Protein AF-0000000084565397 (afdb_homodimer)

Sequence (634 aa):
MEFIVSIAILQLGLLLFIAAALLLYLICRIPSDEDHGRSGSSPGSGKTVLVTSCDCAIGLQLAFHLANSGFRVFAGLKTASEAGCPEDSVPAKAIRAWQKYRESEQELGNITVIHLDVTREDLLYESVDVIRAHLPAGQDGIWAVVCTNGITFRGSLAQQEISHWDTILKTNIVGVLRTARTFQNLLKNSGGRILTIGTSDNMGGGLVAYAASRYGVEGASDALRQELSPYGIKVVTINPVGIMPELLFAQPKFIKNPETDDVCITINGLLNYQPRVLTERALDILDIALIAKEPKSHYKLKCTYKWWHRLPLMSYIMEFIVSIAILQLGLLLFIAAALLLYLICRIPSDEDHGRSGSSPGSGKTVLVTSCDCAIGLQLAFHLANSGFRVFAGLKTASEAGCPEDSVPAKAIRAWQKYRESEQELGNITVIHLDVTREDLLYESVDVIRAHLPAGQDGIWAVVCTNGITFRGSLAQQEISHWDTILKTNIVGVLRTARTFQNLLKNSGGRILTIGTSDNMGGGLVAYAASRYGVEGASDALRQELSPYGIKVVTINPVGIMPELLFAQPKFIKNPETDDVCITINGLLNYQPRVLTERALDILDIALIAKEPKSHYKLKCTYKWWHRLPLMSYI

Organism: Dendroctonus ponderosae (NCBI:txid77166)

Solvent-accessible surface area (backbone atoms only — not comparable to full-atom values): 32925 Å² total; per-residue (Å²): 118,69,66,62,52,53,51,52,51,49,52,52,48,50,50,49,50,50,51,50,49,48,50,48,46,50,59,62,60,40,63,62,77,67,67,62,69,75,59,88,66,43,92,23,58,90,35,34,32,37,35,48,20,26,59,20,15,48,22,38,55,46,50,53,51,41,17,73,38,16,14,36,28,38,37,13,23,73,72,57,58,63,90,84,46,89,83,46,48,56,50,56,51,38,51,50,37,43,52,57,43,40,65,72,63,75,57,69,42,40,78,44,81,39,53,26,39,62,79,35,65,68,36,47,55,51,40,51,54,53,50,61,72,69,44,56,91,91,53,76,44,30,40,32,37,37,47,48,56,54,61,78,70,83,42,45,73,83,72,51,54,70,68,55,47,50,51,30,39,40,38,35,30,47,13,49,54,49,48,50,54,70,45,43,65,34,19,39,68,54,48,11,31,38,38,39,56,26,51,50,61,92,77,43,51,27,29,31,62,44,37,13,24,22,25,11,29,39,29,24,42,56,17,42,32,56,53,33,42,86,51,49,28,45,45,29,34,36,19,55,26,59,56,56,68,70,59,45,44,25,66,46,38,69,39,53,37,88,87,78,68,39,71,38,60,44,98,72,55,32,59,40,63,34,61,78,45,69,32,72,64,29,51,51,50,50,50,47,59,72,62,43,91,76,50,63,59,65,46,80,26,61,28,62,47,80,67,73,62,74,68,73,70,78,66,85,117,119,69,64,62,53,52,51,51,51,50,52,51,49,49,52,50,48,50,50,49,49,48,49,49,45,51,58,63,62,40,63,62,77,68,67,61,72,73,57,87,65,44,91,24,58,89,34,33,34,35,35,47,21,27,57,19,15,48,22,38,53,46,50,53,51,42,17,72,37,17,14,37,28,38,38,12,23,71,72,56,57,63,91,83,48,91,82,46,49,55,49,56,52,39,50,51,36,43,52,56,42,40,65,73,62,75,57,69,42,40,78,42,80,39,52,24,40,61,79,34,68,68,37,48,55,51,40,52,54,54,49,60,71,69,43,57,90,90,52,75,46,33,40,32,38,36,48,47,56,54,63,79,70,83,39,44,73,81,72,49,54,68,68,56,46,51,51,31,38,40,38,36,31,47,12,50,53,48,48,51,55,70,44,44,65,33,19,39,68,53,49,10,33,37,37,38,57,28,50,49,63,92,77,43,51,27,28,31,63,44,36,13,23,21,26,10,30,40,29,23,43,57,18,42,30,54,54,32,44,87,53,49,28,45,44,29,33,37,18,54,26,58,57,56,68,71,59,44,44,25,66,46,37,69,39,55,36,87,88,75,68,41,71,38,59,44,98,71,55,33,59,42,62,35,62,82,47,70,34,73,66,28,50,51,50,48,50,46,60,71,62,44,92,77,51,63,59,64,46,80,26,62,28,64,49,77,70,69,65,73,67,72,71,76,68,85,119

pLDDT: mean 83.78, std 18.81, range [18.39, 98.75]

Foldseek 3Di:
DVVVVVVVVVVVVVVVVVVVVVVVVVVPVPPPPPPPPPPPQQLAAPAEEEEQECQFQQSLLLQVLNQVSQHAYEHEYQCPDPPPDPPDAPSNVLLVLVQVLCVVVVDHGHYHYANHDLLDLVSLLVVLVVVCVPRDPPQQAHAEYEYLWADFDFAAPVPDDPVRLVVRQSTLQVSLVSNCVNRLVRCLRVLHEYEHEAEEPPLDGRGVSVRVSRPNNVVVLVVVQVVSVVSSYHYAYEYEYQDHPCQSGPRKDFDADPVPRDGDADPSRRTHIDDNWADPVLSVQVSCQRNPSDHDNYHYGYTDNPPPPPPPPPPPD/DVVVVVVVVVVVVVVVVVVVVVVVVVVPVPPPPPPPPPPPQQLAAPAEEEQQECQFQQSLLLQVLSQVSQHAYEHEYQCPDPPPDPPDAPSNVLLVLVQVLCVVVVDHGHYDYANHDLLDLVSLLVVLVVVCVPRDPPQQAHAEYEYLWADFDFAAPVPDDPVRLVVRQSTLQVSLVSNCVNRLVRCLVVLHEYEHEADEPPLDGRGVSVRVSRPNNVVVLVVVQVVSVVSSYHYAYEYEYQAHPCQSGPRKDFDADPVPRDGDADPSRRTHIDDNWADPVLSVQVSCQRNPSDHDNYHYGYTDNPPPPPPDPPPPD

InterPro domains:
  IPR002347 Short-chain dehydrogenase/reductase SDR [PF00106] (47-244)
  IPR002347 Short-chain dehydrogenase/reductase SDR [PR00081] (48-65)
  IPR002347 Short-chain dehydrogenase/reductase SDR [PR00081] (186-202)
  IPR002347 Short-chain dehydrogenase/reductase SDR [PR00081] (210-229)
  IPR002347 Short-chain dehydrogenase/reductase SDR [PR00081] (231-248)
  IPR036291 NAD(P)-binding domain superfamily [SSF51735] (45-263)

Nearest PDB structures (foldseek):
  2jap-assembly1_D  TM=7.799E-01  e=3.989E-15  Streptomyces clavuligerus
  3l77-assembly1_A  TM=8.042E-01  e=3.276E-13  Thermococcus sibiricus MM 739
  4kms-assembly1_A-2  TM=7.090E-01  e=2.556E-13  Rickettsia felis URRWXCal2
  4cql-assembly4_K  TM=7.665E-01  e=9.415E-13  Homo sapiens
  7do6-assembly1_B  TM=7.757E-01  e=6.831E-11  Azotobacter vinelandii DJ

Structure (mmCIF, N/CA/C/O backbone):
data_AF-0000000084565397-model_v1
#
loop_
_entity.id
_entity.type
_entity.pdbx_description
1 polymer 'D-beta-hydroxybutyrate dehydrogenase, mitochondrial'
#
loop_
_atom_site.group_PDB
_atom_site.id
_atom_site.type_symbol
_atom_site.label_atom_id
_atom_site.label_alt_id
_atom_site.label_comp_id
_atom_site.label_asym_id
_atom_site.label_entity_id
_atom_site.label_seq_id
_atom_site.pdbx_PDB_ins_code
_atom_site.Cartn_x
_atom_site.Cartn_y
_atom_site.Cartn_z
_atom_site.occupancy
_atom_site.B_iso_or_equiv
_atom_site.auth_seq_id
_atom_site.auth_comp_id
_atom_site.auth_asym_id
_atom_site.auth_atom_id
_atom_site.pdbx_PDB_model_num
ATOM 1 N N . MET A 1 1 ? -8.523 23.406 -67.312 1 50.03 1 MET A N 1
ATOM 2 C CA . MET A 1 1 ? -9.008 23.266 -65.938 1 50.03 1 MET A CA 1
ATOM 3 C C . MET A 1 1 ? -9.289 21.812 -65.625 1 50.03 1 MET A C 1
ATOM 5 O O . MET A 1 1 ? -9.031 21.344 -64.5 1 50.03 1 MET A O 1
ATOM 9 N N . GLU A 1 2 ? -9.539 21.016 -66.688 1 62.31 2 GLU A N 1
ATOM 10 C CA . GLU A 1 2 ? -9.922 19.609 -66.5 1 62.31 2 GLU A CA 1
ATOM 11 C C . GLU A 1 2 ? -8.688 18.719 -66.375 1 62.31 2 GLU A C 1
ATOM 13 O O . GLU A 1 2 ? -8.734 17.734 -65.625 1 62.31 2 GLU A O 1
ATOM 18 N N . PHE A 1 3 ? -7.551 19.172 -66.812 1 65.94 3 PHE A N 1
ATOM 19 C CA . PHE A 1 3 ? -6.344 18.359 -66.812 1 65.94 3 PHE A CA 1
ATOM 20 C C . PHE A 1 3 ? -5.691 18.391 -65.438 1 65.94 3 PHE A C 1
ATOM 22 O O . PHE A 1 3 ? -5.188 17.375 -64.938 1 65.94 3 PHE A O 1
ATOM 29 N N . ILE A 1 4 ? -5.785 19.484 -64.75 1 65.75 4 ILE A N 1
ATOM 30 C CA . ILE A 1 4 ? -5.156 19.656 -63.438 1 65.75 4 ILE A CA 1
ATOM 31 C C . ILE A 1 4 ? -5.938 18.891 -62.375 1 65.75 4 ILE A C 1
ATOM 33 O O . ILE A 1 4 ? -5.344 18.281 -61.5 1 65.75 4 ILE A O 1
ATOM 37 N N . VAL A 1 5 ? -7.207 18.75 -62.562 1 64.81 5 VAL A N 1
ATOM 38 C CA . VAL A 1 5 ? -8.062 18.047 -61.625 1 64.81 5 VAL A CA 1
ATOM 39 C C . VAL A 1 5 ? -7.832 16.531 -61.75 1 64.81 5 VAL A C 1
ATOM 41 O O . VAL A 1 5 ? -7.773 15.828 -60.75 1 64.81 5 VAL A O 1
ATOM 44 N N . SER A 1 6 ? -7.469 16.172 -63 1 63.78 6 SER A N 1
ATOM 45 C CA . SER A 1 6 ? -7.266 14.758 -63.219 1 63.78 6 SER A CA 1
ATOM 46 C C . SER A 1 6 ? -5.961 14.266 -62.625 1 63.78 6 SER A C 1
ATOM 48 O O . SER A 1 6 ? -5.906 13.18 -62.031 1 63.78 6 SER A O 1
ATOM 50 N N . ILE A 1 7 ? -5.02 15.148 -62.562 1 64.06 7 ILE A N 1
ATOM 51 C CA . ILE A 1 7 ? -3.719 14.797 -62 1 64.06 7 ILE A CA 1
ATOM 52 C C . ILE A 1 7 ? -3.801 14.789 -60.469 1 64.06 7 ILE A C 1
ATOM 54 O O . ILE A 1 7 ? -3.234 13.906 -59.812 1 64.06 7 ILE A O 1
ATOM 58 N N . ALA A 1 8 ? -4.637 15.656 -59.938 1 66.06 8 ALA A N 1
ATOM 59 C CA . ALA A 1 8 ? -4.797 15.734 -58.5 1 66.06 8 ALA A CA 1
ATOM 60 C C . ALA A 1 8 ? -5.551 14.523 -57.969 1 66.06 8 ALA A C 1
ATOM 62 O O . ALA A 1 8 ? -5.195 13.977 -56.906 1 66.06 8 ALA A O 1
ATOM 63 N N . ILE A 1 9 ? -6.461 14.047 -58.781 1 66.06 9 ILE A N 1
ATOM 64 C CA . ILE A 1 9 ? -7.234 12.867 -58.406 1 66.06 9 ILE A CA 1
ATOM 65 C C . ILE A 1 9 ? -6.363 11.617 -58.5 1 66.06 9 ILE A C 1
ATOM 67 O O . ILE A 1 9 ? -6.41 10.75 -57.625 1 66.06 9 ILE A O 1
ATOM 71 N N . LEU A 1 10 ? -5.434 11.602 -59.406 1 68.94 10 LEU A N 1
ATOM 72 C CA . LEU A 1 10 ? -4.531 10.477 -59.562 1 68.94 10 LEU A CA 1
ATOM 73 C C . LEU A 1 10 ? -3.486 10.445 -58.469 1 68.94 10 LEU A C 1
ATOM 75 O O . LEU A 1 10 ? -3.156 9.375 -57.938 1 68.94 10 LEU A O 1
ATOM 79 N N . GLN A 1 11 ? -3.059 11.688 -58.062 1 69.5 11 GLN A N 1
ATOM 80 C CA . GLN A 1 11 ? -2.094 11.781 -56.969 1 69.5 11 GLN A CA 1
ATOM 81 C C . GLN A 1 11 ? -2.73 11.383 -55.625 1 69.5 11 GLN A C 1
ATOM 83 O O . GLN A 1 11 ? -2.109 10.688 -54.812 1 69.5 11 GLN A O 1
ATOM 88 N N . LEU A 1 12 ? -4 11.75 -55.5 1 73.44 12 LEU A N 1
ATOM 89 C CA . LEU A 1 12 ? -4.73 11.367 -54.281 1 73.44 12 LEU A CA 1
ATOM 90 C C . LEU A 1 12 ? -5 9.859 -54.281 1 73.44 12 LEU A C 1
ATOM 92 O O . LEU A 1 12 ? -4.887 9.211 -53.25 1 73.44 12 LEU A O 1
ATOM 96 N N . GLY A 1 13 ? -5.223 9.32 -55.5 1 68.81 13 GLY A N 1
ATOM 97 C CA . GLY A 1 13 ? -5.395 7.879 -55.656 1 68.81 13 GLY A CA 1
ATOM 98 C C . GLY A 1 13 ? -4.125 7.102 -55.344 1 68.81 13 GLY A C 1
ATOM 99 O O . GLY A 1 13 ? -4.164 6.078 -54.656 1 68.81 13 GLY A O 1
ATOM 100 N N . LEU A 1 14 ? -2.992 7.641 -55.75 1 74.94 14 LEU A N 1
ATOM 101 C CA . LEU A 1 14 ? -1.705 7.012 -55.5 1 74.94 14 LEU A CA 1
ATOM 102 C C . LEU A 1 14 ? -1.352 7.098 -54 1 74.94 14 LEU A C 1
ATOM 104 O O . LEU A 1 14 ? -0.855 6.133 -53.438 1 74.94 14 LEU A O 1
ATOM 108 N N . LEU A 1 15 ? -1.67 8.211 -53.406 1 74.44 15 LEU A N 1
ATOM 109 C CA . LEU A 1 15 ? -1.409 8.367 -51.969 1 74.44 15 LEU A CA 1
ATOM 110 C C . LEU A 1 15 ? -2.301 7.438 -51.156 1 74.44 15 LEU A C 1
ATOM 112 O O . LEU A 1 15 ? -1.849 6.836 -50.188 1 74.44 15 LEU A O 1
ATOM 116 N N . LEU A 1 16 ? -3.533 7.254 -51.625 1 73.19 16 LEU A N 1
ATOM 117 C CA . LEU A 1 16 ? -4.445 6.336 -50.969 1 73.19 16 LEU A CA 1
ATOM 118 C C . LEU A 1 16 ? -4.012 4.891 -51.188 1 73.19 16 LEU A C 1
ATOM 120 O O . LEU A 1 16 ? -4.098 4.074 -50.25 1 73.19 16 LEU A O 1
ATOM 124 N N . PHE A 1 17 ? -3.457 4.574 -52.312 1 73.5 17 PHE A N 1
ATOM 125 C CA . PHE A 1 17 ? -2.949 3.232 -52.594 1 73.5 17 PHE A CA 1
ATOM 126 C C . PHE A 1 17 ? -1.69 2.957 -51.781 1 73.5 17 PHE A C 1
ATOM 128 O O . PHE A 1 17 ? -1.526 1.865 -51.219 1 73.5 17 PHE A O 1
ATOM 135 N N . ILE A 1 18 ? -0.84 3.887 -51.594 1 73.31 18 ILE A N 1
ATOM 136 C CA . ILE A 1 18 ? 0.364 3.734 -50.781 1 73.31 18 ILE A CA 1
ATOM 137 C C . ILE A 1 18 ? -0.017 3.6 -49.312 1 73.31 18 ILE A C 1
ATOM 139 O O . ILE A 1 18 ? 0.531 2.758 -48.594 1 73.31 18 ILE A O 1
ATOM 143 N N . ALA A 1 19 ? -0.984 4.336 -48.812 1 72.56 19 ALA A N 1
ATOM 144 C CA . ALA A 1 19 ? -1.456 4.234 -47.438 1 72.56 19 ALA A CA 1
ATOM 145 C C . ALA A 1 19 ? -2.123 2.887 -47.188 1 72.56 19 ALA A C 1
ATOM 147 O O . ALA A 1 19 ? -1.9 2.264 -46.125 1 72.56 19 ALA A O 1
ATOM 148 N N . ALA A 1 20 ? -2.859 2.445 -48.125 1 68.88 20 ALA A N 1
ATOM 149 C CA . ALA A 1 20 ? -3.48 1.129 -48.031 1 68.88 20 ALA A CA 1
ATOM 150 C C . ALA A 1 20 ? -2.43 0.022 -48.062 1 68.88 20 ALA A C 1
ATOM 152 O O . ALA A 1 20 ? -2.502 -0.938 -47.281 1 68.88 20 ALA A O 1
ATOM 153 N N . ALA A 1 21 ? -1.441 0.147 -48.875 1 68.5 21 ALA A N 1
ATOM 154 C CA . ALA A 1 21 ? -0.342 -0.814 -48.906 1 68.5 21 ALA A CA 1
ATOM 155 C C . ALA A 1 21 ? 0.48 -0.783 -47.625 1 68.5 21 ALA A C 1
ATOM 157 O O . ALA A 1 21 ? 0.856 -1.831 -47.094 1 68.5 21 ALA A O 1
ATOM 158 N N . LEU A 1 22 ? 0.744 0.359 -47.094 1 65.5 22 LEU A N 1
ATOM 159 C CA . LEU A 1 22 ? 1.445 0.473 -45.812 1 65.5 22 LEU A CA 1
ATOM 160 C C . LEU A 1 22 ? 0.594 -0.076 -44.656 1 65.5 22 LEU A C 1
ATOM 162 O O . LEU A 1 22 ? 1.107 -0.754 -43.781 1 65.5 22 LEU A O 1
ATOM 166 N N . LEU A 1 23 ? -0.692 0.206 -44.656 1 62.84 23 LEU A N 1
ATOM 167 C CA . LEU A 1 23 ? -1.6 -0.377 -43.656 1 62.84 23 LEU A CA 1
ATOM 168 C C . LEU A 1 23 ? -1.646 -1.896 -43.812 1 62.84 23 LEU A C 1
ATOM 170 O O . LEU A 1 23 ? -1.606 -2.615 -42.812 1 62.84 23 LEU A O 1
ATOM 174 N N . LEU A 1 24 ? -1.7 -2.383 -45 1 57.97 24 LEU A N 1
ATOM 175 C CA . LEU A 1 24 ? -1.635 -3.822 -45.25 1 57.97 24 LEU A CA 1
ATOM 176 C C . LEU A 1 24 ? -0.283 -4.383 -44.812 1 57.97 24 LEU A C 1
ATOM 178 O O . LEU A 1 24 ? -0.216 -5.457 -44.219 1 57.97 24 LEU A O 1
ATOM 182 N N . TYR A 1 25 ? 0.802 -3.688 -45.125 1 54.38 25 TYR A N 1
ATOM 183 C CA . TYR A 1 25 ? 2.127 -4.07 -44.656 1 54.38 25 TYR A CA 1
ATOM 184 C C . TYR A 1 25 ? 2.186 -4.055 -43.125 1 54.38 25 TYR A C 1
ATOM 186 O O . TYR A 1 25 ? 2.717 -4.98 -42.5 1 54.38 25 TYR A O 1
ATOM 194 N N . LEU A 1 26 ? 1.722 -3.008 -42.5 1 53.38 26 LEU A N 1
ATOM 195 C CA . LEU A 1 26 ? 1.685 -2.938 -41.062 1 53.38 26 LEU A CA 1
ATOM 196 C C . LEU A 1 26 ? 0.763 -4.012 -40.469 1 53.38 26 LEU A C 1
ATOM 198 O O . LEU A 1 26 ? 1.073 -4.617 -39.438 1 53.38 26 LEU A O 1
ATOM 202 N N . ILE A 1 27 ? -0.413 -4.191 -41.062 1 51.06 27 ILE A N 1
ATOM 203 C CA . ILE A 1 27 ? -1.285 -5.281 -40.656 1 51.06 27 ILE A CA 1
ATOM 204 C C . ILE A 1 27 ? -0.584 -6.617 -40.875 1 51.06 27 ILE A C 1
ATOM 206 O O . ILE A 1 27 ? -0.666 -7.52 -40.031 1 51.06 27 ILE A O 1
ATOM 210 N N . CYS A 1 28 ? 0.037 -6.816 -42.031 1 44.97 28 CYS A N 1
ATOM 211 C CA . CYS A 1 28 ? 0.775 -8.039 -42.312 1 44.97 28 CYS A CA 1
ATOM 212 C C . CYS A 1 28 ? 2.004 -8.156 -41.438 1 44.97 28 CYS A C 1
ATOM 214 O O . CYS A 1 28 ? 2.463 -9.266 -41.125 1 44.97 28 CYS A O 1
ATOM 216 N N . ARG A 1 29 ? 2.82 -7.066 -41.219 1 40.03 29 ARG A N 1
ATOM 217 C CA . ARG A 1 29 ? 3.965 -7.125 -40.312 1 40.03 29 ARG A CA 1
ATOM 218 C C . ARG A 1 29 ? 3.51 -7.207 -38.844 1 40.03 29 ARG A C 1
ATOM 220 O O . ARG A 1 29 ? 4.336 -7.246 -37.938 1 40.03 29 ARG A O 1
ATOM 227 N N . ILE A 1 30 ? 2.363 -6.738 -38.469 1 38.19 30 ILE A N 1
ATOM 228 C CA . ILE A 1 30 ? 1.893 -7.176 -37.156 1 38.19 30 ILE A CA 1
ATOM 229 C C . ILE A 1 30 ? 2.008 -8.695 -37.062 1 38.19 30 ILE A C 1
ATOM 231 O O . ILE A 1 30 ? 1.384 -9.43 -37.844 1 38.19 30 ILE A O 1
ATOM 235 N N . PRO A 1 31 ? 3.238 -9.062 -36.688 1 33.25 31 PRO A N 1
ATOM 236 C CA . PRO A 1 31 ? 3.293 -10.523 -36.562 1 33.25 31 PRO A CA 1
ATOM 237 C C . PRO A 1 31 ? 1.965 -11.125 -36.125 1 33.25 31 PRO A C 1
ATOM 239 O O . PRO A 1 31 ? 1.266 -10.539 -35.281 1 33.25 31 PRO A O 1
ATOM 242 N N . SER A 1 32 ? 1.162 -11.547 -37.094 1 32.69 32 SER A N 1
ATOM 243 C CA . SER A 1 32 ? 0.193 -12.484 -36.531 1 32.69 32 SER A CA 1
ATOM 244 C C . SER A 1 32 ? 0.771 -13.242 -35.344 1 32.69 32 SER A C 1
ATOM 246 O O . SER A 1 32 ? 1.765 -13.961 -35.469 1 32.69 32 SER A O 1
ATOM 248 N N . ASP A 1 33 ? 0.775 -12.523 -34.188 1 33.78 33 ASP A N 1
ATOM 249 C CA . ASP A 1 33 ? 1.12 -13.172 -32.938 1 33.78 33 ASP A CA 1
ATOM 250 C C . ASP A 1 33 ? 0.662 -14.633 -32.938 1 33.78 33 ASP A C 1
ATOM 252 O O . ASP A 1 33 ? 0.699 -15.297 -31.891 1 33.78 33 ASP A O 1
ATOM 256 N N . GLU A 1 34 ? -0.117 -14.953 -33.969 1 34.19 34 GLU A N 1
ATOM 257 C CA . GLU A 1 34 ? -0.616 -16.328 -34 1 34.19 34 GLU A CA 1
ATOM 258 C C . GLU A 1 34 ? 0.515 -17.312 -34.219 1 34.19 34 GLU A C 1
ATOM 260 O O . GLU A 1 34 ? 0.354 -18.516 -33.969 1 34.19 34 GLU A O 1
ATOM 265 N N . ASP A 1 35 ? 1.448 -16.953 -35.125 1 31.95 35 ASP A N 1
ATOM 266 C CA . ASP A 1 35 ? 2.33 -18.031 -35.562 1 31.95 35 ASP A CA 1
ATOM 267 C C . ASP A 1 35 ? 3.291 -18.438 -34.469 1 31.95 35 ASP A C 1
ATOM 269 O O . ASP A 1 35 ? 4.477 -18.109 -34.5 1 31.95 35 ASP A O 1
ATOM 273 N N . HIS A 1 36 ? 3.152 -17.828 -33.25 1 35 36 HIS A N 1
ATOM 274 C CA . HIS A 1 36 ? 3.898 -18.719 -32.344 1 35 36 HIS A CA 1
ATOM 275 C C . HIS A 1 36 ? 3.723 -20.172 -32.781 1 35 36 HIS A C 1
ATOM 277 O O . HIS A 1 36 ? 2.604 -20.688 -32.781 1 35 36 HIS A O 1
ATOM 283 N N . GLY A 1 37 ? 4.223 -20.531 -33.844 1 32.31 37 GLY A N 1
ATOM 284 C CA . GLY A 1 37 ? 4.324 -21.922 -34.25 1 32.31 37 GLY A CA 1
ATOM 285 C C . GLY A 1 37 ? 4.172 -22.906 -33.125 1 32.31 37 GLY A C 1
ATOM 286 O O . GLY A 1 37 ? 4.82 -22.766 -32.094 1 32.31 37 GLY A O 1
ATOM 287 N N . ARG A 1 38 ? 2.986 -23.375 -32.906 1 38.22 38 ARG A N 1
ATOM 288 C CA . ARG A 1 38 ? 2.598 -24.578 -32.188 1 38.22 38 ARG A CA 1
ATOM 289 C C . ARG A 1 38 ? 3.648 -25.672 -32.344 1 38.22 38 ARG A C 1
ATOM 291 O O . ARG A 1 38 ? 3.5 -26.562 -33.188 1 38.22 38 ARG A O 1
ATOM 298 N N . SER A 1 39 ? 4.781 -25.484 -32.625 1 38.31 39 SER A N 1
ATOM 299 C CA . SER A 1 39 ? 5.496 -26.75 -32.5 1 38.31 39 SER A CA 1
ATOM 300 C C . SER A 1 39 ? 5.086 -27.484 -31.219 1 38.31 39 SER A C 1
ATOM 302 O O . SER A 1 39 ? 4.652 -26.859 -30.25 1 38.31 39 SER A O 1
ATOM 304 N N . GLY A 1 40 ? 4.699 -28.688 -31.25 1 43.03 40 GLY A N 1
ATOM 305 C CA . GLY A 1 40 ? 3.914 -29.594 -30.422 1 43.03 40 GLY A CA 1
ATOM 306 C C . GLY A 1 40 ? 4.199 -29.438 -28.938 1 43.03 40 GLY A C 1
ATOM 307 O O . GLY A 1 40 ? 3.705 -30.219 -28.125 1 43.03 40 GLY A O 1
ATOM 308 N N . SER A 1 41 ? 5.422 -28.875 -28.547 1 54.47 41 SER A N 1
ATOM 309 C CA . SER A 1 41 ? 5.711 -28.953 -27.125 1 54.47 41 SER A CA 1
ATOM 310 C C . SER A 1 41 ? 4.941 -27.891 -26.344 1 54.47 41 SER A C 1
ATOM 312 O O . SER A 1 41 ? 4.723 -26.781 -26.844 1 54.47 41 SER A O 1
ATOM 314 N N . SER A 1 42 ? 4.109 -28.219 -25.484 1 71.06 42 SER A N 1
ATOM 315 C CA . SER A 1 42 ? 3.328 -27.375 -24.578 1 71.06 42 SER A CA 1
ATOM 316 C C . SER A 1 42 ? 4.145 -26.172 -24.109 1 71.06 42 SER A C 1
ATOM 318 O O . SER A 1 42 ? 5.352 -26.297 -23.875 1 71.06 42 SER A O 1
ATOM 320 N N . PRO A 1 43 ? 3.684 -24.875 -24.344 1 74.5 43 PRO A N 1
ATOM 321 C CA . PRO A 1 43 ? 4.391 -23.641 -23.984 1 74.5 43 PRO A CA 1
ATOM 322 C C . PRO A 1 43 ? 5.105 -23.734 -22.625 1 74.5 43 PRO A C 1
ATOM 324 O O . PRO A 1 43 ? 6.133 -23.094 -22.422 1 74.5 43 PRO A O 1
ATOM 327 N N . GLY A 1 44 ? 4.672 -24.625 -21.812 1 82.69 44 GLY A N 1
ATOM 328 C CA . GLY A 1 44 ? 5.203 -24.688 -20.469 1 82.69 44 GLY A CA 1
ATOM 329 C C . GLY A 1 44 ? 6.207 -25.812 -20.266 1 82.69 44 GLY A C 1
ATOM 330 O O . GLY A 1 44 ? 6.754 -25.969 -19.172 1 82.69 44 GLY A O 1
ATOM 331 N N . SER A 1 45 ? 6.492 -26.484 -21.375 1 81.38 45 SER A N 1
ATOM 332 C CA . SER A 1 45 ? 7.328 -27.672 -21.219 1 81.38 45 SER A CA 1
ATOM 333 C C . SER A 1 45 ? 8.711 -27.297 -20.672 1 81.38 45 SER A C 1
ATOM 335 O O . SER A 1 45 ? 9.359 -26.391 -21.188 1 81.38 45 SER A O 1
ATOM 337 N N . GLY A 1 46 ? 8.977 -27.953 -19.516 1 84.44 46 GLY A N 1
ATOM 338 C CA . GLY A 1 46 ? 10.289 -27.781 -18.922 1 84.44 46 GLY A CA 1
ATOM 339 C C . GLY A 1 46 ? 10.367 -26.594 -17.969 1 84.44 46 GLY A C 1
ATOM 340 O O . GLY A 1 46 ? 11.414 -26.312 -17.391 1 84.44 46 GLY A O 1
ATOM 341 N N . LYS A 1 47 ? 9.336 -25.906 -17.844 1 92.81 47 LYS A N 1
ATOM 342 C CA . LYS A 1 47 ? 9.336 -24.719 -16.984 1 92.81 47 LYS A CA 1
ATOM 343 C C . LYS A 1 47 ? 8.609 -25 -15.672 1 92.81 47 LYS A C 1
ATOM 345 O O . LYS A 1 47 ? 7.527 -25.609 -15.672 1 92.81 47 LYS A O 1
ATOM 350 N N . THR A 1 48 ? 9.227 -24.641 -14.586 1 96.19 48 THR A N 1
ATOM 351 C CA . THR A 1 48 ? 8.672 -24.828 -13.25 1 96.19 48 THR A CA 1
ATOM 352 C C . THR A 1 48 ? 8.102 -23.531 -12.703 1 96.19 48 THR A C 1
ATOM 354 O O . THR A 1 48 ? 8.758 -22.484 -12.766 1 96.19 48 THR A O 1
ATOM 357 N N . VAL A 1 49 ? 6.863 -23.609 -12.148 1 98 49 VAL A N 1
ATOM 358 C CA . VAL A 1 49 ? 6.184 -22.422 -11.641 1 98 49 VAL A CA 1
ATOM 359 C C . VAL A 1 49 ? 5.656 -22.688 -10.234 1 98 49 VAL A C 1
ATOM 361 O O . VAL A 1 49 ? 5.141 -23.781 -9.961 1 98 49 VAL A O 1
ATOM 364 N N . LEU A 1 50 ? 5.855 -21.719 -9.367 1 98.56 50 LEU A N 1
ATOM 365 C CA . LEU A 1 50 ? 5.234 -21.75 -8.047 1 98.56 50 LEU A CA 1
ATOM 366 C C . LEU A 1 50 ? 4.008 -20.844 -8.008 1 98.56 50 LEU A C 1
ATOM 368 O O . LEU A 1 50 ? 4.086 -19.656 -8.367 1 98.56 50 LEU A O 1
ATOM 372 N N . VAL A 1 51 ? 2.877 -21.375 -7.664 1 98.69 51 VAL A N 1
ATOM 373 C CA . VAL A 1 51 ? 1.688 -20.609 -7.312 1 98.69 51 VAL A CA 1
ATOM 374 C C . VAL A 1 51 ? 1.559 -20.516 -5.793 1 98.69 51 VAL A C 1
ATOM 376 O O . VAL A 1 51 ? 1.301 -21.531 -5.129 1 98.69 51 VAL A O 1
ATOM 379 N N . THR A 1 52 ? 1.697 -19.359 -5.25 1 98.5 52 THR A N 1
ATOM 380 C CA . THR A 1 52 ? 1.955 -19.203 -3.824 1 98.5 52 THR A CA 1
ATOM 381 C C . THR A 1 52 ? 0.734 -19.609 -3.004 1 98.5 52 THR A C 1
ATOM 383 O O . THR A 1 52 ? 0.863 -20.016 -1.847 1 98.5 52 THR A O 1
ATOM 386 N N . SER A 1 53 ? -0.459 -19.344 -3.525 1 97.81 53 SER A N 1
ATOM 387 C CA . SER A 1 53 ? -1.665 -19.75 -2.807 1 97.81 53 SER A CA 1
ATOM 388 C C . SER A 1 53 ? -2.693 -20.359 -3.754 1 97.81 53 SER A C 1
ATOM 390 O O . SER A 1 53 ? -3.197 -19.688 -4.652 1 97.81 53 SER A O 1
ATOM 392 N N . CYS A 1 54 ? -3.016 -21.594 -3.502 1 97.31 54 CYS A N 1
ATOM 393 C CA . CYS A 1 54 ? -4.062 -22.266 -4.258 1 97.31 54 CYS A CA 1
ATOM 394 C C . CYS A 1 54 ? -5.293 -22.516 -3.391 1 97.31 54 CYS A C 1
ATOM 396 O O . CYS A 1 54 ? -6.188 -23.266 -3.77 1 97.31 54 CYS A O 1
ATOM 398 N N . ASP A 1 55 ? -5.285 -21.859 -2.236 1 95.62 55 ASP A N 1
ATOM 399 C CA . ASP A 1 55 ? -6.438 -21.922 -1.343 1 95.62 55 ASP A CA 1
ATOM 400 C C . ASP A 1 55 ? -7.578 -21.047 -1.858 1 95.62 55 ASP A C 1
ATOM 402 O O . ASP A 1 55 ? -8.711 -21.141 -1.369 1 95.62 55 ASP A O 1
ATOM 406 N N . CYS A 1 56 ? -7.305 -20.234 -2.818 1 96 56 CYS A N 1
ATOM 407 C CA . CYS A 1 56 ? -8.289 -19.297 -3.332 1 96 56 CYS A CA 1
ATOM 408 C C . CYS A 1 56 ? -8.625 -19.594 -4.789 1 96 56 CYS A C 1
ATOM 410 O O . CYS A 1 56 ? -7.91 -20.344 -5.449 1 96 56 CYS A O 1
ATOM 412 N N . ALA A 1 57 ? -9.648 -18.984 -5.289 1 94.69 57 ALA A N 1
ATOM 413 C CA . ALA A 1 57 ? -10.219 -19.297 -6.602 1 94.69 57 ALA A CA 1
ATOM 414 C C . ALA A 1 57 ? -9.203 -19.016 -7.711 1 94.69 57 ALA A C 1
ATOM 416 O O . ALA A 1 57 ? -8.992 -19.859 -8.594 1 94.69 57 ALA A O 1
ATOM 417 N N . ILE A 1 58 ? -8.586 -17.891 -7.676 1 95.88 58 ILE A N 1
ATOM 418 C CA . ILE A 1 58 ? -7.684 -17.516 -8.758 1 95.88 58 ILE A CA 1
ATOM 419 C C . ILE A 1 58 ? -6.473 -18.453 -8.758 1 95.88 58 ILE A C 1
ATOM 421 O O . ILE A 1 58 ? -6.02 -18.891 -9.812 1 95.88 58 ILE A O 1
ATOM 425 N N . GLY A 1 59 ? -5.961 -18.766 -7.586 1 97.75 59 GLY A N 1
ATOM 426 C CA . GLY A 1 59 ? -4.789 -19.625 -7.484 1 97.75 59 GLY A CA 1
ATOM 427 C C . GLY A 1 59 ? -5.039 -21.047 -7.973 1 97.75 59 GLY A C 1
ATOM 428 O O . GLY A 1 59 ? -4.238 -21.594 -8.727 1 97.75 59 GLY A O 1
ATOM 429 N N . LEU A 1 60 ? -6.145 -21.594 -7.559 1 96.69 60 LEU A N 1
ATOM 430 C CA . LEU A 1 60 ? -6.477 -22.969 -7.953 1 96.69 60 LEU A CA 1
ATOM 431 C C . LEU A 1 60 ? -6.703 -23.062 -9.461 1 96.69 60 LEU A C 1
ATOM 433 O O . LEU A 1 60 ? -6.168 -23.953 -10.117 1 96.69 60 LEU A O 1
ATOM 437 N N . GLN A 1 61 ? -7.43 -22.141 -9.984 1 95.69 61 GLN A N 1
ATOM 438 C CA . GLN A 1 61 ? -7.699 -22.125 -11.414 1 95.69 61 GLN A CA 1
ATOM 439 C C . GLN A 1 61 ? -6.41 -21.984 -12.219 1 95.69 61 GLN A C 1
ATOM 441 O O . GLN A 1 61 ? -6.227 -22.656 -13.234 1 95.69 61 GLN A O 1
ATOM 446 N N . LEU A 1 62 ? -5.566 -21.156 -11.695 1 96.94 62 LEU A N 1
ATOM 447 C CA . LEU A 1 62 ? -4.297 -20.953 -12.375 1 96.94 62 LEU A CA 1
ATOM 448 C C . LEU A 1 62 ? -3.43 -22.203 -12.32 1 96.94 62 LEU A C 1
ATOM 450 O O . LEU A 1 62 ? -2.814 -22.578 -13.32 1 96.94 62 LEU A O 1
ATOM 454 N N . ALA A 1 63 ? -3.367 -22.828 -11.203 1 97.06 63 ALA A N 1
ATOM 455 C CA . ALA A 1 63 ? -2.562 -24.031 -11.055 1 97.06 63 ALA A CA 1
ATOM 456 C C . ALA A 1 63 ? -2.986 -25.094 -12.062 1 97.06 63 ALA A C 1
ATOM 458 O O . ALA A 1 63 ? -2.143 -25.688 -12.734 1 97.06 63 ALA A O 1
ATOM 459 N N . PHE A 1 64 ? -4.266 -25.328 -12.195 1 94.88 64 PHE A N 1
ATOM 460 C CA . PHE A 1 64 ? -4.773 -26.312 -13.141 1 94.88 64 PHE A CA 1
ATOM 461 C C . PHE A 1 64 ? -4.457 -25.906 -14.578 1 94.88 64 PHE A C 1
ATOM 463 O O . PHE A 1 64 ? -4.012 -26.734 -15.375 1 94.88 64 PHE A O 1
ATOM 470 N N . HIS A 1 65 ? -4.668 -24.672 -14.859 1 94.31 65 HIS A N 1
ATOM 471 C CA . HIS A 1 65 ? -4.422 -24.188 -16.219 1 94.31 65 HIS A CA 1
ATOM 472 C C . HIS A 1 65 ? -2.961 -24.375 -16.609 1 94.31 65 HIS A C 1
ATOM 474 O O . HIS A 1 65 ? -2.666 -24.891 -17.688 1 94.31 65 HIS A O 1
ATOM 480 N N . LEU A 1 66 ? -2.094 -24 -15.734 1 96 66 LEU A N 1
ATOM 481 C CA . LEU A 1 66 ? -0.667 -24.078 -16.016 1 96 66 LEU A CA 1
ATOM 482 C C . LEU A 1 66 ? -0.22 -25.531 -16.156 1 96 66 LEU A C 1
ATOM 484 O O . LEU A 1 66 ? 0.552 -25.859 -17.062 1 96 66 LEU A O 1
ATOM 488 N N . ALA A 1 67 ? -0.701 -26.344 -15.32 1 94.31 67 ALA A N 1
ATOM 489 C CA . ALA A 1 67 ? -0.364 -27.766 -15.414 1 94.31 67 ALA A CA 1
ATOM 490 C C . ALA A 1 67 ? -0.86 -28.359 -16.719 1 94.31 67 ALA A C 1
ATOM 492 O O . ALA A 1 67 ? -0.142 -29.109 -17.375 1 94.31 67 ALA A O 1
ATOM 493 N N . ASN A 1 68 ? -2.064 -27.984 -17.094 1 90.94 68 ASN A N 1
ATOM 494 C CA . ASN A 1 68 ? -2.635 -28.469 -18.344 1 90.94 68 ASN A CA 1
ATOM 495 C C . ASN A 1 68 ? -1.853 -27.938 -19.547 1 90.94 68 ASN A C 1
ATOM 497 O O . ASN A 1 68 ? -1.872 -28.547 -20.625 1 90.94 68 ASN A O 1
ATOM 501 N N . SER A 1 69 ? -1.182 -26.828 -19.344 1 90.88 69 SER A N 1
ATOM 502 C CA . SER A 1 69 ? -0.384 -26.234 -20.406 1 90.88 69 SER A CA 1
ATOM 503 C C . SER A 1 69 ? 1.038 -26.781 -20.406 1 90.88 69 SER A C 1
ATOM 505 O O . SER A 1 69 ? 1.902 -26.281 -21.125 1 90.88 69 SER A O 1
ATOM 507 N N . GLY A 1 70 ? 1.334 -27.719 -19.531 1 91.12 70 GLY A N 1
ATOM 508 C CA . GLY A 1 70 ? 2.592 -28.438 -19.578 1 91.12 70 GLY A CA 1
ATOM 509 C C . GLY A 1 70 ? 3.594 -27.969 -18.547 1 91.12 70 GLY A C 1
ATOM 510 O O . GLY A 1 70 ? 4.703 -28.5 -18.453 1 91.12 70 GLY A O 1
ATOM 511 N N . PHE A 1 71 ? 3.309 -27.016 -17.719 1 94.38 71 PHE A N 1
ATOM 512 C CA . PHE A 1 71 ? 4.211 -26.531 -16.672 1 94.38 71 PHE A CA 1
ATOM 513 C C . PHE A 1 71 ? 4.312 -27.547 -15.539 1 94.38 71 PHE A C 1
ATOM 515 O O . PHE A 1 71 ? 3.379 -28.312 -15.297 1 94.38 71 PHE A O 1
ATOM 522 N N . ARG A 1 72 ? 5.43 -27.562 -14.93 1 94.62 72 ARG A N 1
ATOM 523 C CA . ARG A 1 72 ? 5.539 -28.172 -13.609 1 94.62 72 ARG A CA 1
ATOM 524 C C . ARG A 1 72 ? 5.121 -27.172 -12.523 1 94.62 72 ARG A C 1
ATOM 526 O O . ARG A 1 72 ? 5.797 -26.172 -12.297 1 94.62 72 ARG A O 1
ATOM 533 N N . VAL A 1 73 ? 4.039 -27.516 -11.812 1 97.25 73 VAL A N 1
ATOM 534 C CA . VAL A 1 73 ? 3.439 -26.516 -10.93 1 97.25 73 VAL A CA 1
ATOM 535 C C . VAL A 1 73 ? 3.613 -26.938 -9.477 1 97.25 73 VAL A C 1
ATOM 537 O O . VAL A 1 73 ? 3.275 -28.078 -9.109 1 97.25 73 VAL A O 1
ATOM 540 N N . PHE A 1 74 ? 4.273 -26.109 -8.68 1 97.38 74 PHE A N 1
ATOM 541 C CA . PHE A 1 74 ? 4.184 -26.219 -7.23 1 97.38 74 PHE A CA 1
ATOM 542 C C . PHE A 1 74 ? 3.018 -25.391 -6.699 1 97.38 74 PHE A C 1
ATOM 544 O O . PHE A 1 74 ? 2.98 -24.172 -6.875 1 97.38 74 PHE A O 1
ATOM 551 N N . ALA A 1 75 ? 2.039 -26.094 -6.051 1 97.56 75 ALA A N 1
ATOM 552 C CA . ALA A 1 75 ? 0.826 -25.438 -5.555 1 97.56 75 ALA A CA 1
ATOM 553 C C . ALA A 1 75 ? 0.892 -25.25 -4.043 1 97.56 75 ALA A C 1
ATOM 555 O O . ALA A 1 75 ? 0.868 -26.219 -3.279 1 97.56 75 ALA A O 1
ATOM 556 N N . GLY A 1 76 ? 0.938 -24 -3.668 1 97.44 76 GLY A N 1
ATOM 557 C CA . GLY A 1 76 ? 0.953 -23.703 -2.244 1 97.44 76 GLY A CA 1
ATOM 558 C C . GLY A 1 76 ? -0.412 -23.812 -1.595 1 97.44 76 GLY A C 1
ATOM 559 O O . GLY A 1 76 ? -1.389 -23.25 -2.08 1 97.44 76 GLY A O 1
ATOM 560 N N . LEU A 1 77 ? -0.442 -24.578 -0.486 1 96.19 77 LEU A N 1
ATOM 561 C CA . LEU A 1 77 ? -1.623 -24.688 0.362 1 96.19 77 LEU A CA 1
ATOM 562 C C . LEU A 1 77 ? -1.263 -24.484 1.828 1 96.19 77 LEU A C 1
ATOM 564 O O . LEU A 1 77 ? -0.22 -24.953 2.291 1 96.19 77 LEU A O 1
ATOM 568 N N . LYS A 1 78 ? -2.102 -23.734 2.531 1 92.12 78 LYS A N 1
ATOM 569 C CA . LYS A 1 78 ? -1.845 -23.469 3.945 1 92.12 78 LYS A CA 1
ATOM 570 C C . LYS A 1 78 ? -1.981 -24.75 4.77 1 92.12 78 LYS A C 1
ATOM 572 O O . LYS A 1 78 ? -1.28 -24.938 5.766 1 92.12 78 LYS A O 1
ATOM 577 N N . THR A 1 79 ? -3.008 -25.516 4.547 1 80.56 79 THR A N 1
ATOM 578 C CA . THR A 1 79 ? -3.184 -26.781 5.25 1 80.56 79 THR A CA 1
ATOM 579 C C . THR A 1 79 ? -2.773 -27.953 4.363 1 80.56 79 THR A C 1
ATOM 581 O O . THR A 1 79 ? -3.371 -28.188 3.307 1 80.56 79 THR A O 1
ATOM 584 N N . ALA A 1 80 ? -1.476 -28.094 4.137 1 62.44 80 ALA A N 1
ATOM 585 C CA . ALA A 1 80 ? -1.041 -29.203 3.275 1 62.44 80 ALA A CA 1
ATOM 586 C C . ALA A 1 80 ? -1.307 -30.547 3.936 1 62.44 80 ALA A C 1
ATOM 588 O O . ALA A 1 80 ? -0.798 -30.828 5.023 1 62.44 80 ALA A O 1
ATOM 589 N N . SER A 1 81 ? -2.592 -30.875 4.02 1 52.72 81 SER A N 1
ATOM 590 C CA . SER A 1 81 ? -2.838 -32.188 4.637 1 52.72 81 SER A CA 1
ATOM 591 C C . SER A 1 81 ? -2.189 -33.312 3.838 1 52.72 81 SER A C 1
ATOM 593 O O . SER A 1 81 ? -2.016 -33.188 2.623 1 52.72 81 SER A O 1
ATOM 595 N N . GLU A 1 82 ? -1.37 -34.156 4.5 1 47.69 82 GLU A N 1
ATOM 596 C CA . GLU A 1 82 ? -0.913 -35.406 3.91 1 47.69 82 GLU A CA 1
ATOM 597 C C . GLU A 1 82 ? -2.045 -36.094 3.17 1 47.69 82 GLU A C 1
ATOM 599 O O . GLU A 1 82 ? -3.217 -35.938 3.518 1 47.69 82 GLU A O 1
ATOM 604 N N . ALA A 1 83 ? -1.754 -36.562 2.002 1 47.62 83 ALA A N 1
ATOM 605 C CA . ALA A 1 83 ? -2.613 -37.438 1.221 1 47.62 83 ALA A CA 1
ATOM 606 C C . ALA A 1 83 ? -3.521 -38.281 2.131 1 47.62 83 ALA A C 1
ATOM 608 O O . ALA A 1 83 ? -3.055 -38.875 3.09 1 47.62 83 ALA A O 1
ATOM 609 N N . GLY A 1 84 ? -4.836 -38.125 1.957 1 49.19 84 GLY A N 1
ATOM 610 C CA . GLY A 1 84 ? -5.777 -39.062 2.543 1 49.19 84 GLY A CA 1
ATOM 611 C C . GLY A 1 84 ? -6.504 -38.5 3.752 1 49.19 84 GLY A C 1
ATOM 612 O O . GLY A 1 84 ? -7.301 -39.219 4.383 1 49.19 84 GLY A O 1
ATOM 613 N N . CYS A 1 85 ? -6.078 -37.312 4.184 1 52.59 85 CYS A N 1
ATOM 614 C CA . CYS A 1 85 ? -6.766 -36.875 5.387 1 52.59 85 CYS A CA 1
ATOM 615 C C . CYS A 1 85 ? -8.156 -36.344 5.059 1 52.59 85 CYS A C 1
ATOM 617 O O . CYS A 1 85 ? -8.32 -35.531 4.145 1 52.59 85 CYS A O 1
ATOM 619 N N . PRO A 1 86 ? -9.242 -37.062 5.523 1 49.25 86 PRO A N 1
ATOM 620 C CA . PRO A 1 86 ? -10.633 -36.625 5.336 1 49.25 86 PRO A CA 1
ATOM 621 C C . PRO A 1 86 ? -10.805 -35.125 5.539 1 49.25 86 PRO A C 1
ATOM 623 O O . PRO A 1 86 ? -11.742 -34.531 5.004 1 49.25 86 PRO A O 1
ATOM 626 N N . GLU A 1 87 ? -9.859 -34.531 6.215 1 60.31 87 GLU A N 1
ATOM 627 C CA . GLU A 1 87 ? -9.977 -33.125 6.598 1 60.31 87 GLU A CA 1
ATOM 628 C C . GLU A 1 87 ? -9.234 -32.219 5.621 1 60.31 87 GLU A C 1
ATOM 630 O O . GLU A 1 87 ? -9.047 -31.031 5.883 1 60.31 87 GLU A O 1
ATOM 635 N N . ASP A 1 88 ? -9.203 -32.688 4.391 1 78.5 88 ASP A N 1
ATOM 636 C CA . ASP A 1 88 ? -8.469 -31.953 3.367 1 78.5 88 ASP A CA 1
ATOM 637 C C . ASP A 1 88 ? -9.312 -30.812 2.807 1 78.5 88 ASP A C 1
ATOM 639 O O . ASP A 1 88 ? -10.531 -30.938 2.697 1 78.5 88 ASP A O 1
ATOM 643 N N . SER A 1 89 ? -8.711 -29.781 2.531 1 87.44 89 SER A N 1
ATOM 644 C CA . SER A 1 89 ? -9.375 -28.641 1.918 1 87.44 89 SER A CA 1
ATOM 645 C C . SER A 1 89 ? -9.852 -28.969 0.508 1 87.44 89 SER A C 1
ATOM 647 O O . SER A 1 89 ? -9.391 -29.938 -0.104 1 87.44 89 SER A O 1
ATOM 649 N N . VAL A 1 90 ? -10.82 -28.328 0.052 1 91 90 VAL A N 1
ATOM 650 C CA . VAL A 1 90 ? -11.398 -28.531 -1.273 1 91 90 VAL A CA 1
ATOM 651 C C . VAL A 1 90 ? -10.305 -28.422 -2.334 1 91 90 VAL A C 1
ATOM 653 O O . VAL A 1 90 ? -10.203 -29.297 -3.205 1 91 90 VAL A O 1
ATOM 656 N N . PRO A 1 91 ? -9.406 -27.469 -2.215 1 94.06 91 PRO A N 1
ATOM 657 C CA . PRO A 1 91 ? -8.336 -27.406 -3.217 1 94.06 91 PRO A CA 1
ATOM 658 C C . PRO A 1 91 ? -7.434 -28.641 -3.186 1 94.06 91 PRO A C 1
ATOM 660 O O . PRO A 1 91 ? -7.062 -29.156 -4.238 1 94.06 91 PRO A O 1
ATOM 663 N N . ALA A 1 92 ? -7.121 -29.094 -2.074 1 92.88 92 ALA A N 1
ATOM 664 C CA . ALA A 1 92 ? -6.273 -30.266 -1.958 1 92.88 92 ALA A CA 1
ATOM 665 C C . ALA A 1 92 ? -6.934 -31.484 -2.609 1 92.88 92 ALA A C 1
ATOM 667 O O . ALA A 1 92 ? -6.285 -32.219 -3.348 1 92.88 92 ALA A O 1
ATOM 668 N N . LYS A 1 93 ? -8.211 -31.656 -2.35 1 90.75 93 LYS A N 1
ATOM 669 C CA . LYS A 1 93 ? -8.961 -32.781 -2.932 1 90.75 93 LYS A CA 1
ATOM 670 C C . LYS A 1 93 ? -9.055 -32.625 -4.449 1 90.75 93 LYS A C 1
ATOM 672 O O . LYS A 1 93 ? -8.922 -33.625 -5.176 1 90.75 93 LYS A O 1
ATOM 677 N N . ALA A 1 94 ? -9.305 -31.453 -4.863 1 92.44 94 ALA A N 1
ATOM 678 C CA . ALA A 1 94 ? -9.406 -31.203 -6.301 1 92.44 94 ALA A CA 1
ATOM 679 C C . ALA A 1 94 ? -8.094 -31.5 -7.008 1 92.44 94 ALA A C 1
ATOM 681 O O . ALA A 1 94 ? -8.078 -32.094 -8.086 1 92.44 94 ALA A O 1
ATOM 682 N N . ILE A 1 95 ? -6.973 -31.109 -6.441 1 93.38 95 ILE A N 1
ATOM 683 C CA . ILE A 1 95 ? -5.66 -31.344 -7.031 1 93.38 95 ILE A CA 1
ATOM 684 C C . ILE A 1 95 ? -5.352 -32.844 -7.059 1 93.38 95 ILE A C 1
ATOM 686 O O . ILE A 1 95 ? -4.84 -33.344 -8.055 1 93.38 95 ILE A O 1
ATOM 690 N N . ARG A 1 96 ? -5.691 -33.5 -6.055 1 89.88 96 ARG A N 1
ATOM 691 C CA . ARG A 1 96 ? -5.473 -34.938 -6 1 89.88 96 ARG A CA 1
ATOM 692 C C . ARG A 1 96 ? -6.25 -35.656 -7.102 1 89.88 96 ARG A C 1
ATOM 694 O O . ARG A 1 96 ? -5.723 -36.562 -7.746 1 89.88 96 ARG A O 1
ATOM 701 N N . ALA A 1 97 ? -7.492 -35.25 -7.211 1 89 97 ALA A N 1
ATOM 702 C CA . ALA A 1 97 ? -8.312 -35.844 -8.266 1 89 97 ALA A CA 1
ATOM 703 C C . ALA A 1 97 ? -7.703 -35.594 -9.641 1 89 97 ALA A C 1
ATOM 705 O O . ALA A 1 97 ? -7.684 -36.5 -10.492 1 89 97 ALA A O 1
ATOM 706 N N . TRP A 1 98 ? -7.27 -34.406 -9.797 1 90.69 98 TRP A N 1
ATOM 707 C CA . TRP A 1 98 ? -6.625 -34.062 -11.055 1 90.69 98 TRP A CA 1
ATOM 708 C C . TRP A 1 98 ? -5.371 -34.906 -11.289 1 90.69 98 TRP A C 1
ATOM 710 O O . TRP A 1 98 ? -5.145 -35.375 -12.398 1 90.69 98 TRP A O 1
ATOM 720 N N . GLN A 1 99 ? -4.516 -35.094 -10.297 1 90.06 99 GLN A N 1
ATOM 721 C CA . GLN A 1 99 ? -3.289 -35.875 -10.383 1 90.06 99 GLN A CA 1
ATOM 722 C C . GLN A 1 99 ? -3.586 -37.312 -10.781 1 90.06 99 GLN A C 1
ATOM 724 O O . GLN A 1 99 ? -2.889 -37.875 -11.625 1 90.06 99 GLN A O 1
ATOM 729 N N . LYS A 1 100 ? -4.605 -37.844 -10.219 1 85 100 LYS A N 1
ATOM 730 C CA . LYS A 1 100 ? -4.992 -39.219 -10.539 1 85 100 LYS A CA 1
ATOM 731 C C . LYS A 1 100 ? -5.395 -39.344 -12 1 85 100 LYS A C 1
ATOM 733 O O . LYS A 1 100 ? -5.023 -40.312 -12.672 1 85 100 LYS A O 1
ATOM 738 N N . TYR A 1 101 ? -6.141 -38.375 -12.383 1 83.75 101 TYR A N 1
ATOM 739 C CA . TYR A 1 101 ? -6.574 -38.375 -13.773 1 83.75 101 TYR A CA 1
ATOM 740 C C . TYR A 1 101 ? -5.383 -38.281 -14.719 1 83.75 101 TYR A C 1
ATOM 742 O O . TYR A 1 101 ? -5.312 -38.969 -15.727 1 83.75 101 TYR A O 1
ATOM 750 N N . ARG A 1 102 ? -4.449 -37.469 -14.398 1 83.81 102 ARG A N 1
ATOM 751 C CA . ARG A 1 102 ? -3.297 -37.219 -15.258 1 83.81 102 ARG A CA 1
ATOM 752 C C . ARG A 1 102 ? -2.377 -38.406 -15.312 1 83.81 102 ARG A C 1
ATOM 754 O O . ARG A 1 102 ? -1.762 -38.688 -16.344 1 83.81 102 ARG A O 1
ATOM 761 N N . GLU A 1 103 ? -2.213 -39.031 -14.289 1 80.5 103 GLU A N 1
ATOM 762 C CA . GLU A 1 103 ? -1.417 -40.25 -14.258 1 80.5 103 GLU A CA 1
ATOM 763 C C . GLU A 1 103 ? -1.951 -41.281 -15.25 1 80.5 103 GLU A C 1
ATOM 765 O O . GLU A 1 103 ? -1.177 -42 -15.891 1 80.5 103 GLU A O 1
ATOM 770 N N . SER A 1 104 ? -3.146 -41.25 -15.438 1 76.94 104 SER A N 1
ATOM 771 C CA . SER A 1 104 ? -3.77 -42.219 -16.344 1 76.94 104 SER A CA 1
ATOM 772 C C . SER A 1 104 ? -3.562 -41.812 -17.797 1 76.94 104 SER A C 1
ATOM 774 O O . SER A 1 104 ? -3.51 -42.688 -18.672 1 76.94 104 SER A O 1
ATOM 776 N N . GLU A 1 105 ? -3.375 -40.562 -18.078 1 73.06 105 GLU A N 1
ATOM 777 C CA . GLU A 1 105 ? -3.307 -40.062 -19.453 1 73.06 105 GLU A CA 1
ATOM 778 C C . GLU A 1 105 ? -1.86 -39.875 -19.891 1 73.06 105 GLU A C 1
ATOM 780 O O . GLU A 1 105 ? -1.6 -39.562 -21.062 1 73.06 105 GLU A O 1
ATOM 785 N N . GLN A 1 106 ? -0.868 -40.188 -19.188 1 64.81 106 GLN A N 1
ATOM 786 C CA . GLN A 1 106 ? 0.553 -40.031 -19.484 1 64.81 106 GLN A CA 1
ATOM 787 C C . GLN A 1 106 ? 0.846 -38.656 -20.031 1 64.81 106 GLN A C 1
ATOM 789 O O . GLN A 1 106 ? 1.579 -38.5 -21.016 1 64.81 106 GLN A O 1
ATOM 794 N N . GLU A 1 107 ? 0.088 -37.594 -19.688 1 65.06 107 GLU A N 1
ATOM 795 C CA . GLU A 1 107 ? 0.276 -36.25 -20.203 1 65.06 107 GLU A CA 1
ATOM 796 C C . GLU A 1 107 ? 1.357 -35.5 -19.422 1 65.06 107 GLU A C 1
ATOM 798 O O . GLU A 1 107 ? 1.751 -35.938 -18.344 1 65.06 107 GLU A O 1
ATOM 803 N N . LEU A 1 108 ? 1.785 -34.406 -20.188 1 66.5 108 LEU A N 1
ATOM 804 C CA . LEU A 1 108 ? 2.84 -33.531 -19.688 1 66.5 108 LEU A CA 1
ATOM 805 C C . LEU A 1 108 ? 2.285 -32.531 -18.672 1 66.5 108 LEU A C 1
ATOM 807 O O . LEU A 1 108 ? 1.094 -32.219 -18.688 1 66.5 108 LEU A O 1
ATOM 811 N N . GLY A 1 109 ? 2.908 -32.25 -17.516 1 71.19 109 GLY A N 1
ATOM 812 C CA . GLY A 1 109 ? 2.6 -31.328 -16.438 1 71.19 109 GLY A CA 1
ATOM 813 C C . GLY A 1 109 ? 2.303 -32 -15.125 1 71.19 109 GLY A C 1
ATOM 814 O O . GLY A 1 109 ? 1.902 -33.188 -15.102 1 71.19 109 GLY A O 1
ATOM 815 N N . ASN A 1 110 ? 2.576 -31.453 -14.203 1 88.69 110 ASN A N 1
ATOM 816 C CA . ASN A 1 110 ? 2.389 -32 -12.867 1 88.69 110 ASN A CA 1
ATOM 817 C C . ASN A 1 110 ? 2.133 -30.922 -11.836 1 88.69 110 ASN A C 1
ATOM 819 O O . ASN A 1 110 ? 2.516 -29.766 -12.047 1 88.69 110 ASN A O 1
ATOM 823 N N . ILE A 1 111 ? 1.308 -31.266 -10.891 1 94.81 111 ILE A N 1
ATOM 824 C CA . ILE A 1 111 ? 1.084 -30.391 -9.75 1 94.81 111 ILE A CA 1
ATOM 825 C C . ILE A 1 111 ? 1.622 -31.062 -8.484 1 94.81 111 ILE A C 1
ATOM 827 O O . ILE A 1 111 ? 1.263 -32.188 -8.164 1 94.81 111 ILE A O 1
ATOM 831 N N . THR A 1 112 ? 2.541 -30.453 -7.855 1 94.31 112 THR A N 1
ATOM 832 C CA . THR A 1 112 ? 3.027 -30.859 -6.543 1 94.31 112 THR A CA 1
ATOM 833 C C . THR A 1 112 ? 2.557 -29.891 -5.461 1 94.31 112 THR A C 1
ATOM 835 O O . THR A 1 112 ? 2.803 -28.688 -5.551 1 94.31 112 THR A O 1
ATOM 838 N N . VAL A 1 113 ? 1.863 -30.422 -4.438 1 95 113 VAL A N 1
ATOM 839 C CA . VAL A 1 113 ? 1.364 -29.578 -3.35 1 95 113 VAL A CA 1
ATOM 840 C C . VAL A 1 113 ? 2.486 -29.312 -2.352 1 95 113 VAL A C 1
ATOM 842 O O . VAL A 1 113 ? 3.238 -30.219 -1.988 1 95 113 VAL A O 1
ATOM 845 N N . ILE A 1 114 ? 2.617 -28.109 -1.949 1 95.75 114 ILE A N 1
ATOM 846 C CA . ILE A 1 114 ? 3.594 -27.75 -0.925 1 95.75 114 ILE A CA 1
ATOM 847 C C . ILE A 1 114 ? 2.914 -26.938 0.17 1 95.75 114 ILE A C 1
ATOM 849 O O . ILE A 1 114 ? 2.002 -26.156 -0.106 1 95.75 114 ILE A O 1
ATOM 853 N N . HIS A 1 115 ? 3.33 -27.156 1.406 1 95.5 115 HIS A N 1
ATOM 854 C CA . HIS A 1 115 ? 2.844 -26.375 2.537 1 95.5 115 HIS A CA 1
ATOM 855 C C . HIS A 1 115 ? 3.428 -24.969 2.521 1 95.5 115 HIS A C 1
ATOM 857 O O . HIS A 1 115 ? 4.621 -24.781 2.773 1 95.5 115 HIS A O 1
ATOM 863 N N . LEU A 1 116 ? 2.557 -24.016 2.225 1 96.69 116 LEU A N 1
ATOM 864 C CA . LEU A 1 116 ? 3.053 -22.656 2.035 1 96.69 116 LEU A CA 1
ATOM 865 C C . LEU A 1 116 ? 2.049 -21.641 2.559 1 96.69 116 LEU A C 1
ATOM 867 O O . LEU A 1 116 ? 0.847 -21.75 2.307 1 96.69 116 LEU A O 1
ATOM 871 N N . ASP A 1 117 ? 2.488 -20.797 3.359 1 96.56 117 ASP A N 1
ATOM 872 C CA . ASP A 1 117 ? 1.787 -19.625 3.883 1 96.56 117 ASP A CA 1
ATOM 873 C C . ASP A 1 117 ? 2.662 -18.375 3.799 1 96.56 117 ASP A C 1
ATOM 875 O O . ASP A 1 117 ? 3.668 -18.281 4.504 1 96.56 117 ASP A O 1
ATOM 879 N N . VAL A 1 118 ? 2.27 -17.422 2.979 1 97.5 118 VAL A N 1
ATOM 880 C CA . VAL A 1 118 ? 3.121 -16.281 2.678 1 97.5 118 VAL A CA 1
ATOM 881 C C . VAL A 1 118 ? 3.281 -15.414 3.926 1 97.5 118 VAL A C 1
ATOM 883 O O . VAL A 1 118 ? 4.152 -14.539 3.975 1 97.5 118 VAL A O 1
ATOM 886 N N . THR A 1 119 ? 2.414 -15.578 4.945 1 96.12 119 THR A N 1
ATOM 887 C CA . THR A 1 119 ? 2.516 -14.797 6.176 1 96.12 119 THR A CA 1
ATOM 888 C C . THR A 1 119 ? 3.51 -15.438 7.141 1 96.12 119 THR A C 1
ATOM 890 O O . THR A 1 119 ? 3.793 -14.891 8.203 1 96.12 119 THR A O 1
ATOM 893 N N . ARG A 1 120 ? 4.051 -16.578 6.734 1 95.81 120 ARG A N 1
ATOM 894 C CA . ARG A 1 120 ? 4.992 -17.328 7.566 1 95.81 120 ARG A CA 1
ATOM 895 C C . ARG A 1 120 ? 6.328 -17.516 6.852 1 95.81 120 ARG A C 1
ATOM 897 O O . ARG A 1 120 ? 6.438 -18.328 5.938 1 95.81 120 ARG A O 1
ATOM 904 N N . GLU A 1 121 ? 7.32 -16.906 7.371 1 94.06 121 GLU A N 1
ATOM 905 C CA . GLU A 1 121 ? 8.625 -16.938 6.715 1 94.06 121 GLU A CA 1
ATOM 906 C C . GLU A 1 121 ? 9.25 -18.328 6.812 1 94.06 121 GLU A C 1
ATOM 908 O O . GLU A 1 121 ? 9.938 -18.781 5.887 1 94.06 121 GLU A O 1
ATOM 913 N N . ASP A 1 122 ? 9.086 -18.969 7.918 1 95.5 122 ASP A N 1
ATOM 914 C CA . ASP A 1 122 ? 9.648 -20.297 8.102 1 95.5 122 ASP A CA 1
ATOM 915 C C . ASP A 1 122 ? 9.125 -21.281 7.051 1 95.5 122 ASP A C 1
ATOM 917 O O . ASP A 1 122 ? 9.891 -22.031 6.453 1 95.5 122 ASP A O 1
ATOM 921 N N . LEU A 1 123 ? 7.836 -21.203 6.75 1 95.62 123 LEU A N 1
ATOM 922 C CA . LEU A 1 123 ? 7.234 -22.078 5.75 1 95.62 123 LEU A CA 1
ATOM 923 C C . LEU A 1 123 ? 7.734 -21.734 4.352 1 95.62 123 LEU A C 1
ATOM 925 O O . LEU A 1 123 ? 7.883 -22.609 3.504 1 95.62 123 LEU A O 1
ATOM 929 N N . LEU A 1 124 ? 8.008 -20.453 4.113 1 97 124 LEU A N 1
ATOM 930 C CA . LEU A 1 124 ? 8.539 -20.031 2.818 1 97 124 LEU A CA 1
ATOM 931 C C . LEU A 1 124 ? 9.93 -20.594 2.594 1 97 124 LEU A C 1
ATOM 933 O O . LEU A 1 124 ? 10.219 -21.141 1.526 1 97 124 LEU A O 1
ATOM 937 N N . TYR A 1 125 ? 10.742 -20.578 3.592 1 96.19 125 TYR A N 1
ATOM 938 C CA . TYR A 1 125 ? 12.102 -21.094 3.453 1 96.19 125 TYR A CA 1
ATOM 939 C C . TYR A 1 125 ? 12.094 -22.609 3.305 1 96.19 125 TYR A C 1
ATOM 941 O O . TYR A 1 125 ? 12.852 -23.156 2.512 1 96.19 125 TYR A O 1
ATOM 949 N N . GLU A 1 126 ? 11.242 -23.219 4.055 1 96.56 126 GLU A N 1
ATOM 950 C CA . GLU A 1 126 ? 11.094 -24.656 3.914 1 96.56 126 GLU A CA 1
ATOM 951 C C . GLU A 1 126 ? 10.656 -25.031 2.502 1 96.56 126 GLU A C 1
ATOM 953 O O . GLU A 1 126 ? 11.086 -26.047 1.959 1 96.56 126 GLU A O 1
ATOM 958 N N . SER A 1 127 ? 9.789 -24.219 1.939 1 96.81 127 SER A N 1
ATOM 959 C CA . SER A 1 127 ? 9.289 -24.484 0.595 1 96.81 127 SER A CA 1
ATOM 960 C C . SER A 1 127 ? 10.406 -24.406 -0.439 1 96.81 127 SER A C 1
ATOM 962 O O . SER A 1 127 ? 10.383 -25.125 -1.442 1 96.81 127 SER A O 1
ATOM 964 N N . VAL A 1 128 ? 11.391 -23.531 -0.215 1 96.94 128 VAL A N 1
ATOM 965 C CA . VAL A 1 128 ? 12.539 -23.453 -1.106 1 96.94 128 VAL A CA 1
ATOM 966 C C . VAL A 1 128 ? 13.25 -24.812 -1.157 1 96.94 128 VAL A C 1
ATOM 968 O O . VAL A 1 128 ? 13.586 -25.297 -2.238 1 96.94 128 VAL A O 1
ATOM 971 N N . ASP A 1 129 ? 13.422 -25.391 -0.003 1 95.81 129 ASP A N 1
ATOM 972 C CA . ASP A 1 129 ? 14.102 -26.688 0.084 1 95.81 129 ASP A CA 1
ATOM 973 C C . ASP A 1 129 ? 13.289 -27.781 -0.612 1 95.81 129 ASP A C 1
ATOM 975 O O . ASP A 1 129 ? 13.844 -28.594 -1.344 1 95.81 129 ASP A O 1
ATOM 979 N N . VAL A 1 130 ? 12.047 -27.766 -0.399 1 95.19 130 VAL A N 1
ATOM 980 C CA . VAL A 1 130 ? 11.172 -28.766 -1.006 1 95.19 130 VAL A CA 1
ATOM 981 C C . VAL A 1 130 ? 11.211 -28.625 -2.525 1 95.19 130 VAL A C 1
ATOM 983 O O . VAL A 1 130 ? 11.32 -29.641 -3.238 1 95.19 130 VAL A O 1
ATOM 986 N N . ILE A 1 131 ? 11.156 -27.406 -3.039 1 96.44 131 ILE A N 1
ATOM 987 C CA . ILE A 1 131 ? 11.18 -27.172 -4.477 1 96.44 131 ILE A CA 1
ATOM 988 C C . ILE A 1 131 ? 12.508 -27.641 -5.062 1 96.44 131 ILE A C 1
ATOM 990 O O . ILE A 1 131 ? 12.523 -28.359 -6.062 1 96.44 131 ILE A O 1
ATOM 994 N N . ARG A 1 132 ? 13.578 -27.328 -4.406 1 94.44 132 ARG A N 1
ATOM 995 C CA . ARG A 1 132 ? 14.898 -27.734 -4.879 1 94.44 132 ARG A CA 1
ATOM 996 C C . ARG A 1 132 ? 15 -29.25 -4.973 1 94.44 132 ARG A C 1
ATOM 998 O O . ARG A 1 132 ? 15.57 -29.781 -5.926 1 94.44 132 ARG A O 1
ATOM 1005 N N . ALA A 1 133 ? 14.445 -29.891 -4.043 1 94.06 133 ALA A N 1
ATOM 1006 C CA . ALA A 1 133 ? 14.539 -31.344 -3.971 1 94.06 133 ALA A CA 1
ATOM 1007 C C . ALA A 1 133 ? 13.727 -32 -5.086 1 94.06 133 ALA A C 1
ATOM 1009 O O . ALA A 1 133 ? 13.992 -33.156 -5.465 1 94.06 133 ALA A O 1
ATOM 1010 N N . HIS A 1 134 ? 12.711 -31.297 -5.594 1 92.38 134 HIS A N 1
ATOM 1011 C CA . HIS A 1 134 ? 11.812 -31.875 -6.578 1 92.38 134 HIS A CA 1
ATOM 1012 C C . HIS A 1 134 ? 12.18 -31.453 -7.992 1 92.38 134 HIS A C 1
ATOM 1014 O O . HIS A 1 134 ? 11.578 -31.906 -8.969 1 92.38 134 HIS A O 1
ATOM 1020 N N . LEU A 1 135 ? 13.148 -30.531 -8.094 1 92.44 135 LEU A N 1
ATOM 1021 C CA . LEU A 1 135 ? 13.555 -30.078 -9.414 1 92.44 135 LEU A CA 1
ATOM 1022 C C . LEU A 1 135 ? 14.32 -31.172 -10.156 1 92.44 135 LEU A C 1
ATOM 1024 O O . LEU A 1 135 ? 15.07 -31.922 -9.539 1 92.44 135 LEU A O 1
ATOM 1028 N N . PRO A 1 136 ? 14.055 -31.297 -11.461 1 88.06 136 PRO A N 1
ATOM 1029 C CA . PRO A 1 136 ? 14.812 -32.281 -12.234 1 88.06 136 PRO A CA 1
ATOM 1030 C C . PRO A 1 136 ? 16.328 -32.031 -12.188 1 88.06 136 PRO A C 1
ATOM 1032 O O . PRO A 1 136 ? 16.766 -30.906 -11.93 1 88.06 136 PRO A O 1
ATOM 1035 N N . ALA A 1 137 ? 17.031 -33.094 -12.523 1 86.12 137 ALA A N 1
ATOM 1036 C CA . ALA A 1 137 ? 18.484 -32.969 -12.578 1 86.12 137 ALA A CA 1
ATOM 1037 C C . ALA A 1 137 ? 18.922 -31.906 -13.578 1 86.12 137 ALA A C 1
ATOM 1039 O O . ALA A 1 137 ? 18.391 -31.828 -14.688 1 86.12 137 ALA A O 1
ATOM 1040 N N . GLY A 1 138 ? 19.75 -31.016 -13.172 1 85.06 138 GLY A N 1
ATOM 1041 C CA . GLY A 1 138 ? 20.266 -29.984 -14.055 1 85.06 138 GLY A CA 1
ATOM 1042 C C . GLY A 1 138 ? 19.531 -28.656 -13.914 1 85.06 138 GLY A C 1
ATOM 1043 O O . GLY A 1 138 ? 20 -27.641 -14.414 1 85.06 138 GLY A O 1
ATOM 1044 N N . GLN A 1 139 ? 18.359 -28.812 -13.375 1 87 139 GLN A N 1
ATOM 1045 C CA . GLN A 1 139 ? 17.625 -27.578 -13.148 1 87 139 GLN A CA 1
ATOM 1046 C C . GLN A 1 139 ? 17.906 -27.016 -11.758 1 87 139 GLN A C 1
ATOM 1048 O O . GLN A 1 139 ? 17.797 -27.719 -10.758 1 87 139 GLN A O 1
ATOM 1053 N N . ASP A 1 140 ? 18.391 -25.703 -11.695 1 87.69 140 ASP A N 1
ATOM 1054 C CA . ASP A 1 140 ? 18.75 -25.109 -10.414 1 87.69 140 ASP A CA 1
ATOM 1055 C C . ASP A 1 140 ? 17.875 -23.891 -10.109 1 87.69 140 ASP A C 1
ATOM 1057 O O . ASP A 1 140 ? 18.25 -23.047 -9.289 1 87.69 140 ASP A O 1
ATOM 1061 N N . GLY A 1 141 ? 16.734 -23.859 -10.781 1 94.75 141 GLY A N 1
ATOM 1062 C CA . GLY A 1 141 ? 15.867 -22.719 -10.555 1 94.75 141 GLY A CA 1
ATOM 1063 C C . GLY A 1 141 ? 14.445 -22.953 -11.047 1 94.75 141 GLY A C 1
ATOM 1064 O O . GLY A 1 141 ? 14.109 -24.047 -11.492 1 94.75 141 GLY A O 1
ATOM 1065 N N . ILE A 1 142 ? 13.641 -21.969 -10.789 1 97.31 142 ILE A N 1
ATOM 1066 C CA . ILE A 1 142 ? 12.266 -22.016 -11.273 1 97.31 142 ILE A CA 1
ATOM 1067 C C . ILE A 1 142 ? 12.016 -20.859 -12.234 1 97.31 142 ILE A C 1
ATOM 1069 O O . ILE A 1 142 ? 12.703 -19.844 -12.188 1 97.31 142 ILE A O 1
ATOM 1073 N N . TRP A 1 143 ? 11.031 -21.078 -13.047 1 97.19 143 TRP A N 1
ATOM 1074 C CA . TRP A 1 143 ? 10.742 -20.156 -14.141 1 97.19 143 TRP A CA 1
ATOM 1075 C C . TRP A 1 143 ? 9.922 -18.953 -13.641 1 97.19 143 TRP A C 1
ATOM 1077 O O . TRP A 1 143 ? 10.117 -17.828 -14.102 1 97.19 143 TRP A O 1
ATOM 1087 N N . ALA A 1 144 ? 9.023 -19.234 -12.695 1 98.5 144 ALA A N 1
ATOM 1088 C CA . ALA A 1 144 ? 8.156 -18.125 -12.266 1 98.5 144 ALA A CA 1
ATOM 1089 C C . ALA A 1 144 ? 7.559 -18.406 -10.891 1 98.5 144 ALA A C 1
ATOM 1091 O O . ALA A 1 144 ? 7.398 -19.562 -10.5 1 98.5 144 ALA A O 1
ATOM 1092 N N . VAL A 1 145 ? 7.363 -17.344 -10.211 1 98.75 145 VAL A N 1
ATOM 1093 C CA . VAL A 1 145 ? 6.539 -17.328 -9.008 1 98.75 145 VAL A CA 1
ATOM 1094 C C . VAL A 1 145 ? 5.312 -16.453 -9.242 1 98.75 145 VAL A C 1
ATOM 1096 O O . VAL A 1 145 ? 5.438 -15.266 -9.57 1 98.75 145 VAL A O 1
ATOM 1099 N N . VAL A 1 146 ? 4.156 -17.047 -9.117 1 98.75 146 VAL A N 1
ATOM 1100 C CA . VAL A 1 146 ? 2.916 -16.281 -9.242 1 98.75 146 VAL A CA 1
ATOM 1101 C C . VAL A 1 146 ? 2.303 -16.047 -7.867 1 98.75 146 VAL A C 1
ATOM 1103 O O . VAL A 1 146 ? 1.825 -17 -7.227 1 98.75 146 VAL A O 1
ATOM 1106 N N . CYS A 1 147 ? 2.346 -14.805 -7.469 1 98.75 147 CYS A N 1
ATOM 1107 C CA . CYS A 1 147 ? 1.805 -14.438 -6.164 1 98.75 147 CYS A CA 1
ATOM 1108 C C . CYS A 1 147 ? 0.287 -14.305 -6.223 1 98.75 147 CYS A C 1
ATOM 1110 O O . CYS A 1 147 ? -0.238 -13.25 -6.57 1 98.75 147 CYS A O 1
ATOM 1112 N N . THR A 1 148 ? -0.417 -15.375 -5.727 1 98.19 148 THR A N 1
ATOM 1113 C CA . THR A 1 148 ? -1.873 -15.375 -5.812 1 98.19 148 THR A CA 1
ATOM 1114 C C . THR A 1 148 ? -2.498 -15.195 -4.434 1 98.19 148 THR A C 1
ATOM 1116 O O . THR A 1 148 ? -3.717 -15.305 -4.277 1 98.19 148 THR A O 1
ATOM 1119 N N . ASN A 1 149 ? -1.659 -14.938 -3.502 1 95.5 149 ASN A N 1
ATOM 1120 C CA . ASN A 1 149 ? -2.186 -14.688 -2.162 1 95.5 149 ASN A CA 1
ATOM 1121 C C . ASN A 1 149 ? -2.973 -13.383 -2.102 1 95.5 149 ASN A C 1
ATOM 1123 O O . ASN A 1 149 ? -2.627 -12.414 -2.775 1 95.5 149 ASN A O 1
ATOM 1127 N N . GLY A 1 150 ? -4.027 -13.383 -1.301 1 95.38 150 GLY A N 1
ATOM 1128 C CA . GLY A 1 150 ? -4.828 -12.188 -1.09 1 95.38 150 GLY A CA 1
ATOM 1129 C C . GLY A 1 150 ? -6.012 -12.414 -0.17 1 95.38 150 GLY A C 1
ATOM 1130 O O . GLY A 1 150 ? -6.555 -13.516 -0.113 1 95.38 150 GLY A O 1
ATOM 1131 N N . ILE A 1 151 ? -6.344 -11.383 0.526 1 95.5 151 ILE A N 1
ATOM 1132 C CA . ILE A 1 151 ? -7.543 -11.398 1.357 1 95.5 151 ILE A CA 1
ATOM 1133 C C . ILE A 1 151 ? -8.195 -10.016 1.35 1 95.5 151 ILE A C 1
ATOM 1135 O O . ILE A 1 151 ? -7.539 -9.016 1.038 1 95.5 151 ILE A O 1
ATOM 1139 N N . THR A 1 152 ? -9.43 -9.992 1.608 1 92.94 152 THR A N 1
ATOM 1140 C CA . THR A 1 152 ? -10.188 -8.742 1.682 1 92.94 152 THR A CA 1
ATOM 1141 C C . THR A 1 152 ? -11.234 -8.805 2.789 1 92.94 152 THR A C 1
ATOM 1143 O O . THR A 1 152 ? -11.648 -9.891 3.193 1 92.94 152 THR A O 1
ATOM 1146 N N . PHE A 1 153 ? -11.508 -7.664 3.377 1 91.75 153 PHE A N 1
ATOM 1147 C CA . PHE A 1 153 ? -12.617 -7.438 4.293 1 91.75 153 PHE A CA 1
ATOM 1148 C C . PHE A 1 153 ? -13.461 -6.25 3.838 1 91.75 153 PHE A C 1
ATOM 1150 O O . PHE A 1 153 ? -12.953 -5.137 3.709 1 91.75 153 PHE A O 1
ATOM 1157 N N . ARG A 1 154 ? -14.672 -6.527 3.584 1 90.31 154 ARG A N 1
ATOM 1158 C CA . ARG A 1 154 ? -15.547 -5.438 3.166 1 90.31 154 ARG A CA 1
ATOM 1159 C C . ARG A 1 154 ? -16.172 -4.746 4.375 1 90.31 154 ARG A C 1
ATOM 1161 O O . ARG A 1 154 ? -16.547 -5.402 5.344 1 90.31 154 ARG A O 1
ATOM 1168 N N . GLY A 1 155 ? -16.312 -3.404 4.277 1 92.19 155 GLY A N 1
ATOM 1169 C CA . GLY A 1 155 ? -16.906 -2.576 5.312 1 92.19 155 GLY A CA 1
ATOM 1170 C C . GLY A 1 155 ? -16.359 -1.163 5.336 1 92.19 155 GLY A C 1
ATOM 1171 O O . GLY A 1 155 ? -15.211 -0.93 4.938 1 92.19 155 GLY A O 1
ATOM 1172 N N . SER A 1 156 ? -17.219 -0.256 5.812 1 91.94 156 SER A N 1
ATOM 1173 C CA . SER A 1 156 ? -16.719 1.104 5.992 1 91.94 156 SER A CA 1
ATOM 1174 C C . SER A 1 156 ? -15.547 1.143 6.973 1 91.94 156 SER A C 1
ATOM 1176 O O . SER A 1 156 ? -15.336 0.192 7.727 1 91.94 156 SER A O 1
ATOM 1178 N N . LEU A 1 157 ? -14.805 2.234 6.918 1 91.81 157 LEU A N 1
ATOM 1179 C CA . LEU A 1 157 ? -13.688 2.398 7.84 1 91.81 157 LEU A CA 1
ATOM 1180 C C . LEU A 1 157 ? -14.156 2.277 9.289 1 91.81 157 LEU A C 1
ATOM 1182 O O . LEU A 1 157 ? -13.469 1.676 10.117 1 91.81 157 LEU A O 1
ATOM 1186 N N . ALA A 1 158 ? -15.289 2.795 9.547 1 89.31 158 ALA A N 1
ATOM 1187 C CA . ALA A 1 158 ? -15.844 2.803 10.898 1 89.31 158 ALA A CA 1
ATOM 1188 C C . ALA A 1 158 ? -16.234 1.394 11.336 1 89.31 158 ALA A C 1
ATOM 1190 O O . ALA A 1 158 ? -16.219 1.088 12.531 1 89.31 158 ALA A O 1
ATOM 1191 N N . GLN A 1 159 ? -16.484 0.527 10.43 1 90.44 159 GLN A N 1
ATOM 1192 C CA . GLN A 1 159 ? -17 -0.802 10.734 1 90.44 159 GLN A CA 1
ATOM 1193 C C . GLN A 1 159 ? -15.883 -1.836 10.766 1 90.44 159 GLN A C 1
ATOM 1195 O O . GLN A 1 159 ? -16.094 -2.975 11.188 1 90.44 159 GLN A O 1
ATOM 1200 N N . GLN A 1 160 ? -14.758 -1.47 10.328 1 91.19 160 GLN A N 1
ATOM 1201 C CA . GLN A 1 160 ? -13.656 -2.424 10.289 1 91.19 160 GLN A CA 1
ATOM 1202 C C . GLN A 1 160 ? -12.797 -2.33 11.547 1 91.19 160 GLN A C 1
ATOM 1204 O O . GLN A 1 160 ? -12.758 -1.286 12.203 1 91.19 160 GLN A O 1
ATOM 1209 N N . GLU A 1 161 ? -12.195 -3.465 11.836 1 92.62 161 GLU A N 1
ATOM 1210 C CA . GLU A 1 161 ? -11.227 -3.514 12.922 1 92.62 161 GLU A CA 1
ATOM 1211 C C . GLU A 1 161 ? -9.805 -3.334 12.406 1 92.62 161 GLU A C 1
ATOM 1213 O O . GLU A 1 161 ? -9.5 -3.688 11.266 1 92.62 161 GLU A O 1
ATOM 1218 N N . ILE A 1 162 ? -8.984 -2.873 13.312 1 92.56 162 ILE A N 1
ATOM 1219 C CA . ILE A 1 162 ? -7.586 -2.666 12.953 1 92.56 162 ILE A CA 1
ATOM 1220 C C . ILE A 1 162 ? -6.945 -4.004 12.586 1 92.56 162 ILE A C 1
ATOM 1222 O O . ILE A 1 162 ? -6.098 -4.066 11.695 1 92.56 162 ILE A O 1
ATOM 1226 N N . SER A 1 163 ? -7.375 -5.012 13.258 1 94.81 163 SER A N 1
ATOM 1227 C CA . SER A 1 163 ? -6.836 -6.34 12.977 1 94.81 163 SER A CA 1
ATOM 1228 C C . SER A 1 163 ? -7.113 -6.758 11.539 1 94.81 163 SER A C 1
ATOM 1230 O O . SER A 1 163 ? -6.309 -7.465 10.922 1 94.81 163 SER A O 1
ATOM 1232 N N . HIS A 1 164 ? -8.219 -6.281 10.953 1 95.5 164 HIS A N 1
ATOM 1233 C CA . HIS A 1 164 ? -8.523 -6.539 9.547 1 95.5 164 HIS A CA 1
ATOM 1234 C C . HIS A 1 164 ? -7.492 -5.887 8.633 1 95.5 164 HIS A C 1
ATOM 1236 O O . HIS A 1 164 ? -6.984 -6.523 7.707 1 95.5 164 HIS A O 1
ATOM 1242 N N . TRP A 1 165 ? -7.152 -4.66 8.992 1 97.25 165 TRP A N 1
ATOM 1243 C CA . TRP A 1 165 ? -6.203 -3.916 8.172 1 97.25 165 TRP A CA 1
ATOM 1244 C C . TRP A 1 165 ? -4.82 -4.559 8.219 1 97.25 165 TRP A C 1
ATOM 1246 O O . TRP A 1 165 ? -4.188 -4.758 7.18 1 97.25 165 TRP A O 1
ATOM 1256 N N . ASP A 1 166 ? -4.477 -4.934 9.406 1 96.06 166 ASP A N 1
ATOM 1257 C CA . ASP A 1 166 ? -3.168 -5.555 9.586 1 96.06 166 ASP A CA 1
ATOM 1258 C C . ASP A 1 166 ? -3.07 -6.863 8.805 1 96.06 166 ASP A C 1
ATOM 1260 O O . ASP A 1 166 ? -2.059 -7.129 8.156 1 96.06 166 ASP A O 1
ATOM 1264 N N . THR A 1 167 ? -4.094 -7.625 8.883 1 96.62 167 THR A N 1
ATOM 1265 C CA . THR A 1 167 ? -4.109 -8.906 8.195 1 96.62 167 THR A CA 1
ATOM 1266 C C . THR A 1 167 ? -4.047 -8.719 6.684 1 96.62 167 THR A C 1
ATOM 1268 O O . THR A 1 167 ? -3.32 -9.43 5.992 1 96.62 167 THR A O 1
ATOM 1271 N N . ILE A 1 168 ? -4.777 -7.754 6.176 1 97.38 168 ILE A N 1
ATOM 1272 C CA . ILE A 1 168 ? -4.797 -7.465 4.746 1 97.38 168 ILE A CA 1
ATOM 1273 C C . ILE A 1 168 ? -3.4 -7.055 4.285 1 97.38 168 ILE A C 1
ATOM 1275 O O . ILE A 1 168 ? -2.877 -7.598 3.309 1 97.38 168 ILE A O 1
ATOM 1279 N N . LEU A 1 169 ? -2.773 -6.141 4.984 1 98.06 169 LEU A N 1
ATOM 1280 C CA . LEU A 1 169 ? -1.468 -5.629 4.578 1 98.06 169 LEU A CA 1
ATOM 1281 C C . LEU A 1 169 ? -0.396 -6.707 4.711 1 98.06 169 LEU A C 1
ATOM 1283 O O . LEU A 1 169 ? 0.476 -6.832 3.85 1 98.06 169 LEU A O 1
ATOM 1287 N N . LYS A 1 170 ? -0.495 -7.477 5.75 1 97.69 170 LYS A N 1
ATOM 1288 C CA . LYS A 1 170 ? 0.459 -8.555 5.988 1 97.69 170 LYS A CA 1
ATOM 1289 C C . LYS A 1 170 ? 0.381 -9.617 4.891 1 97.69 170 LYS A C 1
ATOM 1291 O O . LYS A 1 170 ? 1.41 -10.094 4.414 1 97.69 170 LYS A O 1
ATOM 1296 N N . THR A 1 171 ? -0.755 -9.953 4.496 1 97.56 171 THR A N 1
ATOM 1297 C CA . THR A 1 171 ? -0.96 -11.008 3.512 1 97.56 171 THR A CA 1
ATOM 1298 C C . THR A 1 171 ? -0.722 -10.492 2.098 1 97.56 171 THR A C 1
ATOM 1300 O O . THR A 1 171 ? 0.02 -11.102 1.324 1 97.56 171 THR A O 1
ATOM 1303 N N . ASN A 1 172 ? -1.313 -9.344 1.789 1 98 172 ASN A N 1
ATOM 1304 C CA . ASN A 1 172 ? -1.347 -8.883 0.405 1 98 172 ASN A CA 1
ATOM 1305 C C . ASN A 1 172 ? -0.043 -8.195 0.013 1 98 172 ASN A C 1
ATOM 1307 O O . ASN A 1 172 ? 0.434 -8.352 -1.112 1 98 172 ASN A O 1
ATOM 1311 N N . ILE A 1 173 ? 0.499 -7.406 0.926 1 98.06 173 ILE A N 1
ATOM 1312 C CA . ILE A 1 173 ? 1.7 -6.652 0.584 1 98.06 173 ILE A CA 1
ATOM 1313 C C . ILE A 1 173 ? 2.936 -7.395 1.094 1 98.06 173 ILE A C 1
ATOM 1315 O O . ILE A 1 173 ? 3.762 -7.852 0.302 1 98.06 173 ILE A O 1
ATOM 1319 N N . VAL A 1 174 ? 2.996 -7.617 2.418 1 98.31 174 VAL A N 1
ATOM 1320 C CA . VAL A 1 174 ? 4.191 -8.211 3.006 1 98.31 174 VAL A CA 1
ATOM 1321 C C . VAL A 1 174 ? 4.398 -9.617 2.441 1 98.31 174 VAL A C 1
ATOM 1323 O O . VAL A 1 174 ? 5.531 -10.047 2.232 1 98.31 174 VAL A O 1
ATOM 1326 N N . GLY A 1 175 ? 3.273 -10.297 2.168 1 98.12 175 GLY A N 1
ATOM 1327 C CA . GLY A 1 175 ? 3.367 -11.602 1.538 1 98.12 175 GLY A CA 1
ATOM 1328 C C . GLY A 1 175 ? 4.145 -11.578 0.234 1 98.12 175 GLY A C 1
ATOM 1329 O O . GLY A 1 175 ? 4.953 -12.477 -0.026 1 98.12 175 GLY A O 1
ATOM 1330 N N . VAL A 1 176 ? 3.9 -10.586 -0.564 1 98.12 176 VAL A N 1
ATOM 1331 C CA . VAL A 1 176 ? 4.594 -10.445 -1.841 1 98.12 176 VAL A CA 1
ATOM 1332 C C . VAL A 1 176 ? 6.07 -10.141 -1.597 1 98.12 176 VAL A C 1
ATOM 1334 O O . VAL A 1 176 ? 6.941 -10.711 -2.26 1 98.12 176 VAL A O 1
ATOM 1337 N N . LEU A 1 177 ? 6.352 -9.273 -0.661 1 98 177 LEU A N 1
ATOM 1338 C CA . LEU A 1 177 ? 7.734 -8.93 -0.345 1 98 177 LEU A CA 1
ATOM 1339 C C . LEU A 1 177 ? 8.5 -10.148 0.153 1 98 177 LEU A C 1
ATOM 1341 O O . LEU A 1 177 ? 9.625 -10.406 -0.293 1 98 177 LEU A O 1
ATOM 1345 N N . ARG A 1 178 ? 7.891 -10.914 1.062 1 97.88 178 ARG A N 1
ATOM 1346 C CA . ARG A 1 178 ? 8.5 -12.125 1.594 1 97.88 178 ARG A CA 1
ATOM 1347 C C . ARG A 1 178 ? 8.773 -13.133 0.482 1 97.88 178 ARG A C 1
ATOM 1349 O O . ARG A 1 178 ? 9.844 -13.75 0.445 1 97.88 178 ARG A O 1
ATOM 1356 N N . THR A 1 179 ? 7.82 -13.242 -0.364 1 98.12 179 THR A N 1
ATOM 1357 C CA . THR A 1 179 ? 7.93 -14.188 -1.467 1 98.12 179 THR A CA 1
ATOM 1358 C C . THR A 1 179 ? 9.078 -13.805 -2.398 1 98.12 179 THR A C 1
ATOM 1360 O O . THR A 1 179 ? 9.898 -14.648 -2.756 1 98.12 179 THR A O 1
ATOM 1363 N N . ALA A 1 180 ? 9.102 -12.547 -2.768 1 97.69 180 ALA A N 1
ATOM 1364 C CA . ALA A 1 180 ? 10.172 -12.062 -3.635 1 97.69 180 ALA A CA 1
ATOM 1365 C C . ALA A 1 180 ? 11.539 -12.297 -2.998 1 97.69 180 ALA A C 1
ATOM 1367 O O . ALA A 1 180 ? 12.461 -12.781 -3.654 1 97.69 180 ALA A O 1
ATOM 1368 N N . ARG A 1 181 ? 11.664 -11.992 -1.765 1 96.88 181 ARG A N 1
ATOM 1369 C CA . ARG A 1 181 ? 12.922 -12.164 -1.048 1 96.88 181 ARG A CA 1
ATOM 1370 C C . ARG A 1 181 ? 13.336 -13.633 -1.01 1 96.88 181 ARG A C 1
ATOM 1372 O O . ARG A 1 181 ? 14.492 -13.969 -1.262 1 96.88 181 ARG A O 1
ATOM 1379 N N . THR A 1 182 ? 12.43 -14.469 -0.705 1 97.31 182 THR A N 1
ATOM 1380 C CA . THR A 1 182 ? 12.703 -15.875 -0.453 1 97.31 182 THR A CA 1
ATOM 1381 C C . THR A 1 182 ? 13.078 -16.594 -1.745 1 97.31 182 THR A C 1
ATOM 1383 O O . THR A 1 182 ? 13.984 -17.422 -1.754 1 97.31 182 THR A O 1
ATOM 1386 N N . PHE A 1 183 ? 12.445 -16.25 -2.883 1 97.69 183 PHE A N 1
ATOM 1387 C CA . PHE A 1 183 ? 12.57 -17.094 -4.066 1 97.69 183 PHE A CA 1
ATOM 1388 C C . PHE A 1 183 ? 13.43 -16.422 -5.125 1 97.69 183 PHE A C 1
ATOM 1390 O O . PHE A 1 183 ? 13.648 -16.969 -6.203 1 97.69 183 PHE A O 1
ATOM 1397 N N . GLN A 1 184 ? 13.953 -15.219 -4.859 1 96.69 184 GLN A N 1
ATOM 1398 C CA . GLN A 1 184 ? 14.711 -14.469 -5.859 1 96.69 184 GLN A CA 1
ATOM 1399 C C . GLN A 1 184 ? 15.914 -15.266 -6.348 1 96.69 184 GLN A C 1
ATOM 1401 O O . GLN A 1 184 ? 16.266 -15.203 -7.527 1 96.69 184 GLN A O 1
ATOM 1406 N N . ASN A 1 185 ? 16.578 -16.078 -5.465 1 95.19 185 ASN A N 1
ATOM 1407 C CA . ASN A 1 185 ? 17.75 -16.828 -5.887 1 95.19 185 ASN A CA 1
ATOM 1408 C C . ASN A 1 185 ? 17.375 -17.953 -6.848 1 95.19 185 ASN A C 1
ATOM 1410 O O . ASN A 1 185 ? 18.109 -18.234 -7.793 1 95.19 185 ASN A O 1
ATOM 1414 N N . LEU A 1 186 ? 16.266 -18.594 -6.594 1 96.69 186 LEU A N 1
ATOM 1415 C CA . LEU A 1 186 ? 15.789 -19.625 -7.504 1 96.69 186 LEU A CA 1
ATOM 1416 C C . LEU A 1 186 ? 15.406 -19.031 -8.852 1 96.69 186 LEU A C 1
ATOM 1418 O O . LEU A 1 186 ? 15.547 -19.688 -9.891 1 96.69 186 LEU A O 1
ATOM 1422 N N . LEU A 1 187 ? 15 -17.797 -8.859 1 97.56 187 LEU A N 1
ATOM 1423 C CA . LEU A 1 187 ? 14.57 -17.141 -10.086 1 97.56 187 LEU A CA 1
ATOM 1424 C C . LEU A 1 187 ? 15.773 -16.609 -10.859 1 97.56 187 LEU A C 1
ATOM 1426 O O . LEU A 1 187 ? 15.766 -16.594 -12.094 1 97.56 187 LEU A O 1
ATOM 1430 N N . LYS A 1 188 ? 16.75 -16.172 -10.125 1 95.06 188 LYS A N 1
ATOM 1431 C CA . LYS A 1 188 ? 17.953 -15.625 -10.734 1 95.06 188 LYS A CA 1
ATOM 1432 C C . LYS A 1 188 ? 18.625 -16.656 -11.633 1 95.06 188 LYS A C 1
ATOM 1434 O O . LYS A 1 188 ? 19.078 -16.328 -12.734 1 95.06 188 LYS A O 1
ATOM 1439 N N . ASN A 1 189 ? 18.656 -17.844 -11.219 1 90.38 189 ASN A N 1
ATOM 1440 C CA . ASN A 1 189 ? 19.344 -18.906 -11.922 1 90.38 189 ASN A CA 1
ATOM 1441 C C . ASN A 1 189 ? 18.656 -19.25 -13.242 1 90.38 189 ASN A C 1
ATOM 1443 O O . ASN A 1 189 ? 19.297 -19.75 -14.172 1 90.38 189 ASN A O 1
ATOM 1447 N N . SER A 1 190 ? 17.391 -18.969 -13.398 1 90.81 190 SER A N 1
ATOM 1448 C CA . SER A 1 190 ? 16.625 -19.328 -14.578 1 90.81 190 SER A CA 1
ATOM 1449 C C . SER A 1 190 ? 16.266 -18.109 -15.414 1 90.81 190 SER A C 1
ATOM 1451 O O . SER A 1 190 ? 15.68 -18.234 -16.5 1 90.81 190 SER A O 1
ATOM 1453 N N . GLY A 1 191 ? 16.672 -16.938 -14.883 1 92.25 191 GLY A N 1
ATOM 1454 C CA . GLY A 1 191 ? 16.141 -15.742 -15.531 1 92.25 191 GLY A CA 1
ATOM 1455 C C . GLY A 1 191 ? 14.633 -15.656 -15.5 1 92.25 191 GLY A C 1
ATOM 1456 O O . GLY A 1 191 ? 14 -15.344 -16.516 1 92.25 191 GLY A O 1
ATOM 1457 N N . GLY A 1 192 ? 14.102 -16.031 -14.375 1 97 192 GLY A N 1
ATOM 1458 C CA . GLY A 1 192 ? 12.664 -16.203 -14.227 1 97 192 GLY A CA 1
ATOM 1459 C C . GLY A 1 192 ? 11.93 -14.906 -13.961 1 97 192 GLY A C 1
ATOM 1460 O O . GLY A 1 192 ? 12.414 -13.836 -14.328 1 97 192 GLY A O 1
ATOM 1461 N N . ARG A 1 193 ? 10.648 -15.016 -13.5 1 98.25 193 ARG A N 1
ATOM 1462 C CA . ARG A 1 193 ? 9.828 -13.828 -13.297 1 98.25 193 ARG A CA 1
ATOM 1463 C C . ARG A 1 193 ? 8.891 -14.008 -12.102 1 98.25 193 ARG A C 1
ATOM 1465 O O . ARG A 1 193 ? 8.586 -15.133 -11.711 1 98.25 193 ARG A O 1
ATOM 1472 N N . ILE A 1 194 ? 8.57 -12.922 -11.562 1 98.69 194 ILE A N 1
ATOM 1473 C CA . ILE A 1 194 ? 7.578 -12.836 -10.5 1 98.69 194 ILE A CA 1
ATOM 1474 C C . ILE A 1 194 ? 6.316 -12.164 -11.023 1 98.69 194 ILE A C 1
ATOM 1476 O O . ILE A 1 194 ? 6.379 -11.062 -11.586 1 98.69 194 ILE A O 1
ATOM 1480 N N . LEU A 1 195 ? 5.184 -12.852 -10.945 1 98.69 195 LEU A N 1
ATOM 1481 C CA . LEU A 1 195 ? 3.891 -12.25 -11.258 1 98.69 195 LEU A CA 1
ATOM 1482 C C . LEU A 1 195 ? 3.143 -11.867 -9.984 1 98.69 195 LEU A C 1
ATOM 1484 O O . LEU A 1 195 ? 3.035 -12.68 -9.055 1 98.69 195 LEU A O 1
ATOM 1488 N N . THR A 1 196 ? 2.721 -10.625 -9.898 1 98.38 196 THR A N 1
ATOM 1489 C CA . THR A 1 196 ? 1.943 -10.133 -8.773 1 98.38 196 THR A CA 1
ATOM 1490 C C . THR A 1 196 ? 0.562 -9.672 -9.227 1 98.38 196 THR A C 1
ATOM 1492 O O . THR A 1 196 ? 0.349 -9.406 -10.406 1 98.38 196 THR A O 1
ATOM 1495 N N . ILE A 1 197 ? -0.353 -9.648 -8.273 1 95.62 197 ILE A N 1
ATOM 1496 C CA . ILE A 1 197 ? -1.698 -9.164 -8.562 1 95.62 197 ILE A CA 1
ATOM 1497 C C . ILE A 1 197 ? -1.852 -7.73 -8.055 1 95.62 197 ILE A C 1
ATOM 1499 O O . ILE A 1 197 ? -1.878 -7.492 -6.844 1 95.62 197 ILE A O 1
ATOM 1503 N N . GLY A 1 198 ? -1.879 -6.789 -8.922 1 90.88 198 GLY A N 1
ATOM 1504 C CA . GLY A 1 198 ? -1.992 -5.379 -8.578 1 90.88 198 GLY A CA 1
ATOM 1505 C C . GLY A 1 198 ? -3.43 -4.906 -8.477 1 90.88 198 GLY A C 1
ATOM 1506 O O . GLY A 1 198 ? -4.254 -5.539 -7.82 1 90.88 198 GLY A O 1
ATOM 1507 N N . THR A 1 199 ? -3.641 -3.648 -9.156 1 78.06 199 THR A N 1
ATOM 1508 C CA . THR A 1 199 ? -4.871 -2.904 -8.906 1 78.06 199 THR A CA 1
ATOM 1509 C C . THR A 1 199 ? -5.977 -3.363 -9.852 1 78.06 199 THR A C 1
ATOM 1511 O O . THR A 1 199 ? -5.719 -3.672 -11.016 1 78.06 199 THR A O 1
ATOM 1514 N N . SER A 1 200 ? -7.074 -3.678 -9.102 1 64.94 200 SER A N 1
ATOM 1515 C CA . SER A 1 200 ? -8.305 -3.793 -9.875 1 64.94 200 SER A CA 1
ATOM 1516 C C . SER A 1 200 ? -8.906 -2.422 -10.164 1 64.94 200 SER A C 1
ATOM 1518 O O . SER A 1 200 ? -8.367 -1.398 -9.734 1 64.94 200 SER A O 1
ATOM 1520 N N . ASP A 1 201 ? -9.859 -2.234 -10.992 1 66.25 201 ASP A N 1
ATOM 1521 C CA . ASP A 1 201 ? -10.617 -1.01 -11.25 1 66.25 201 ASP A CA 1
ATOM 1522 C C . ASP A 1 201 ? -11.055 -0.354 -9.945 1 66.25 201 ASP A C 1
ATOM 1524 O O . ASP A 1 201 ? -10.836 -0.902 -8.859 1 66.25 201 ASP A O 1
ATOM 1528 N N . ASN A 1 202 ? -11.469 0.851 -9.945 1 63.31 202 ASN A N 1
ATOM 1529 C CA . ASN A 1 202 ? -11.992 1.587 -8.797 1 63.31 202 ASN A CA 1
ATOM 1530 C C . ASN A 1 202 ? -12.938 0.729 -7.965 1 63.31 202 ASN A C 1
ATOM 1532 O O . ASN A 1 202 ? -14 0.319 -8.445 1 63.31 202 ASN A O 1
ATOM 1536 N N . MET A 1 203 ? -12.414 0.22 -6.719 1 69.44 203 MET A N 1
ATOM 1537 C CA . MET A 1 203 ? -13.094 -0.777 -5.898 1 69.44 203 MET A CA 1
ATOM 1538 C C . MET A 1 203 ? -14.211 -0.138 -5.078 1 69.44 203 MET A C 1
ATOM 1540 O O . MET A 1 203 ? -15.07 -0.838 -4.535 1 69.44 203 MET A O 1
ATOM 1544 N N . GLY A 1 204 ? -14.422 1.153 -5.207 1 72.56 204 GLY A N 1
ATOM 1545 C CA . GLY A 1 204 ? -15.5 1.875 -4.547 1 72.56 204 GLY A CA 1
ATOM 1546 C C . GLY A 1 204 ? -15.336 1.952 -3.043 1 72.56 204 GLY A C 1
ATOM 1547 O O . GLY A 1 204 ? -14.297 1.557 -2.506 1 72.56 204 GLY A O 1
ATOM 1548 N N . GLY A 1 205 ? -16.328 2.469 -2.244 1 79.25 205 GLY A N 1
ATOM 1549 C CA . GLY A 1 205 ? -16.359 2.559 -0.793 1 79.25 205 GLY A CA 1
ATOM 1550 C C . GLY A 1 205 ? -16.453 1.205 -0.114 1 79.25 205 GLY A C 1
ATOM 1551 O O . GLY A 1 205 ? -16.906 0.231 -0.717 1 79.25 205 GLY A O 1
ATOM 1552 N N . GLY A 1 206 ? -15.852 1.076 1.045 1 90.75 206 GLY A N 1
ATOM 1553 C CA . GLY A 1 206 ? -15.914 -0.14 1.838 1 90.75 206 GLY A CA 1
ATOM 1554 C C . GLY A 1 206 ? -14.727 -1.055 1.628 1 90.75 206 GLY A C 1
ATOM 1555 O O . GLY A 1 206 ? -14.633 -2.117 2.246 1 90.75 206 GLY A O 1
ATOM 1556 N N . LEU A 1 207 ? -13.875 -0.64 0.746 1 93.19 207 LEU A N 1
ATOM 1557 C CA . LEU A 1 207 ? -12.703 -1.452 0.43 1 93.19 207 LEU A CA 1
ATOM 1558 C C . LEU A 1 207 ? -11.422 -0.63 0.548 1 93.19 207 LEU A C 1
ATOM 1560 O O . LEU A 1 207 ? -10.484 -0.824 -0.226 1 93.19 207 LEU A O 1
ATOM 1564 N N . VAL A 1 208 ? -11.414 0.251 1.5 1 95.19 208 VAL A N 1
ATOM 1565 C CA . VAL A 1 208 ? -10.32 1.214 1.612 1 95.19 208 VAL A CA 1
ATOM 1566 C C . VAL A 1 208 ? -9.016 0.48 1.884 1 95.19 208 VAL A C 1
ATOM 1568 O O . VAL A 1 208 ? -8.023 0.683 1.176 1 95.19 208 VAL A O 1
ATOM 1571 N N . ALA A 1 209 ? -9.008 -0.434 2.855 1 95.88 209 ALA A N 1
ATOM 1572 C CA . ALA A 1 209 ? -7.785 -1.156 3.199 1 95.88 209 ALA A CA 1
ATOM 1573 C C . ALA A 1 209 ? -7.367 -2.094 2.068 1 95.88 209 ALA A C 1
ATOM 1575 O O . ALA A 1 209 ? -6.176 -2.248 1.792 1 95.88 209 ALA A O 1
ATOM 1576 N N . TYR A 1 210 ? -8.336 -2.699 1.439 1 95.38 210 TYR A N 1
ATOM 1577 C CA . TYR A 1 210 ? -8.023 -3.562 0.306 1 95.38 210 TYR A CA 1
ATOM 1578 C C . TYR A 1 210 ? -7.422 -2.762 -0.842 1 95.38 210 TYR A C 1
ATOM 1580 O O . TYR A 1 210 ? -6.414 -3.164 -1.427 1 95.38 210 TYR A O 1
ATOM 1588 N N . ALA A 1 211 ? -8.07 -1.673 -1.165 1 94.56 211 ALA A N 1
ATOM 1589 C CA . ALA A 1 211 ? -7.535 -0.795 -2.201 1 94.56 211 ALA A CA 1
ATOM 1590 C C . ALA A 1 211 ? -6.102 -0.383 -1.882 1 94.56 211 ALA A C 1
ATOM 1592 O O . ALA A 1 211 ? -5.227 -0.424 -2.752 1 94.56 211 ALA A O 1
ATOM 1593 N N . ALA A 1 212 ? -5.867 -0.024 -0.646 1 95.5 212 ALA A N 1
ATOM 1594 C CA . ALA A 1 212 ? -4.516 0.333 -0.218 1 95.5 212 ALA A CA 1
ATOM 1595 C C . ALA A 1 212 ? -3.535 -0.805 -0.487 1 95.5 212 ALA A C 1
ATOM 1597 O O . ALA A 1 212 ? -2.434 -0.577 -0.993 1 95.5 212 ALA A O 1
ATOM 1598 N N . SER A 1 213 ? -3.922 -1.984 -0.196 1 96.44 213 SER A N 1
ATOM 1599 C CA . SER A 1 213 ? -3.041 -3.141 -0.324 1 96.44 213 SER A CA 1
ATOM 1600 C C . SER A 1 213 ? -2.695 -3.412 -1.785 1 96.44 213 SER A C 1
ATOM 1602 O O . SER A 1 213 ? -1.537 -3.67 -2.117 1 96.44 213 SER A O 1
ATOM 1604 N N . ARG A 1 214 ? -3.648 -3.352 -2.635 1 95.25 214 ARG A N 1
ATOM 1605 C CA . ARG A 1 214 ? -3.404 -3.701 -4.031 1 95.25 214 ARG A CA 1
ATOM 1606 C C . ARG A 1 214 ? -2.613 -2.609 -4.742 1 95.25 214 ARG A C 1
ATOM 1608 O O . ARG A 1 214 ? -1.766 -2.898 -5.586 1 95.25 214 ARG A O 1
ATOM 1615 N N . TYR A 1 215 ? -2.924 -1.385 -4.395 1 93.75 215 TYR A N 1
ATOM 1616 C CA . TYR A 1 215 ? -2.057 -0.314 -4.875 1 93.75 215 TYR A CA 1
ATOM 1617 C C . TYR A 1 215 ? -0.644 -0.471 -4.324 1 93.75 215 TYR A C 1
ATOM 1619 O O . TYR A 1 215 ? 0.334 -0.188 -5.023 1 93.75 215 TYR A O 1
ATOM 1627 N N . GLY A 1 216 ? -0.597 -0.831 -3.082 1 95.38 216 GLY A N 1
ATOM 1628 C CA . GLY A 1 216 ? 0.704 -1.105 -2.494 1 95.38 216 GLY A CA 1
ATOM 1629 C C . GLY A 1 216 ? 1.492 -2.156 -3.254 1 95.38 216 GLY A C 1
ATOM 1630 O O . GLY A 1 216 ? 2.701 -2.012 -3.449 1 95.38 216 GLY A O 1
ATOM 1631 N N . VAL A 1 217 ? 0.828 -3.18 -3.674 1 96.62 217 VAL A N 1
ATOM 1632 C CA . VAL A 1 217 ? 1.476 -4.227 -4.457 1 96.62 217 VAL A CA 1
ATOM 1633 C C . VAL A 1 217 ? 1.982 -3.646 -5.777 1 96.62 217 VAL A C 1
ATOM 1635 O O . VAL A 1 217 ? 3.074 -3.988 -6.234 1 96.62 217 VAL A O 1
ATOM 1638 N N . GLU A 1 218 ? 1.182 -2.812 -6.348 1 93.38 218 GLU A N 1
ATOM 1639 C CA . GLU A 1 218 ? 1.611 -2.152 -7.574 1 93.38 218 GLU A CA 1
ATOM 1640 C C . GLU A 1 218 ? 2.904 -1.372 -7.359 1 93.38 218 GLU A C 1
ATOM 1642 O O . GLU A 1 218 ? 3.85 -1.5 -8.141 1 93.38 218 GLU A O 1
ATOM 1647 N N . GLY A 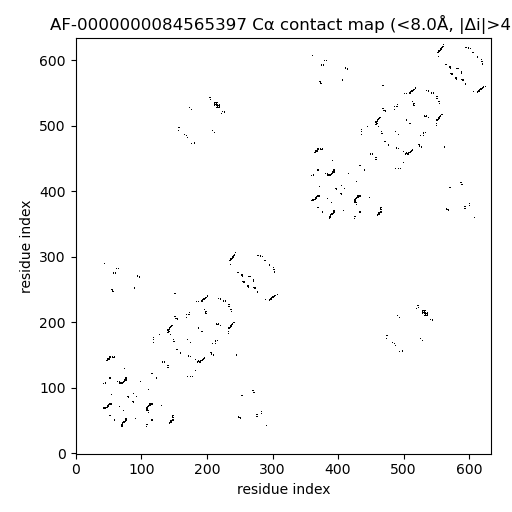1 219 ? 2.9 -0.561 -6.355 1 92.94 219 GLY A N 1
ATOM 1648 C CA . GLY A 1 219 ? 4.094 0.205 -6.039 1 92.94 219 GLY A CA 1
ATOM 1649 C C . GLY A 1 219 ? 5.297 -0.666 -5.723 1 92.94 219 GLY A C 1
ATOM 1650 O O . GLY A 1 219 ? 6.402 -0.4 -6.195 1 92.94 219 GLY A O 1
ATOM 1651 N N . ALA A 1 220 ? 5.102 -1.688 -4.977 1 95 220 ALA A N 1
ATOM 1652 C CA . ALA A 1 220 ? 6.168 -2.633 -4.645 1 95 220 ALA A CA 1
ATOM 1653 C C . ALA A 1 220 ? 6.719 -3.295 -5.906 1 95 220 ALA A C 1
ATOM 1655 O O . ALA A 1 220 ? 7.938 -3.443 -6.051 1 95 220 ALA A O 1
ATOM 1656 N N . SER A 1 221 ? 5.812 -3.68 -6.742 1 95.56 221 SER A N 1
ATOM 1657 C CA . SER A 1 221 ? 6.211 -4.363 -7.969 1 95.56 221 SER A CA 1
ATOM 1658 C C . SER A 1 221 ? 7.07 -3.465 -8.852 1 95.56 221 SER A C 1
ATOM 1660 O O . SER A 1 221 ? 8.055 -3.918 -9.43 1 95.56 221 SER A O 1
ATOM 1662 N N . ASP A 1 222 ? 6.711 -2.246 -8.945 1 92.94 222 ASP A N 1
ATOM 1663 C CA . ASP A 1 222 ? 7.496 -1.298 -9.734 1 92.94 222 ASP A CA 1
ATOM 1664 C C . ASP A 1 222 ? 8.906 -1.152 -9.164 1 92.94 222 ASP A C 1
ATOM 1666 O O . ASP A 1 222 ? 9.883 -1.147 -9.914 1 92.94 222 ASP A O 1
ATOM 1670 N N . ALA A 1 223 ? 8.961 -1.012 -7.895 1 93.38 223 ALA A N 1
ATOM 1671 C CA . ALA A 1 223 ? 10.266 -0.896 -7.246 1 93.38 223 ALA A CA 1
ATOM 1672 C C . ALA A 1 223 ? 11.055 -2.193 -7.371 1 93.38 223 ALA A C 1
ATOM 1674 O O . ALA A 1 223 ? 12.273 -2.168 -7.578 1 93.38 223 ALA A O 1
ATOM 1675 N N . LEU A 1 224 ? 10.406 -3.301 -7.258 1 95.69 224 LEU A N 1
ATOM 1676 C CA . LEU A 1 224 ? 11.039 -4.605 -7.398 1 95.69 224 LEU A CA 1
ATOM 1677 C C . LEU A 1 224 ? 11.625 -4.777 -8.797 1 95.69 224 LEU A C 1
ATOM 1679 O O . LEU A 1 224 ? 12.695 -5.359 -8.961 1 95.69 224 LEU A O 1
ATOM 1683 N N . ARG A 1 225 ? 10.852 -4.359 -9.773 1 95.25 225 ARG A N 1
ATOM 1684 C CA . ARG A 1 225 ? 11.32 -4.445 -11.148 1 95.25 225 ARG A CA 1
ATOM 1685 C C . ARG A 1 225 ? 12.695 -3.797 -11.305 1 95.25 225 ARG A C 1
ATOM 1687 O O . ARG A 1 225 ? 13.578 -4.352 -11.953 1 95.25 225 ARG A O 1
ATOM 1694 N N . GLN A 1 226 ? 12.852 -2.68 -10.68 1 93.44 226 GLN A N 1
ATOM 1695 C CA . GLN A 1 226 ? 14.125 -1.973 -10.734 1 93.44 226 GLN A CA 1
ATOM 1696 C C . GLN A 1 226 ? 15.203 -2.703 -9.938 1 93.44 226 GLN A C 1
ATOM 1698 O O . GLN A 1 226 ? 16.328 -2.863 -10.398 1 93.44 226 GLN A O 1
ATOM 1703 N N . GLU A 1 227 ? 14.852 -3.15 -8.828 1 94.69 227 GLU A N 1
ATOM 1704 C CA . GLU A 1 227 ? 15.812 -3.773 -7.926 1 94.69 227 GLU A CA 1
ATOM 1705 C C . GLU A 1 227 ? 16.312 -5.105 -8.477 1 94.69 227 GLU A C 1
ATOM 1707 O O . GLU A 1 227 ? 17.484 -5.461 -8.305 1 94.69 227 GLU A O 1
ATOM 1712 N N . LEU A 1 228 ? 15.469 -5.863 -9.18 1 96.25 228 LEU A N 1
ATOM 1713 C CA . LEU A 1 228 ? 15.797 -7.23 -9.57 1 96.25 228 LEU A CA 1
ATOM 1714 C C . LEU A 1 228 ? 16.281 -7.277 -11.016 1 96.25 228 LEU A C 1
ATOM 1716 O O . LEU A 1 228 ? 16.828 -8.297 -11.461 1 96.25 228 LEU A O 1
ATOM 1720 N N . SER A 1 229 ? 16.109 -6.199 -11.711 1 94.56 229 SER A N 1
ATOM 1721 C CA . SER A 1 229 ? 16.469 -6.145 -13.125 1 94.56 229 SER A CA 1
ATOM 1722 C C . SER A 1 229 ? 17.938 -6.527 -13.336 1 94.56 229 SER A C 1
ATOM 1724 O O . SER A 1 229 ? 18.266 -7.266 -14.266 1 94.56 229 SER A O 1
ATOM 1726 N N . PRO A 1 230 ? 18.844 -6.105 -12.445 1 94.25 230 PRO A N 1
ATOM 1727 C CA . PRO A 1 230 ? 20.25 -6.477 -12.648 1 94.25 230 PRO A CA 1
ATOM 1728 C C . PRO A 1 230 ? 20.484 -7.98 -12.555 1 94.25 230 PRO A C 1
ATOM 1730 O O . PRO A 1 230 ? 21.5 -8.484 -13.039 1 94.25 230 PRO A O 1
ATOM 1733 N N . TYR A 1 231 ? 19.578 -8.68 -11.977 1 94.88 231 TYR A N 1
ATOM 1734 C CA . TYR A 1 231 ? 19.719 -10.117 -11.797 1 94.88 231 TYR A CA 1
ATOM 1735 C C . TYR A 1 231 ? 18.984 -10.891 -12.883 1 94.88 231 TYR A C 1
ATOM 1737 O O . TYR A 1 231 ? 18.891 -12.117 -12.836 1 94.88 231 TYR A O 1
ATOM 1745 N N . GLY A 1 232 ? 18.344 -10.133 -13.805 1 96.25 232 GLY A N 1
ATOM 1746 C CA . GLY A 1 232 ? 17.656 -10.766 -14.906 1 96.25 232 GLY A CA 1
ATOM 1747 C C . GLY A 1 232 ? 16.266 -11.258 -14.539 1 96.25 232 GLY A C 1
ATOM 1748 O O . GLY A 1 232 ? 15.648 -12.016 -15.281 1 96.25 232 GLY A O 1
ATOM 1749 N N . ILE A 1 233 ? 15.836 -10.953 -13.359 1 97.75 233 ILE A N 1
ATOM 1750 C CA . ILE A 1 233 ? 14.508 -11.359 -12.906 1 97.75 233 ILE A CA 1
ATOM 1751 C C . ILE A 1 233 ? 13.477 -10.328 -13.359 1 97.75 233 ILE A C 1
ATOM 1753 O O . ILE A 1 233 ? 13.641 -9.125 -13.133 1 97.75 233 ILE A O 1
ATOM 1757 N N . LYS A 1 234 ? 12.438 -10.773 -14.047 1 98.19 234 LYS A N 1
ATOM 1758 C CA . LYS A 1 234 ? 11.352 -9.898 -14.484 1 98.19 234 LYS A CA 1
ATOM 1759 C C . LYS A 1 234 ? 10.242 -9.836 -13.438 1 98.19 234 LYS A C 1
ATOM 1761 O O . LYS A 1 234 ? 9.992 -10.82 -12.734 1 98.19 234 LYS A O 1
ATOM 1766 N N . VAL A 1 235 ? 9.648 -8.648 -13.312 1 97.88 235 VAL A N 1
ATOM 1767 C CA . VAL A 1 235 ? 8.5 -8.477 -12.43 1 97.88 235 VAL A CA 1
ATOM 1768 C C . VAL A 1 235 ? 7.293 -8 -13.234 1 97.88 235 VAL A C 1
ATOM 1770 O O . VAL A 1 235 ? 7.332 -6.934 -13.859 1 97.88 235 VAL A O 1
ATOM 1773 N N . VAL A 1 236 ? 6.246 -8.82 -13.211 1 98.12 236 VAL A N 1
ATOM 1774 C CA . VAL A 1 236 ? 5.051 -8.562 -14.008 1 98.12 236 VAL A CA 1
ATOM 1775 C C . VAL A 1 236 ? 3.842 -8.414 -13.086 1 98.12 236 VAL A C 1
ATOM 1777 O O . VAL A 1 236 ? 3.643 -9.234 -12.18 1 98.12 236 VAL A O 1
ATOM 1780 N N . THR A 1 237 ? 3.104 -7.355 -13.312 1 97.25 237 THR A N 1
ATOM 1781 C CA . THR A 1 237 ? 1.889 -7.16 -12.531 1 97.25 237 THR A CA 1
ATOM 1782 C C . THR A 1 237 ? 0.65 -7.441 -13.375 1 97.25 237 THR A C 1
ATOM 1784 O O . THR A 1 237 ? 0.499 -6.887 -14.469 1 97.25 237 THR A O 1
ATOM 1787 N N . ILE A 1 238 ? -0.203 -8.336 -12.852 1 96.12 238 ILE A N 1
ATOM 1788 C CA . ILE A 1 238 ? -1.467 -8.625 -13.516 1 96.12 238 ILE A CA 1
ATOM 1789 C C . ILE A 1 238 ? -2.611 -7.93 -12.789 1 96.12 238 ILE A C 1
ATOM 1791 O O . ILE A 1 238 ? -2.648 -7.914 -11.555 1 96.12 238 ILE A O 1
ATOM 1795 N N . ASN A 1 239 ? -3.506 -7.344 -13.508 1 93.44 239 ASN A N 1
ATOM 1796 C CA . ASN A 1 239 ? -4.617 -6.586 -12.945 1 93.44 239 ASN A CA 1
ATOM 1797 C C . ASN A 1 239 ? -5.965 -7.18 -13.359 1 93.44 239 ASN A C 1
ATOM 1799 O O . ASN A 1 239 ? -6.449 -6.926 -14.461 1 93.44 239 ASN A O 1
ATOM 1803 N N . PRO A 1 240 ? -6.516 -7.949 -12.445 1 91.44 240 PRO A N 1
ATOM 1804 C CA . PRO A 1 240 ? -7.871 -8.43 -12.727 1 91.44 240 PRO A CA 1
ATOM 1805 C C . PRO A 1 240 ? -8.914 -7.309 -12.68 1 91.44 240 PRO A C 1
ATOM 1807 O O . PRO A 1 240 ? -8.977 -6.566 -11.703 1 91.44 240 PRO A O 1
ATOM 1810 N N . VAL A 1 241 ? -9.641 -7.211 -13.664 1 86.56 241 VAL A N 1
ATOM 1811 C CA . VAL A 1 241 ? -10.664 -6.172 -13.734 1 86.56 241 VAL A CA 1
ATOM 1812 C C . VAL A 1 241 ? -12.047 -6.812 -13.898 1 86.56 241 VAL A C 1
ATOM 1814 O O . VAL A 1 241 ? -12.164 -7.898 -14.461 1 86.56 241 VAL A O 1
ATOM 1817 N N . GLY A 1 242 ? -13.047 -6.141 -13.328 1 82.88 242 GLY A N 1
ATOM 1818 C CA . GLY A 1 242 ? -14.422 -6.586 -13.5 1 82.88 242 GLY A CA 1
ATOM 1819 C C . GLY A 1 242 ? -14.805 -7.715 -12.555 1 82.88 242 GLY A C 1
ATOM 1820 O O . GLY A 1 242 ? -15.695 -8.508 -12.859 1 82.88 242 GLY A O 1
ATOM 1821 N N . ILE A 1 243 ? -14.125 -7.855 -11.484 1 86.88 243 ILE A N 1
ATOM 1822 C CA . ILE A 1 243 ? -14.422 -8.922 -10.531 1 86.88 243 ILE A CA 1
ATOM 1823 C C . ILE A 1 243 ? -14.289 -8.383 -9.109 1 86.88 243 ILE A C 1
ATOM 1825 O O . ILE A 1 243 ? -13.391 -7.594 -8.82 1 86.88 243 ILE A O 1
ATOM 1829 N N . MET A 1 244 ? -15.156 -8.812 -8.273 1 86.5 244 MET A N 1
ATOM 1830 C CA . MET A 1 244 ? -15.078 -8.453 -6.863 1 86.5 244 MET A CA 1
ATOM 1831 C C . MET A 1 244 ? -13.953 -9.227 -6.172 1 86.5 244 MET A C 1
ATOM 1833 O O . MET A 1 244 ? -13.773 -10.422 -6.418 1 86.5 244 MET A O 1
ATOM 1837 N N . PRO A 1 245 ? -13.25 -8.484 -5.344 1 90.19 245 PRO A N 1
ATOM 1838 C CA . PRO A 1 245 ? -12.148 -9.164 -4.656 1 90.19 245 PRO A CA 1
ATOM 1839 C C . PRO A 1 245 ? -12.625 -10.352 -3.818 1 90.19 245 PRO A C 1
ATOM 1841 O O . PRO A 1 245 ? -11.891 -11.328 -3.66 1 90.19 245 PRO A O 1
ATOM 1844 N N . GLU A 1 246 ? -13.867 -10.336 -3.318 1 90.19 246 GLU A N 1
ATOM 1845 C CA . GLU A 1 246 ? -14.414 -11.43 -2.527 1 90.19 246 GLU A CA 1
ATOM 1846 C C . GLU A 1 246 ? -14.508 -12.711 -3.348 1 90.19 246 GLU A C 1
ATOM 1848 O O . GLU A 1 246 ? -14.32 -13.812 -2.818 1 90.19 246 GLU A O 1
ATOM 1853 N N . LEU A 1 247 ? -14.766 -12.562 -4.602 1 90.44 247 LEU A N 1
ATOM 1854 C CA . LEU A 1 247 ? -14.852 -13.711 -5.492 1 90.44 247 LEU A CA 1
ATOM 1855 C C . LEU A 1 247 ? -13.469 -14.172 -5.941 1 90.44 247 LEU A C 1
ATOM 1857 O O . LEU A 1 247 ? -13.195 -15.367 -5.996 1 90.44 247 LEU A O 1
ATOM 1861 N N . LEU A 1 248 ? -12.625 -13.219 -6.254 1 92.31 248 LEU A N 1
ATOM 1862 C CA . LEU A 1 248 ? -11.281 -13.492 -6.746 1 92.31 248 LEU A CA 1
ATOM 1863 C C . LEU A 1 248 ? -10.508 -14.359 -5.762 1 92.31 248 LEU A C 1
ATOM 1865 O O . LEU A 1 248 ? -9.805 -15.297 -6.168 1 92.31 248 LEU A O 1
ATOM 1869 N N . PHE A 1 249 ? -10.727 -14.086 -4.453 1 94.44 249 PHE A N 1
ATOM 1870 C CA . PHE A 1 249 ? -9.945 -14.758 -3.43 1 94.44 249 PHE A CA 1
ATOM 1871 C C . PHE A 1 249 ? -10.828 -15.664 -2.58 1 94.44 249 PHE A C 1
ATOM 1873 O O . PHE A 1 249 ? -10.469 -16.016 -1.457 1 94.44 249 PHE A O 1
ATOM 1880 N N . ALA A 1 250 ? -11.969 -16.047 -3.119 1 94.06 250 ALA A N 1
ATOM 1881 C CA . ALA A 1 250 ? -12.883 -16.938 -2.412 1 94.06 250 ALA A CA 1
ATOM 1882 C C . ALA A 1 250 ? -12.281 -18.328 -2.246 1 94.06 250 ALA A C 1
ATOM 1884 O O . ALA A 1 250 ? -11.555 -18.812 -3.121 1 94.06 250 ALA A O 1
ATOM 1885 N N . GLN A 1 251 ? -12.562 -18.891 -1.147 1 94.19 251 GLN A N 1
ATOM 1886 C CA . GLN A 1 251 ? -12.227 -20.312 -0.989 1 94.19 251 GLN A CA 1
ATOM 1887 C C . GLN A 1 251 ? -13.062 -21.172 -1.926 1 94.19 251 GLN A C 1
ATOM 1889 O O . GLN A 1 251 ? -14.289 -21.109 -1.915 1 94.19 251 GLN A O 1
ATOM 1894 N N . PRO A 1 252 ? -12.391 -21.984 -2.742 1 94.56 252 PRO A N 1
ATOM 1895 C CA . PRO A 1 252 ? -13.141 -22.859 -3.65 1 94.56 252 PRO A CA 1
ATOM 1896 C C . PRO A 1 252 ? -14.055 -23.828 -2.912 1 94.56 252 PRO A C 1
ATOM 1898 O O . PRO A 1 252 ? -13.695 -24.328 -1.841 1 94.56 252 PRO A O 1
ATOM 1901 N N . LYS A 1 253 ? -15.188 -24.016 -3.52 1 93.62 253 LYS A N 1
ATOM 1902 C CA . LYS A 1 253 ? -16.156 -25 -3.047 1 93.62 253 LYS A CA 1
ATOM 1903 C C . LYS A 1 253 ? -16.547 -25.953 -4.164 1 93.62 253 LYS A C 1
ATOM 1905 O O . LYS A 1 253 ? -16.578 -25.578 -5.336 1 93.62 253 LYS A O 1
ATOM 1910 N N . PHE A 1 254 ? -16.859 -27.172 -3.738 1 92.81 254 PHE A N 1
ATOM 1911 C CA . PHE A 1 254 ? -17.312 -28.125 -4.738 1 92.81 254 PHE A CA 1
ATOM 1912 C C . PHE A 1 254 ? -18.719 -27.781 -5.207 1 92.81 254 PHE A C 1
ATOM 1914 O O . PHE A 1 254 ? -19.562 -27.344 -4.418 1 92.81 254 PHE A O 1
ATOM 1921 N N . ILE A 1 255 ? -18.906 -27.953 -6.457 1 91.06 255 ILE A N 1
ATOM 1922 C CA . ILE A 1 255 ? -20.266 -27.891 -6.996 1 91.06 255 ILE A CA 1
ATOM 1923 C C . ILE A 1 255 ? -20.969 -29.219 -6.738 1 91.06 255 ILE A C 1
ATOM 1925 O O . ILE A 1 255 ? -20.5 -30.281 -7.156 1 91.06 255 ILE A O 1
ATOM 1929 N N . LYS A 1 256 ? -22.094 -29.125 -6.102 1 90.56 256 LYS A N 1
ATOM 1930 C CA . LYS A 1 256 ? -22.812 -30.344 -5.727 1 90.56 256 LYS A CA 1
ATOM 1931 C C . LYS A 1 256 ? -24.125 -30.453 -6.496 1 90.56 256 LYS A C 1
ATOM 1933 O O . LYS A 1 256 ? -24.734 -29.438 -6.859 1 90.56 256 LYS A O 1
ATOM 1938 N N . ASN A 1 257 ? -24.422 -31.719 -6.801 1 89 257 ASN A N 1
ATOM 1939 C CA . ASN A 1 257 ? -25.75 -32 -7.352 1 89 257 ASN A CA 1
ATOM 1940 C C . ASN A 1 257 ? -26.859 -31.703 -6.34 1 89 257 ASN A C 1
ATOM 1942 O O . ASN A 1 257 ? -26.844 -32.25 -5.23 1 89 257 ASN A O 1
ATOM 1946 N N . PRO A 1 258 ? -27.688 -30.797 -6.723 1 88.06 258 PRO A N 1
ATOM 1947 C CA . PRO A 1 258 ? -28.734 -30.406 -5.77 1 88.06 258 PRO A CA 1
ATOM 1948 C C . PRO A 1 258 ? -29.578 -31.594 -5.301 1 88.06 258 PRO A C 1
ATOM 1950 O O . PRO A 1 258 ? -30.125 -31.562 -4.191 1 88.06 258 PRO A O 1
ATOM 1953 N N . GLU A 1 259 ? -29.75 -32.625 -6.125 1 89.25 259 GLU A N 1
ATOM 1954 C CA . GLU A 1 259 ? -30.609 -33.781 -5.805 1 89.25 259 GLU A CA 1
ATOM 1955 C C . GLU A 1 259 ? -29.875 -34.812 -4.945 1 89.25 259 GLU A C 1
ATOM 1957 O O . GLU A 1 259 ? -30.438 -35.312 -3.977 1 89.25 259 GLU A O 1
ATOM 1962 N N . THR A 1 260 ? -28.625 -35.125 -5.23 1 89.81 260 THR A N 1
ATOM 1963 C CA . THR A 1 260 ? -27.906 -36.219 -4.59 1 89.81 260 THR A CA 1
ATOM 1964 C C . THR A 1 260 ? -26.875 -35.688 -3.596 1 89.81 260 THR A C 1
ATOM 1966 O O . THR A 1 260 ? -26.344 -36.438 -2.777 1 89.81 260 THR A O 1
ATOM 1969 N N . ASP A 1 261 ? -26.531 -34.438 -3.602 1 89.38 261 ASP A N 1
ATOM 1970 C CA . ASP A 1 261 ? -25.547 -33.75 -2.748 1 89.38 261 ASP A CA 1
ATOM 1971 C C . ASP A 1 261 ? -24.141 -34.281 -3.035 1 89.38 261 ASP A C 1
ATOM 1973 O O . ASP A 1 261 ? -23.234 -34.062 -2.234 1 89.38 261 ASP A O 1
ATOM 1977 N N . ASP A 1 262 ? -24.078 -35 -4.16 1 86.31 262 ASP A N 1
ATOM 1978 C CA . ASP A 1 262 ? -22.766 -35.5 -4.586 1 86.31 262 ASP A CA 1
ATOM 1979 C C . ASP A 1 262 ? -22 -34.438 -5.367 1 86.31 262 ASP A C 1
ATOM 1981 O O . ASP A 1 262 ? -22.609 -33.625 -6.051 1 86.31 262 ASP A O 1
ATOM 1985 N N . VAL A 1 263 ? -20.703 -34.531 -5.152 1 87.75 263 VAL A N 1
ATOM 1986 C CA . VAL A 1 263 ? -19.859 -33.625 -5.91 1 87.75 263 VAL A CA 1
ATOM 1987 C C . VAL A 1 263 ? -19.969 -33.938 -7.402 1 87.75 263 VAL A C 1
ATOM 1989 O O . VAL A 1 263 ? -19.906 -35.125 -7.797 1 87.75 263 VAL A O 1
ATOM 1992 N N . CYS A 1 264 ? -20.156 -32.938 -8.203 1 83.12 264 CYS A N 1
ATOM 1993 C CA . CYS A 1 264 ? -20.203 -33.125 -9.648 1 83.12 264 CYS A CA 1
ATOM 1994 C C . CYS A 1 264 ? -18.828 -33.438 -10.211 1 83.12 264 CYS A C 1
ATOM 1996 O O . CYS A 1 264 ? -17.844 -32.781 -9.891 1 83.12 264 CYS A O 1
ATOM 1998 N N . ILE A 1 265 ? -18.75 -34.469 -10.961 1 83.12 265 ILE A N 1
ATOM 1999 C CA . ILE A 1 265 ? -17.5 -34.906 -11.555 1 83.12 265 ILE A CA 1
ATOM 2000 C C . ILE A 1 265 ? -17.578 -34.844 -13.078 1 83.12 265 ILE A C 1
ATOM 2002 O O . ILE A 1 265 ? -18.625 -35.156 -13.664 1 83.12 265 ILE A O 1
ATOM 2006 N N . THR A 1 266 ? -16.547 -34.312 -13.617 1 79.56 266 THR A N 1
ATOM 2007 C CA . THR A 1 266 ? -16.5 -34.25 -15.078 1 79.56 266 THR A CA 1
ATOM 2008 C C . THR A 1 266 ? -16.312 -35.656 -15.656 1 79.56 266 THR A C 1
ATOM 2010 O O . THR A 1 266 ? -16.047 -36.594 -14.922 1 79.56 266 THR A O 1
ATOM 2013 N N . ILE A 1 267 ? -16.469 -35.688 -16.969 1 68.31 267 ILE A N 1
ATOM 2014 C CA . ILE A 1 267 ? -16.359 -36.938 -17.688 1 68.31 267 ILE A CA 1
ATOM 2015 C C . ILE A 1 267 ? -14.953 -37.531 -17.484 1 68.31 267 ILE A C 1
ATOM 2017 O O . ILE A 1 267 ? -14.781 -38.75 -17.453 1 68.31 267 ILE A O 1
ATOM 2021 N N . ASN A 1 268 ? -14.031 -36.656 -17.156 1 70.62 268 ASN A N 1
ATOM 2022 C CA . ASN A 1 268 ? -12.641 -37.062 -17 1 70.62 268 ASN A CA 1
ATOM 2023 C C . ASN A 1 268 ? -12.281 -37.281 -15.539 1 70.62 268 ASN A C 1
ATOM 2025 O O . ASN A 1 268 ? -11.109 -37.438 -15.195 1 70.62 268 ASN A O 1
ATOM 2029 N N . GLY A 1 269 ? -13.305 -37.25 -14.711 1 76.19 269 GLY A N 1
ATOM 2030 C CA . GLY A 1 269 ? -13.078 -37.562 -13.312 1 76.19 269 GLY A CA 1
ATOM 2031 C C . GLY A 1 269 ? -12.602 -36.375 -12.508 1 76.19 269 GLY A C 1
ATOM 2032 O O . GLY A 1 269 ? -12.188 -36.5 -11.352 1 76.19 269 GLY A O 1
ATOM 2033 N N . LEU A 1 270 ? -12.656 -35.344 -13.141 1 83.75 270 LEU A N 1
ATOM 2034 C CA . LEU A 1 270 ? -12.211 -34.156 -12.438 1 83.75 270 LEU A CA 1
ATOM 2035 C C . LEU A 1 270 ? -13.344 -33.562 -11.594 1 83.75 270 LEU A C 1
ATOM 2037 O O . LEU A 1 270 ? -14.508 -33.562 -12.008 1 83.75 270 LEU A O 1
ATOM 2041 N N . LEU A 1 271 ? -13.008 -33.156 -10.391 1 87.38 271 LEU A N 1
ATOM 2042 C CA . LEU A 1 271 ? -14 -32.594 -9.492 1 87.38 271 LEU A CA 1
ATOM 2043 C C . LEU A 1 271 ? -14.312 -31.141 -9.891 1 87.38 271 LEU A C 1
ATOM 2045 O O . LEU A 1 271 ? -13.398 -30.328 -10.047 1 87.38 271 LEU A O 1
ATOM 2049 N N . ASN A 1 272 ? -15.594 -30.875 -9.953 1 90.12 272 ASN A N 1
ATOM 2050 C CA . ASN A 1 272 ? -16.016 -29.531 -10.312 1 90.12 272 ASN A CA 1
ATOM 2051 C C . ASN A 1 272 ? -16.031 -28.609 -9.086 1 90.12 272 ASN A C 1
ATOM 2053 O O . ASN A 1 272 ? -16.484 -29.016 -8.016 1 90.12 272 ASN A O 1
ATOM 2057 N N . TYR A 1 273 ? -15.469 -27.453 -9.219 1 90.38 273 TYR A N 1
ATOM 2058 C CA . TYR A 1 273 ? -15.438 -26.484 -8.125 1 90.38 273 TYR A CA 1
ATOM 2059 C C . TYR A 1 273 ? -15.828 -25.094 -8.609 1 90.38 273 TYR A C 1
ATOM 2061 O O . TYR A 1 273 ? -15.953 -24.859 -9.812 1 90.38 273 TYR A O 1
ATOM 2069 N N . GLN A 1 274 ? -16.219 -24.266 -7.699 1 90.94 274 GLN A N 1
ATOM 2070 C CA . GLN A 1 274 ? -16.562 -22.859 -7.926 1 90.94 274 GLN A CA 1
ATOM 2071 C C . GLN A 1 274 ? -15.984 -21.969 -6.832 1 90.94 274 GLN A C 1
ATOM 2073 O O . GLN A 1 274 ? -15.68 -22.453 -5.734 1 90.94 274 GLN A O 1
ATOM 2078 N N . PRO A 1 275 ? -15.664 -20.719 -7.234 1 91.75 275 PRO A N 1
ATOM 2079 C CA . PRO A 1 275 ? -15.906 -20.062 -8.523 1 91.75 275 PRO A CA 1
ATOM 2080 C C . PRO A 1 275 ? -14.727 -20.188 -9.484 1 91.75 275 PRO A C 1
ATOM 2082 O O . PRO A 1 275 ? -13.59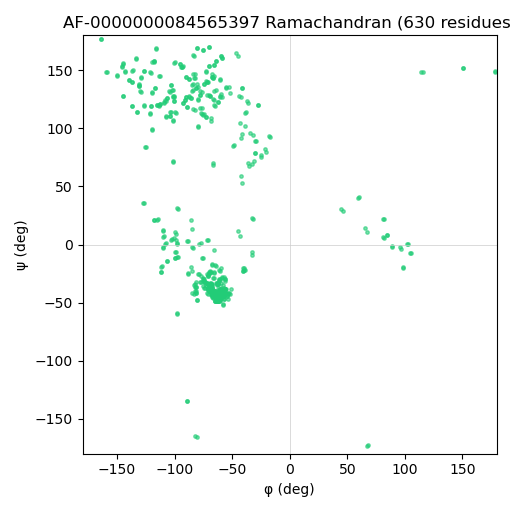4 -20.438 -9.047 1 91.75 275 PRO A O 1
ATOM 2085 N N . ARG A 1 276 ? -15.055 -20.141 -10.773 1 91.5 276 ARG A N 1
ATOM 2086 C CA . ARG A 1 276 ? -14.055 -19.859 -11.797 1 91.5 276 ARG A CA 1
ATOM 2087 C C . ARG A 1 276 ? -14 -18.359 -12.109 1 91.5 276 ARG A C 1
ATOM 2089 O O . ARG A 1 276 ? -14.984 -17.781 -12.555 1 91.5 276 ARG A O 1
ATOM 2096 N N . VAL A 1 277 ? -12.852 -17.812 -11.922 1 92.75 277 VAL A N 1
ATOM 2097 C CA . VAL A 1 277 ? -12.82 -16.359 -11.938 1 92.75 277 VAL A CA 1
ATOM 2098 C C . VAL A 1 277 ? -12.07 -15.859 -13.172 1 92.75 277 VAL A C 1
ATOM 2100 O O . VAL A 1 277 ? -12.219 -14.703 -13.57 1 92.75 277 VAL A O 1
ATOM 2103 N N . LEU A 1 278 ? -11.297 -16.688 -13.781 1 93.75 278 LEU A N 1
ATOM 2104 C CA . LEU A 1 278 ? -10.531 -16.297 -14.961 1 93.75 278 LEU A CA 1
ATOM 2105 C C . LEU A 1 278 ? -11.195 -16.781 -16.234 1 93.75 278 LEU A C 1
ATOM 2107 O O . LEU A 1 278 ? -11.492 -17.969 -16.359 1 93.75 278 LEU A O 1
ATOM 2111 N N . THR A 1 279 ? -11.406 -15.859 -17.156 1 92.5 279 THR A N 1
ATOM 2112 C CA . THR A 1 279 ? -11.93 -16.219 -18.469 1 92.5 279 THR A CA 1
ATOM 2113 C C . THR A 1 279 ? -10.852 -16.875 -19.312 1 92.5 279 THR A C 1
ATOM 2115 O O . THR A 1 279 ? -9.672 -16.844 -18.953 1 92.5 279 THR A O 1
ATOM 2118 N N . GLU A 1 280 ? -11.258 -17.484 -20.422 1 92.06 280 GLU A N 1
ATOM 2119 C CA . GLU A 1 280 ? -10.297 -18.062 -21.344 1 92.06 280 GLU A CA 1
ATOM 2120 C C . GLU A 1 280 ? -9.336 -17.016 -21.891 1 92.06 280 GLU A C 1
ATOM 2122 O O . GLU A 1 280 ? -8.133 -17.266 -22.031 1 92.06 280 GLU A O 1
ATOM 2127 N N . ARG A 1 281 ? -9.867 -15.891 -22.125 1 92.19 281 ARG A N 1
ATOM 2128 C CA . ARG A 1 281 ? -9.039 -14.805 -22.625 1 92.19 281 ARG A CA 1
ATOM 2129 C C . ARG A 1 281 ? -8.023 -14.367 -21.578 1 92.19 281 ARG A C 1
ATOM 2131 O O . ARG A 1 281 ? -6.863 -14.094 -21.891 1 92.19 281 ARG A O 1
ATOM 2138 N N . ALA A 1 282 ? -8.477 -14.266 -20.344 1 93.69 282 ALA A N 1
ATOM 2139 C CA . ALA A 1 282 ? -7.574 -13.914 -19.25 1 93.69 282 ALA A CA 1
ATOM 2140 C C . ALA A 1 282 ? -6.453 -14.945 -19.109 1 93.69 282 ALA A C 1
ATOM 2142 O O . ALA A 1 282 ? -5.293 -14.578 -18.891 1 93.69 282 ALA A O 1
ATOM 2143 N N . LEU A 1 283 ? -6.809 -16.203 -19.297 1 94.69 283 LEU A N 1
ATOM 2144 C CA . LEU A 1 283 ? -5.82 -17.266 -19.203 1 94.69 283 LEU A CA 1
ATOM 2145 C C . LEU A 1 283 ? -4.816 -17.188 -20.344 1 94.69 283 LEU A C 1
ATOM 2147 O O . LEU A 1 283 ? -3.621 -17.422 -20.141 1 94.69 283 LEU A O 1
ATOM 2151 N N . ASP A 1 284 ? -5.254 -16.781 -21.469 1 93.75 284 ASP A N 1
ATOM 2152 C CA . ASP A 1 284 ? -4.367 -16.594 -22.625 1 93.75 284 ASP A CA 1
ATOM 2153 C C . ASP A 1 284 ? -3.361 -15.477 -22.359 1 93.75 284 ASP A C 1
ATOM 2155 O O . ASP A 1 284 ? -2.18 -15.609 -22.688 1 93.75 284 ASP A O 1
ATOM 2159 N N . ILE A 1 285 ? -3.881 -14.438 -21.812 1 95.38 285 ILE A N 1
ATOM 2160 C CA . ILE A 1 285 ? -3.021 -13.297 -21.5 1 95.38 285 ILE A CA 1
ATOM 2161 C C . ILE A 1 285 ? -1.983 -13.711 -20.453 1 95.38 285 ILE A C 1
ATOM 2163 O O . ILE A 1 285 ? -0.817 -13.32 -20.547 1 95.38 285 ILE A O 1
ATOM 2167 N N . LEU A 1 286 ? -2.385 -14.453 -19.5 1 95.5 286 LEU A N 1
ATOM 2168 C CA . LEU A 1 286 ? -1.471 -14.938 -18.484 1 95.5 286 LEU A CA 1
ATOM 2169 C C . LEU A 1 286 ? -0.38 -15.812 -19.094 1 95.5 286 LEU A C 1
ATOM 2171 O O . LEU A 1 286 ? 0.782 -15.734 -18.688 1 95.5 286 LEU A O 1
ATOM 2175 N N . ASP A 1 287 ? -0.743 -16.609 -20.047 1 95.31 287 ASP A N 1
ATOM 2176 C CA . ASP A 1 287 ? 0.246 -17.422 -20.75 1 95.31 287 ASP A CA 1
ATOM 2177 C C . ASP A 1 287 ? 1.298 -16.547 -21.422 1 95.31 287 ASP A C 1
ATOM 2179 O O . ASP A 1 287 ? 2.496 -16.828 -21.328 1 95.31 287 ASP A O 1
ATOM 2183 N N . ILE A 1 288 ? 0.802 -15.539 -22.016 1 95.62 288 ILE A N 1
ATOM 2184 C CA . ILE A 1 288 ? 1.712 -14.617 -22.688 1 95.62 288 ILE A CA 1
ATOM 2185 C C . ILE A 1 288 ? 2.652 -13.984 -21.672 1 95.62 288 ILE A C 1
ATOM 2187 O O . ILE 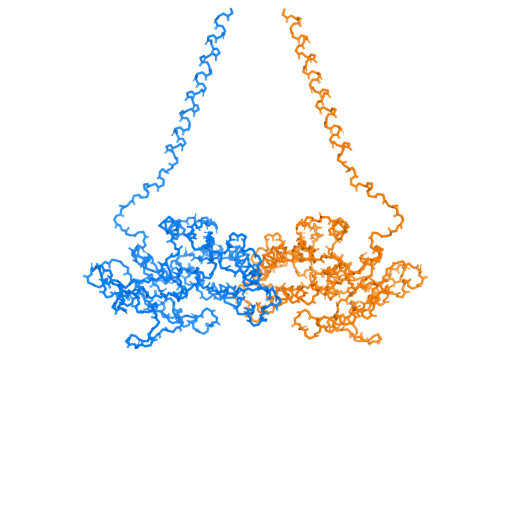A 1 288 ? 3.867 -13.938 -21.875 1 95.62 288 ILE A O 1
ATOM 2191 N N . ALA A 1 289 ? 2.113 -13.547 -20.547 1 96.69 289 ALA A N 1
ATOM 2192 C CA . ALA A 1 289 ? 2.902 -12.906 -19.484 1 96.69 289 ALA A CA 1
ATOM 2193 C C . ALA A 1 289 ? 3.953 -13.867 -18.938 1 96.69 289 ALA A C 1
ATOM 2195 O O . ALA A 1 289 ? 5.047 -13.445 -18.547 1 96.69 289 ALA A O 1
ATOM 2196 N N . LEU A 1 290 ? 3.691 -15.125 -18.953 1 96.56 290 LEU A N 1
ATOM 2197 C CA . LEU A 1 290 ? 4.547 -16.125 -18.328 1 96.56 290 LEU A CA 1
ATOM 2198 C C . LEU A 1 290 ? 5.625 -16.609 -19.297 1 96.56 290 LEU A C 1
ATOM 2200 O O . LEU A 1 290 ? 6.715 -17 -18.875 1 96.56 290 LEU A O 1
ATOM 2204 N N . ILE A 1 291 ? 5.406 -16.516 -20.609 1 94.88 291 ILE A N 1
ATOM 2205 C CA . ILE A 1 291 ? 6.312 -17.172 -21.547 1 94.88 291 ILE A CA 1
ATOM 2206 C C . ILE A 1 291 ? 7.09 -16.109 -22.344 1 94.88 291 ILE A C 1
ATOM 2208 O O . ILE A 1 291 ? 8.18 -16.391 -22.844 1 94.88 291 ILE A O 1
ATOM 2212 N N . ALA A 1 292 ? 6.531 -14.914 -22.438 1 94.69 292 ALA A N 1
ATOM 2213 C CA . ALA A 1 292 ? 7.172 -13.883 -23.25 1 94.69 292 ALA A CA 1
ATOM 2214 C C . ALA A 1 292 ? 8.617 -13.648 -22.797 1 94.69 292 ALA A C 1
ATOM 2216 O O . ALA A 1 292 ? 8.906 -13.633 -21.594 1 94.69 292 ALA A O 1
ATOM 2217 N N . LYS A 1 293 ? 9.547 -13.555 -23.734 1 92.75 293 LYS A N 1
ATOM 2218 C CA . LYS A 1 293 ? 10.945 -13.266 -23.422 1 92.75 293 LYS A CA 1
ATOM 2219 C C . LYS A 1 293 ? 11.094 -11.922 -22.719 1 92.75 293 LYS A C 1
ATOM 2221 O O . LYS A 1 293 ? 11.836 -11.805 -21.75 1 92.75 293 LYS A O 1
ATOM 2226 N N . GLU A 1 294 ? 10.367 -10.977 -23.234 1 94.62 294 GLU A N 1
ATOM 2227 C CA . GLU A 1 294 ? 10.305 -9.648 -22.641 1 94.62 294 GLU A CA 1
ATOM 2228 C C . GLU A 1 294 ? 8.867 -9.234 -22.359 1 94.62 294 GLU A C 1
ATOM 2230 O O . GLU A 1 294 ? 8.266 -8.492 -23.141 1 94.62 294 GLU A O 1
ATOM 2235 N N . PRO A 1 295 ? 8.375 -9.68 -21.219 1 96.69 295 PRO A N 1
ATOM 2236 C CA . PRO A 1 295 ? 6.984 -9.344 -20.906 1 96.69 295 PRO A CA 1
ATOM 2237 C C . PRO A 1 295 ? 6.793 -7.863 -20.594 1 96.69 295 PRO A C 1
ATOM 2239 O O . PRO A 1 295 ? 7.746 -7.18 -20.203 1 96.69 295 PRO A O 1
ATOM 2242 N N . LYS A 1 296 ? 5.547 -7.387 -20.844 1 96.25 296 LYS A N 1
ATOM 2243 C CA . LYS A 1 296 ? 5.184 -6.066 -20.344 1 96.25 296 LYS A CA 1
ATOM 2244 C C . LYS A 1 296 ? 5.195 -6.031 -18.812 1 96.25 296 LYS A C 1
ATOM 2246 O O . LYS A 1 296 ? 5.109 -7.074 -18.172 1 96.25 296 LYS A O 1
ATOM 2251 N N . SER A 1 297 ? 5.332 -4.812 -18.328 1 95.25 297 SER A N 1
ATOM 2252 C CA . SER A 1 297 ? 5.34 -4.68 -16.875 1 95.25 297 SER A CA 1
ATOM 2253 C C . SER A 1 297 ? 3.955 -4.93 -16.297 1 95.25 297 SER A C 1
ATOM 2255 O O . SER A 1 297 ? 3.828 -5.363 -15.141 1 95.25 297 SER A O 1
ATOM 2257 N N . HIS A 1 298 ? 2.896 -4.645 -17.172 1 95 298 HIS A N 1
ATOM 2258 C CA . HIS A 1 298 ? 1.52 -4.766 -16.703 1 95 298 HIS A CA 1
ATOM 2259 C C . HIS A 1 298 ? 0.642 -5.445 -17.75 1 95 298 HIS A C 1
ATOM 2261 O O . HIS A 1 298 ? 0.786 -5.191 -18.953 1 95 298 HIS A O 1
ATOM 2267 N N . TYR A 1 299 ? -0.239 -6.316 -17.281 1 95.56 299 TYR A N 1
ATOM 2268 C CA . TYR A 1 299 ? -1.271 -6.938 -18.094 1 95.56 299 TYR A CA 1
ATOM 2269 C C . TYR A 1 299 ? -2.641 -6.809 -17.438 1 95.56 299 TYR A C 1
ATOM 2271 O O . TYR A 1 299 ? -2.787 -7.059 -16.25 1 95.56 299 TYR A O 1
ATOM 2279 N N . LYS A 1 300 ? -3.678 -6.387 -18.125 1 91.88 300 LYS A N 1
ATOM 2280 C CA . LYS A 1 300 ? -5.055 -6.344 -17.641 1 91.88 300 LYS A CA 1
ATOM 2281 C C . LYS A 1 300 ? -5.789 -7.645 -17.953 1 91.88 300 LYS A C 1
ATOM 2283 O O . LYS A 1 300 ? -5.746 -8.133 -19.094 1 91.88 300 LYS A O 1
ATOM 2288 N N . LEU A 1 301 ? -6.367 -8.219 -16.953 1 90.12 301 LEU A N 1
ATOM 2289 C CA . LEU A 1 301 ? -7.141 -9.438 -17.109 1 90.12 301 LEU A CA 1
ATOM 2290 C C . LEU 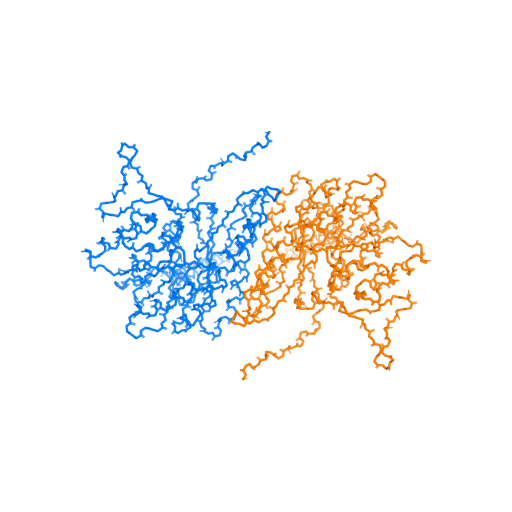A 1 301 ? -8.633 -9.164 -16.969 1 90.12 301 LEU A C 1
ATOM 2292 O O . LEU A 1 301 ? -9.102 -8.812 -15.875 1 90.12 301 LEU A O 1
ATOM 2296 N N . LYS A 1 302 ? -9.344 -9.266 -17.969 1 82.56 302 LYS A N 1
ATOM 2297 C CA . LYS A 1 302 ? -10.797 -9.133 -17.875 1 82.56 302 LYS A CA 1
ATOM 2298 C C . LYS A 1 302 ? -11.422 -10.383 -17.281 1 82.56 302 LYS A C 1
ATOM 2300 O O . LYS A 1 302 ? -11.312 -11.477 -17.844 1 82.56 302 LYS A O 1
ATOM 2305 N N . CYS A 1 303 ? -11.938 -10.25 -16.109 1 76.62 303 CYS A N 1
ATOM 2306 C CA . CYS A 1 303 ? -12.516 -11.383 -15.398 1 76.62 303 CYS A CA 1
ATOM 2307 C C . CYS A 1 303 ? -14.039 -11.391 -15.523 1 76.62 303 CYS A C 1
ATOM 2309 O O . CYS A 1 303 ? -14.625 -10.438 -16.047 1 76.62 303 CYS A O 1
ATOM 2311 N N . THR A 1 304 ? -14.758 -12.586 -15.359 1 65.31 304 THR A N 1
ATOM 2312 C CA . THR A 1 304 ? -16.188 -12.805 -15.539 1 65.31 304 THR A CA 1
ATOM 2313 C C . THR A 1 304 ? -16.984 -12.078 -14.461 1 65.31 304 THR A C 1
ATOM 2315 O O . THR A 1 304 ? -16.594 -12.07 -13.297 1 65.31 304 THR A O 1
ATOM 2318 N N . TYR A 1 305 ? -17.719 -10.875 -14.812 1 59.94 305 TYR A N 1
ATOM 2319 C CA . TYR A 1 305 ? -18.516 -10.023 -13.945 1 59.94 305 TYR A CA 1
ATOM 2320 C C . TYR A 1 305 ? -19.656 -10.805 -13.297 1 59.94 305 TYR A C 1
ATOM 2322 O O . TYR A 1 305 ? -20.484 -10.234 -12.578 1 59.94 305 TYR A O 1
ATOM 2330 N N . LYS A 1 306 ? -20.188 -11.922 -13.672 1 46.75 306 LYS A N 1
ATOM 2331 C CA . LYS A 1 306 ? -21.641 -11.914 -13.531 1 46.75 306 LYS A CA 1
ATOM 2332 C C . LYS A 1 306 ? -22.047 -11.461 -12.133 1 46.75 306 LYS A C 1
ATOM 2334 O O . LYS A 1 306 ? -23.219 -11.109 -11.906 1 46.75 306 LYS A O 1
ATOM 2339 N N . TRP A 1 307 ? -21.375 -11.812 -11.055 1 41.69 307 TRP A N 1
ATOM 2340 C CA . TRP A 1 307 ? -22.312 -11.672 -9.953 1 41.69 307 TRP A CA 1
ATOM 2341 C C . TRP A 1 307 ? -22.344 -10.234 -9.438 1 41.69 307 TRP A C 1
ATOM 2343 O O . TRP A 1 307 ? -22.844 -9.977 -8.336 1 41.69 307 TRP A O 1
ATOM 2353 N N . TRP A 1 308 ? -21.875 -9.305 -10.008 1 38.91 308 TRP A N 1
ATOM 2354 C CA . TRP A 1 308 ? -22.125 -8 -9.406 1 38.91 308 TRP A CA 1
ATOM 2355 C C . TRP A 1 308 ? -23.578 -7.883 -8.961 1 38.91 308 TRP A C 1
ATOM 2357 O O . TRP A 1 308 ? -24.078 -6.773 -8.758 1 38.91 308 TRP A O 1
ATOM 2367 N N . HIS A 1 309 ? -24.406 -8.875 -8.984 1 34.97 309 HIS A N 1
ATOM 2368 C CA . HIS A 1 309 ? -25.641 -8.422 -8.359 1 34.97 309 HIS A CA 1
ATOM 2369 C C . HIS A 1 309 ? -25.359 -7.828 -6.977 1 34.97 309 HIS A C 1
ATOM 2371 O O . HIS A 1 309 ? -24.469 -8.289 -6.262 1 34.97 309 HIS A O 1
ATOM 2377 N N . ARG A 1 310 ? -26.031 -6.641 -6.715 1 33.47 310 ARG A N 1
ATOM 2378 C CA . ARG A 1 310 ? -26.125 -5.734 -5.574 1 33.47 310 ARG A CA 1
ATOM 2379 C C . ARG A 1 310 ? -26.016 -6.5 -4.258 1 33.47 310 ARG A C 1
ATOM 2381 O O . ARG A 1 310 ? -26.891 -7.289 -3.914 1 33.47 310 ARG A O 1
ATOM 2388 N N . LEU A 1 311 ? -24.984 -7.062 -3.838 1 32.34 311 LEU A N 1
ATOM 2389 C CA . LEU A 1 311 ? -25.188 -7.316 -2.418 1 32.34 311 LEU A CA 1
ATOM 2390 C C . LEU A 1 311 ? -25.922 -6.152 -1.763 1 32.34 311 LEU A C 1
ATOM 2392 O O . LEU A 1 311 ? -25.609 -4.988 -2.016 1 32.34 311 LEU A O 1
ATOM 2396 N N . PRO A 1 312 ? -27.078 -6.254 -1.3 1 31.12 312 PRO A N 1
ATOM 2397 C CA . PRO A 1 312 ? -27.75 -5.164 -0.584 1 31.12 312 PRO A CA 1
ATOM 2398 C C . PRO A 1 312 ? -26.828 -4.445 0.395 1 31.12 312 PRO A C 1
ATOM 2400 O O . PRO A 1 312 ? -26.031 -5.094 1.088 1 31.12 312 PRO A O 1
ATOM 2403 N N . LEU A 1 313 ? -26.109 -3.342 0.028 1 29.81 313 LEU A N 1
ATOM 2404 C CA . LEU A 1 313 ? -25.672 -2.467 1.111 1 29.81 313 LEU A CA 1
ATOM 2405 C C . LEU A 1 313 ? -26.531 -2.662 2.35 1 29.81 313 LEU A C 1
ATOM 2407 O O . LEU A 1 313 ? -27.766 -2.576 2.273 1 29.81 313 LEU A O 1
ATOM 2411 N N . MET A 1 314 ? -26.312 -3.602 3.164 1 27.44 314 MET A N 1
ATOM 2412 C CA . MET A 1 314 ? -27.125 -3.51 4.379 1 27.44 314 MET A CA 1
ATOM 2413 C C . MET A 1 314 ? -27.438 -2.057 4.711 1 27.44 314 MET A C 1
ATOM 2415 O O . MET A 1 314 ? -26.531 -1.229 4.836 1 27.44 314 MET A O 1
ATOM 2419 N N . SER A 1 315 ? -28.547 -1.458 4.207 1 24.77 315 SER A N 1
ATOM 2420 C CA . SER A 1 315 ? -29.312 -0.351 4.762 1 24.77 315 SER A CA 1
ATOM 2421 C C . SER A 1 315 ? -29.141 -0.268 6.273 1 24.77 315 SER A C 1
ATOM 2423 O O . SER A 1 315 ? -29.5 -1.203 6.996 1 24.77 315 SER A O 1
ATOM 2425 N N . TYR A 1 316 ? -28.094 0.217 6.82 1 21.77 316 TYR A N 1
ATOM 2426 C CA . TYR A 1 316 ? -28.328 0.766 8.148 1 21.77 316 TYR A CA 1
ATOM 2427 C C . TYR A 1 316 ? -29.641 1.547 8.195 1 21.77 316 TYR A C 1
ATOM 2429 O O . TYR A 1 316 ? -29.719 2.668 7.691 1 21.77 316 TYR A O 1
ATOM 2437 N N . ILE A 1 317 ? -30.844 0.998 7.785 1 18.53 317 ILE A N 1
ATOM 2438 C CA . ILE A 1 317 ? -31.922 1.446 8.672 1 18.53 317 ILE A CA 1
ATOM 2439 C C . ILE A 1 317 ? -31.672 0.918 10.086 1 18.53 317 ILE A C 1
ATOM 2441 O O . ILE A 1 317 ? -31.422 -0.273 10.273 1 18.53 317 ILE A O 1
ATOM 2445 N N . MET B 1 1 ? -6.117 36.625 -61.625 1 49.59 1 MET B N 1
ATOM 2446 C CA . MET B 1 1 ? -5.395 35.688 -60.75 1 49.59 1 MET B CA 1
ATOM 2447 C C . MET B 1 1 ? -4.895 36.406 -59.5 1 49.59 1 MET B C 1
ATOM 2449 O O . MET B 1 1 ? -4.91 35.812 -58.406 1 49.59 1 MET B O 1
ATOM 2453 N N . GLU B 1 2 ? -4.766 37.75 -59.625 1 62.91 2 GLU B N 1
ATOM 2454 C CA . GLU B 1 2 ? -4.211 38.531 -58.531 1 62.91 2 GLU B CA 1
ATOM 2455 C C . GLU B 1 2 ? -5.293 38.906 -57.5 1 62.91 2 GLU B C 1
ATOM 2457 O O . GLU B 1 2 ? -5.023 38.969 -56.312 1 62.91 2 GLU B O 1
ATOM 2462 N N . PHE B 1 3 ? -6.531 38.906 -57.938 1 65.56 3 PHE B N 1
ATOM 2463 C CA . PHE B 1 3 ? -7.621 39.344 -57.062 1 65.56 3 PHE B CA 1
ATOM 2464 C C . PHE B 1 3 ? -8.047 38.219 -56.125 1 65.56 3 PHE B C 1
ATOM 2466 O O . PHE B 1 3 ? -8.352 38.469 -54.938 1 65.56 3 PHE B O 1
ATOM 2473 N N . ILE B 1 4 ? -7.965 37.062 -56.531 1 65.75 4 ILE B N 1
ATOM 2474 C CA . ILE B 1 4 ? -8.391 35.875 -55.75 1 65.75 4 ILE B CA 1
ATOM 2475 C C . ILE B 1 4 ? -7.363 35.594 -54.656 1 65.75 4 ILE B C 1
ATOM 2477 O O . ILE B 1 4 ? -7.73 35.281 -53.531 1 65.75 4 ILE B O 1
ATOM 2481 N N . VAL B 1 5 ? -6.137 35.906 -54.906 1 65.06 5 VAL B N 1
ATOM 2482 C CA . VAL B 1 5 ? -5.07 35.656 -53.938 1 65.06 5 VAL B CA 1
ATOM 2483 C C . VAL B 1 5 ? -5.148 36.719 -52.844 1 65.06 5 VAL B C 1
ATOM 2485 O O . VAL B 1 5 ? -4.961 36.375 -51.656 1 65.06 5 VAL B O 1
ATOM 2488 N N . SER B 1 6 ? -5.684 37.875 -53.25 1 63.91 6 SER B N 1
ATOM 2489 C CA . SER B 1 6 ? -5.77 38.969 -52.281 1 63.91 6 SER B CA 1
ATOM 2490 C C . SER B 1 6 ? -6.898 38.719 -51.281 1 63.91 6 SER B C 1
ATOM 2492 O O . SER B 1 6 ? -6.742 38.969 -50.094 1 63.91 6 SER B O 1
ATOM 2494 N N . ILE B 1 7 ? -7.914 38.062 -51.75 1 64 7 ILE B N 1
ATOM 2495 C CA . ILE B 1 7 ? -9.062 37.781 -50.906 1 64 7 ILE B CA 1
ATOM 2496 C C . ILE B 1 7 ? -8.734 36.625 -49.969 1 64 7 ILE B C 1
ATOM 2498 O O . ILE B 1 7 ? -9.094 36.625 -48.781 1 64 7 ILE B O 1
ATOM 2502 N N . ALA B 1 8 ? -7.906 35.719 -50.469 1 66.19 8 ALA B N 1
ATOM 2503 C CA . ALA B 1 8 ? -7.523 34.562 -49.656 1 66.19 8 ALA B CA 1
ATOM 2504 C C . ALA B 1 8 ? -6.57 34.969 -48.531 1 66.19 8 ALA B C 1
ATOM 2506 O O . ALA B 1 8 ? -6.691 34.469 -47.406 1 66.19 8 ALA B O 1
ATOM 2507 N N . ILE B 1 9 ? -5.777 35.938 -48.844 1 66 9 ILE B N 1
ATOM 2508 C CA . ILE B 1 9 ? -4.832 36.438 -47.844 1 66 9 ILE B CA 1
ATOM 2509 C C . ILE B 1 9 ? -5.57 37.25 -46.812 1 66 9 ILE B C 1
ATOM 2511 O O . ILE B 1 9 ? -5.305 37.125 -45.594 1 66 9 ILE B O 1
ATOM 2515 N N . LEU B 1 10 ? -6.621 37.938 -47.188 1 68.25 10 LEU B N 1
ATOM 2516 C CA . LEU B 1 10 ? -7.422 38.719 -46.25 1 68.25 10 LEU B CA 1
ATOM 2517 C C . LEU B 1 10 ? -8.266 37.844 -45.344 1 68.25 10 LEU B C 1
ATOM 2519 O O . LEU B 1 10 ? -8.398 38.094 -44.156 1 68.25 10 LEU B O 1
ATOM 2523 N N . GLN B 1 11 ? -8.75 36.719 -45.969 1 69.5 11 GLN B N 1
ATOM 2524 C CA . GLN B 1 11 ? -9.539 35.75 -45.188 1 69.5 11 GLN B CA 1
ATOM 2525 C C . GLN B 1 11 ? -8.664 35 -44.188 1 69.5 11 GLN B C 1
ATOM 2527 O O . GLN B 1 11 ? -9.07 34.781 -43.031 1 69.5 11 GLN B O 1
ATOM 2532 N N . LEU B 1 12 ? -7.426 34.75 -44.625 1 73.31 12 LEU B N 1
ATOM 2533 C CA . LEU B 1 12 ? -6.48 34.094 -43.719 1 73.31 12 LEU B CA 1
ATOM 2534 C C . LEU B 1 12 ? -6.047 35.031 -42.594 1 73.31 12 LEU B C 1
ATOM 2536 O O . LEU B 1 12 ? -5.926 34.625 -41.438 1 73.31 12 LEU B O 1
ATOM 2540 N N . GLY B 1 13 ? -5.965 36.375 -43 1 69 13 GLY B N 1
ATOM 2541 C CA . GLY B 1 13 ? -5.66 37.375 -42 1 69 13 GLY B CA 1
ATOM 2542 C C . GLY B 1 13 ? -6.773 37.594 -41 1 69 13 GLY B C 1
ATOM 2543 O O . GLY B 1 13 ? -6.516 37.719 -39.781 1 69 13 GLY B O 1
ATOM 2544 N N . LEU B 1 14 ? -8.008 37.5 -41.469 1 74.56 14 LEU B N 1
ATOM 2545 C CA . LEU B 1 14 ? -9.164 37.625 -40.562 1 74.56 14 LEU B CA 1
ATOM 2546 C C . LEU B 1 14 ? -9.289 36.406 -39.656 1 74.56 14 LEU B C 1
ATOM 2548 O O . LEU B 1 14 ? -9.57 36.531 -38.469 1 74.56 14 LEU B O 1
ATOM 2552 N N . LEU B 1 15 ? -9 35.219 -40.188 1 74.12 15 LEU B N 1
ATOM 2553 C CA . LEU B 1 15 ? -9.047 34.031 -39.375 1 74.12 15 LEU B CA 1
ATOM 2554 C C . LEU B 1 15 ? -7.941 34.031 -38.344 1 74.12 15 LEU B C 1
ATOM 2556 O O . LEU B 1 15 ? -8.172 33.625 -37.188 1 74.12 15 LEU B O 1
ATOM 2560 N N . LEU B 1 16 ? -6.789 34.594 -38.719 1 73.38 16 LEU B N 1
ATOM 2561 C CA . LEU B 1 16 ? -5.688 34.688 -37.75 1 73.38 16 LEU B CA 1
ATOM 2562 C C . LEU B 1 16 ? -5.984 35.75 -36.719 1 73.38 16 LEU B C 1
ATOM 2564 O O . LEU B 1 16 ? -5.664 35.562 -35.531 1 73.38 16 LEU B O 1
ATOM 2568 N N . PHE B 1 17 ? -6.688 36.812 -37.062 1 73.31 17 PHE B N 1
ATOM 2569 C CA . PHE B 1 17 ? -7.078 37.844 -36.125 1 73.31 17 PHE B CA 1
ATOM 2570 C C . PHE B 1 17 ? -8.156 37.312 -35.156 1 73.31 17 PHE B C 1
ATOM 2572 O O . PHE B 1 17 ? -8.117 37.562 -33.969 1 73.31 17 PHE B O 1
ATOM 2579 N N . ILE B 1 18 ? -9.055 36.531 -35.594 1 73.81 18 ILE B N 1
ATOM 2580 C CA . ILE B 1 18 ? -10.094 35.969 -34.781 1 73.81 18 ILE B CA 1
ATOM 2581 C C . ILE B 1 18 ? -9.477 34.906 -33.844 1 73.81 18 ILE B C 1
ATOM 2583 O O . ILE B 1 18 ? -9.812 34.875 -32.656 1 73.81 18 ILE B O 1
ATOM 2587 N N . ALA B 1 19 ? -8.539 34.125 -34.25 1 72.75 19 ALA B N 1
ATOM 2588 C CA . ALA B 1 19 ? -7.848 33.156 -33.438 1 72.75 19 ALA B CA 1
ATOM 2589 C C . ALA B 1 19 ? -7 33.844 -32.375 1 72.75 19 ALA B C 1
ATOM 2591 O O . ALA B 1 19 ? -6.988 33.438 -31.203 1 72.75 19 ALA B O 1
ATOM 2592 N N . ALA B 1 20 ? -6.387 34.906 -32.75 1 69.31 20 ALA B N 1
ATOM 2593 C CA . ALA B 1 20 ? -5.613 35.688 -31.797 1 69.31 20 ALA B CA 1
ATOM 2594 C C . ALA B 1 20 ? -6.527 36.375 -30.781 1 69.31 20 ALA B C 1
ATOM 2596 O O . ALA B 1 20 ? -6.23 36.375 -29.578 1 69.31 20 ALA B O 1
ATOM 2597 N N . ALA B 1 21 ? -7.629 36.844 -31.172 1 69.19 21 ALA B N 1
ATOM 2598 C CA . ALA B 1 21 ? -8.609 37.438 -30.281 1 69.19 21 ALA B CA 1
ATOM 2599 C C . ALA B 1 21 ? -9.227 36.375 -29.359 1 69.19 21 ALA B C 1
ATOM 2601 O O . ALA B 1 21 ? -9.398 36.625 -28.156 1 69.19 21 ALA B O 1
ATOM 2602 N N . LEU B 1 22 ? -9.523 35.219 -29.844 1 65.56 22 LEU B N 1
ATOM 2603 C CA . LEU B 1 22 ? -10.023 34.156 -29.016 1 65.56 22 LEU B CA 1
ATOM 2604 C C . LEU B 1 22 ? -8.953 33.656 -28.047 1 65.56 22 LEU B C 1
ATOM 2606 O O . LEU B 1 22 ? -9.242 33.375 -26.875 1 65.56 22 LEU B O 1
ATOM 2610 N N . LEU B 1 23 ? -7.715 33.531 -28.484 1 63.38 23 LEU B N 1
ATOM 2611 C CA . LEU B 1 23 ? -6.609 33.188 -27.594 1 63.38 23 LEU B CA 1
ATOM 2612 C C . LEU B 1 23 ? -6.414 34.25 -26.531 1 63.38 23 LEU B C 1
ATOM 2614 O O . LEU B 1 23 ? -6.223 33.938 -25.344 1 63.38 23 LEU B O 1
ATOM 2618 N N . LEU B 1 24 ? -6.508 35.5 -26.922 1 58.75 24 LEU B N 1
ATOM 2619 C CA . LEU B 1 24 ? -6.449 36.594 -25.969 1 58.75 24 LEU B CA 1
ATOM 2620 C C . LEU B 1 24 ? -7.648 36.562 -25.016 1 58.75 24 LEU B C 1
ATOM 2622 O O . LEU B 1 24 ? -7.504 36.781 -23.812 1 58.75 24 LEU B O 1
ATOM 2626 N N . TYR B 1 25 ? -8.82 36.281 -25.531 1 54.84 25 TYR B N 1
ATOM 2627 C CA . TYR B 1 25 ? -10.008 36.094 -24.703 1 54.84 25 TYR B CA 1
ATOM 2628 C C . TYR B 1 25 ? -9.828 34.906 -23.766 1 54.84 25 TYR B C 1
ATOM 2630 O O . TYR B 1 25 ? -10.148 35 -22.578 1 54.84 25 TYR B O 1
ATOM 2638 N N . LEU B 1 26 ? -9.398 33.812 -24.266 1 53.5 26 LEU B N 1
ATOM 2639 C CA . LEU B 1 26 ? -9.148 32.625 -23.422 1 53.5 26 LEU B CA 1
ATOM 2640 C C . LEU B 1 26 ? -8.039 32.906 -22.422 1 53.5 26 LEU B C 1
ATOM 2642 O O . LEU B 1 26 ? -8.117 32.5 -21.266 1 53.5 26 LEU B O 1
ATOM 2646 N N . ILE B 1 27 ? -6.961 33.531 -22.844 1 51.56 27 ILE B N 1
ATOM 2647 C CA . ILE B 1 27 ? -5.918 33.969 -21.906 1 51.56 27 ILE B CA 1
ATOM 2648 C C . ILE B 1 27 ? -6.492 34.938 -20.906 1 51.56 27 ILE B C 1
ATOM 2650 O O . ILE B 1 27 ? -6.184 34.875 -19.703 1 51.56 27 ILE B O 1
ATOM 2654 N N . CYS B 1 28 ? -7.25 35.938 -21.375 1 45.41 28 CYS B N 1
ATOM 2655 C CA . CYS B 1 28 ? -7.883 36.906 -20.469 1 45.41 28 CYS B CA 1
ATOM 2656 C C . CYS B 1 28 ? -8.945 36.219 -19.609 1 45.41 28 CYS B C 1
ATOM 2658 O O . CYS B 1 28 ? -9.219 36.656 -18.5 1 45.41 28 CYS B O 1
ATOM 2660 N N . ARG B 1 29 ? -9.82 35.312 -20.141 1 39.91 29 ARG B N 1
ATOM 2661 C CA . ARG B 1 29 ? -10.797 34.594 -19.328 1 39.91 29 ARG B CA 1
ATOM 2662 C C . ARG B 1 29 ? -10.125 33.562 -18.469 1 39.91 29 ARG B C 1
ATOM 2664 O O . ARG B 1 29 ? -10.797 32.812 -17.734 1 39.91 29 ARG B O 1
ATOM 2671 N N . ILE B 1 30 ? -8.992 33.031 -18.797 1 38.53 30 ILE B N 1
ATOM 2672 C CA . ILE B 1 30 ? -8.289 32.312 -17.734 1 38.53 30 ILE B CA 1
ATOM 2673 C C . ILE B 1 30 ? -8.242 33.188 -16.469 1 38.53 30 ILE B C 1
ATOM 2675 O O . ILE B 1 30 ? -7.676 34.281 -16.484 1 38.53 30 ILE B O 1
ATOM 2679 N N . PRO B 1 31 ? -9.352 33.031 -15.75 1 33.12 31 PRO B N 1
ATOM 2680 C CA . PRO B 1 31 ? -9.258 33.875 -14.539 1 33.12 31 PRO B CA 1
ATOM 2681 C C . PRO B 1 31 ? -7.824 33.969 -14.016 1 33.12 31 PRO B C 1
ATOM 2683 O O . PRO B 1 31 ? -7.062 33 -14.062 1 33.12 31 PRO B O 1
ATOM 2686 N N . SER B 1 32 ? -7.156 35.031 -14.414 1 32.81 32 SER B N 1
ATOM 2687 C CA . SER B 1 32 ? -6.031 35.281 -13.516 1 32.81 32 SER B CA 1
ATOM 2688 C C . SER B 1 32 ? -6.352 34.812 -12.102 1 32.81 32 SER B C 1
ATOM 2690 O O . SER B 1 32 ? -7.309 35.312 -11.484 1 32.81 32 SER B O 1
ATOM 2692 N N . ASP B 1 33 ? -6.242 33.469 -11.922 1 33.88 33 ASP B N 1
ATOM 2693 C CA . ASP B 1 33 ? -6.324 32.938 -10.57 1 33.88 33 ASP B CA 1
ATOM 2694 C C . ASP B 1 33 ? -5.754 33.875 -9.539 1 33.88 33 ASP B C 1
ATOM 2696 O O . ASP B 1 33 ? -5.555 33.531 -8.375 1 33.88 33 ASP B O 1
ATOM 2700 N N . GLU B 1 34 ? -5.148 34.969 -10.07 1 34.25 34 GLU B N 1
ATOM 2701 C CA . GLU B 1 34 ? -4.559 35.906 -9.117 1 34.25 34 GLU B CA 1
ATOM 2702 C C . GLU B 1 34 ? -5.633 36.594 -8.297 1 34.25 34 GLU B C 1
ATOM 2704 O O . GLU B 1 34 ? -5.34 37.188 -7.258 1 34.25 34 GLU B O 1
ATOM 2709 N N . ASP B 1 35 ? -6.758 36.969 -8.977 1 32.03 35 ASP B N 1
ATOM 2710 C CA . ASP B 1 35 ? -7.617 37.906 -8.25 1 32.03 35 ASP B CA 1
ATOM 2711 C C . ASP B 1 35 ? -8.328 37.219 -7.094 1 32.03 35 ASP B C 1
ATOM 2713 O O . ASP B 1 35 ? -9.516 36.906 -7.18 1 32.03 35 ASP B O 1
ATOM 2717 N N . HIS B 1 36 ? -8.023 35.906 -6.84 1 35 36 HIS B N 1
ATOM 2718 C CA . HIS B 1 36 ? -8.531 35.719 -5.484 1 35 36 HIS B CA 1
ATOM 2719 C C . HIS B 1 36 ? -8.32 36.969 -4.645 1 35 36 HIS B C 1
ATOM 2721 O O . HIS B 1 36 ? -7.18 37.406 -4.453 1 35 36 HIS B O 1
ATOM 2727 N N . GLY B 1 37 ? -9.008 38 -4.914 1 32.59 37 GLY B N 1
ATOM 2728 C CA . GLY B 1 37 ? -9.086 39.188 -4.098 1 32.59 37 GLY B CA 1
ATOM 2729 C C . GLY B 1 37 ? -8.609 38.969 -2.672 1 32.59 37 GLY B C 1
ATOM 2730 O O . GLY B 1 37 ? -9.047 38.031 -2 1 32.59 37 GLY B O 1
ATOM 2731 N N . ARG B 1 38 ? -7.371 39.219 -2.436 1 38.5 38 ARG B N 1
ATOM 2732 C CA . ARG B 1 38 ? -6.734 39.5 -1.147 1 38.5 38 ARG B CA 1
ATOM 2733 C C . ARG B 1 38 ? -7.68 40.25 -0.216 1 38.5 38 ARG B C 1
ATOM 2735 O O . ARG B 1 38 ? -7.598 41.469 -0.102 1 38.5 38 ARG B O 1
ATOM 2742 N N . SER B 1 39 ? -8.859 40.25 -0.301 1 38.47 39 SER B N 1
ATOM 2743 C CA . SER B 1 39 ? -9.406 40.906 0.878 1 38.47 39 SER B CA 1
ATOM 2744 C C . SER B 1 39 ? -8.672 40.469 2.145 1 38.47 39 SER B C 1
ATOM 2746 O O . SER B 1 39 ? -8.109 39.375 2.201 1 38.47 39 SER B O 1
ATOM 2748 N N . GLY B 1 40 ? -8.18 41.312 2.941 1 43.47 40 GLY B N 1
ATOM 2749 C CA . GLY B 1 40 ? -7.16 41.344 3.973 1 43.47 40 GLY B CA 1
ATOM 2750 C C . GLY B 1 40 ? -7.152 40.125 4.848 1 43.47 40 GLY B C 1
ATOM 2751 O O . GLY B 1 40 ? -6.43 40.062 5.844 1 43.47 40 GLY B O 1
ATOM 2752 N N . SER B 1 41 ? -8.32 39.375 4.938 1 54.25 41 SER B N 1
ATOM 2753 C CA . SER B 1 41 ? -8.312 38.312 5.949 1 54.25 41 SER B CA 1
ATOM 2754 C C . SER B 1 41 ? -7.496 37.094 5.488 1 54.25 41 SER B C 1
ATOM 2756 O O . SER B 1 41 ? -7.477 36.781 4.297 1 54.25 41 SER B O 1
ATOM 2758 N N . SER B 1 42 ? -6.484 36.75 6.113 1 71 42 SER B N 1
ATOM 2759 C CA . SER B 1 42 ? -5.621 35.625 5.883 1 71 42 SER B CA 1
ATOM 2760 C C . SER B 1 42 ? -6.426 34.406 5.445 1 71 42 SER B C 1
ATOM 2762 O O . SER B 1 42 ? -7.551 34.188 5.91 1 71 42 SER B O 1
ATOM 2764 N N . PRO B 1 43 ? -6.137 33.75 4.223 1 74.62 43 PRO B N 1
ATOM 2765 C CA . PRO B 1 43 ? -6.871 32.625 3.662 1 74.62 43 PRO B CA 1
ATOM 2766 C C . PRO B 1 43 ? -7.285 31.609 4.723 1 74.62 43 PRO B C 1
ATOM 2768 O O . PRO B 1 43 ? -8.305 30.938 4.57 1 74.62 43 PRO B O 1
ATOM 2771 N N . GLY B 1 44 ? -6.609 31.609 5.809 1 82.75 44 GLY B N 1
ATOM 2772 C CA . GLY B 1 44 ? -6.852 30.578 6.801 1 82.75 44 GLY B CA 1
ATOM 2773 C C . GLY B 1 44 ? -7.68 31.062 7.977 1 82.75 44 GLY B C 1
ATOM 2774 O O . GLY B 1 44 ? -7.977 30.297 8.891 1 82.75 44 GLY B O 1
ATOM 2775 N N . SER B 1 45 ? -8.117 32.312 7.855 1 81.25 45 SER B N 1
ATOM 2776 C CA . SER B 1 45 ? -8.789 32.875 9.016 1 81.25 45 SER B CA 1
ATOM 2777 C C . SER B 1 45 ? -10.062 32.094 9.359 1 81.25 45 SER B C 1
ATOM 2779 O O . SER B 1 45 ? -10.883 31.828 8.484 1 81.25 45 SER B O 1
ATOM 2781 N N . GLY B 1 46 ? -10.016 31.625 10.617 1 84.25 46 GLY B N 1
ATOM 2782 C CA . GLY B 1 46 ? -11.195 30.938 11.133 1 84.25 46 GLY B CA 1
ATOM 2783 C C . GLY B 1 46 ? -11.188 29.453 10.844 1 84.25 46 GLY B C 1
ATOM 2784 O O . GLY B 1 46 ? -12.125 28.734 11.211 1 84.25 46 GLY B O 1
ATOM 2785 N N . LYS B 1 47 ? -10.227 29 10.195 1 92.75 47 LYS B N 1
ATOM 2786 C CA . LYS B 1 47 ? -10.164 27.578 9.852 1 92.75 47 LYS B CA 1
ATOM 2787 C C . LYS B 1 47 ? -9.156 26.844 10.727 1 92.75 47 LYS B C 1
ATOM 2789 O O . LYS B 1 47 ? -8.055 27.344 10.969 1 92.75 47 LYS B O 1
ATOM 2794 N N . THR B 1 48 ? -9.57 25.734 11.25 1 96.19 48 THR B N 1
ATOM 2795 C CA . THR B 1 48 ? -8.742 24.906 12.117 1 96.19 48 THR B CA 1
ATOM 2796 C C . THR B 1 48 ? -8.195 23.703 11.359 1 96.19 48 THR B C 1
ATOM 2798 O O . THR B 1 48 ? -8.945 23.016 10.664 1 96.19 48 THR B O 1
ATOM 2801 N N . VAL B 1 49 ? -6.867 23.453 11.508 1 97.94 49 VAL B N 1
ATOM 2802 C CA . VAL B 1 49 ? -6.215 22.359 10.789 1 97.94 49 VAL B CA 1
ATOM 2803 C C . VAL B 1 49 ? -5.391 21.531 11.766 1 97.94 49 VAL B C 1
ATOM 2805 O O . VAL B 1 49 ? -4.727 22.078 12.648 1 97.94 49 VAL B O 1
ATOM 2808 N N . LEU B 1 50 ? -5.496 20.219 11.609 1 98.56 50 LEU B N 1
ATOM 2809 C CA . LEU B 1 50 ? -4.621 19.297 12.32 1 98.56 50 LEU B CA 1
ATOM 2810 C C . LEU B 1 50 ? -3.506 18.797 11.414 1 98.56 50 LEU B C 1
ATOM 2812 O O . LEU B 1 50 ? -3.768 18.297 10.312 1 98.56 50 LEU B O 1
ATOM 2816 N N . VAL B 1 51 ? -2.281 18.984 11.805 1 98.69 51 VAL B N 1
ATOM 2817 C CA . VAL B 1 51 ? -1.125 18.344 11.195 1 98.69 51 VAL B CA 1
ATOM 2818 C C . VAL B 1 51 ? -0.698 17.141 12.055 1 98.69 51 VAL B C 1
ATOM 2820 O O . VAL B 1 51 ? -0.215 17.312 13.172 1 98.69 51 VAL B O 1
ATOM 2823 N N . THR B 1 52 ? -0.828 15.977 11.539 1 98.5 52 THR B N 1
ATOM 2824 C CA . THR B 1 52 ? -0.801 14.773 12.352 1 98.5 52 THR B CA 1
ATOM 2825 C C . THR B 1 52 ? 0.595 14.531 12.922 1 98.5 52 THR B C 1
ATOM 2827 O O . THR B 1 52 ? 0.745 13.906 13.969 1 98.5 52 THR B O 1
ATOM 2830 N N . SER B 1 53 ? 1.623 14.867 12.164 1 97.81 53 SER B N 1
ATOM 2831 C CA . SER B 1 53 ? 2.982 14.711 12.672 1 97.81 53 SER B CA 1
ATOM 2832 C C . SER B 1 53 ? 3.848 15.914 12.328 1 97.81 53 SER B C 1
ATOM 2834 O O . SER B 1 53 ? 4.086 16.203 11.156 1 97.81 53 SER B O 1
ATOM 2836 N N . CYS B 1 54 ? 4.328 16.547 13.352 1 97.31 54 CYS B N 1
ATOM 2837 C CA . CYS B 1 54 ? 5.258 17.656 13.18 1 97.31 54 CYS B CA 1
ATOM 2838 C C . CYS B 1 54 ? 6.656 17.281 13.648 1 97.31 54 CYS B C 1
ATOM 2840 O O . CYS B 1 54 ? 7.52 18.141 13.812 1 97.31 54 CYS B O 1
ATOM 2842 N N . ASP B 1 55 ? 6.824 15.984 13.875 1 95.56 55 ASP B N 1
ATOM 2843 C CA . ASP B 1 55 ? 8.133 15.461 14.242 1 95.56 55 ASP B CA 1
ATOM 2844 C C . ASP B 1 55 ? 9.062 15.391 13.031 1 95.56 55 ASP B C 1
ATOM 2846 O O . ASP B 1 55 ? 10.266 15.195 13.172 1 95.56 55 ASP B O 1
ATOM 2850 N N . CYS B 1 56 ? 8.516 15.562 11.875 1 95.94 56 CYS B N 1
ATOM 2851 C CA . CYS B 1 56 ? 9.289 15.438 10.648 1 95.94 56 CYS B CA 1
ATOM 2852 C C . CYS B 1 56 ? 9.344 16.766 9.898 1 95.94 56 CYS B C 1
ATOM 2854 O O . CYS B 1 56 ? 8.578 17.672 10.195 1 95.94 56 CYS B O 1
ATOM 2856 N N . ALA B 1 57 ? 10.172 16.844 8.914 1 94.69 57 ALA B N 1
ATOM 2857 C CA . ALA B 1 57 ? 10.484 18.094 8.203 1 94.69 57 ALA B CA 1
ATOM 2858 C C . ALA B 1 57 ? 9.242 18.656 7.516 1 94.69 57 ALA B C 1
ATOM 2860 O O . ALA B 1 57 ? 8.938 19.844 7.648 1 94.69 57 ALA B O 1
ATOM 2861 N N . ILE B 1 58 ? 8.547 17.828 6.809 1 95.88 58 ILE B N 1
ATOM 2862 C CA . ILE B 1 58 ? 7.414 18.328 6.039 1 95.88 58 ILE B CA 1
ATOM 2863 C C . ILE B 1 58 ? 6.32 18.812 6.992 1 95.88 58 ILE B C 1
ATOM 2865 O O . ILE B 1 58 ? 5.703 19.859 6.766 1 95.88 58 ILE B O 1
ATOM 2869 N N . GLY B 1 59 ? 6.098 18.094 8.078 1 97.75 59 GLY B N 1
ATOM 2870 C CA . GLY B 1 59 ? 5.059 18.453 9.023 1 97.75 59 GLY B CA 1
ATOM 2871 C C . GLY B 1 59 ? 5.336 19.766 9.742 1 97.75 59 GLY B C 1
ATOM 2872 O O . GLY B 1 59 ? 4.453 20.625 9.852 1 97.75 59 GLY B O 1
ATOM 2873 N N . LEU B 1 60 ? 6.551 19.922 10.188 1 96.69 60 LEU B N 1
ATOM 2874 C CA . LEU B 1 60 ? 6.922 21.141 10.906 1 96.69 60 LEU B CA 1
ATOM 2875 C C . LEU B 1 60 ? 6.844 22.359 9.992 1 96.69 60 LEU B C 1
ATOM 2877 O O . LEU B 1 60 ? 6.273 23.375 10.367 1 96.69 60 LEU B O 1
ATOM 2881 N N . GLN B 1 61 ? 7.352 22.219 8.812 1 95.75 61 GLN B N 1
ATOM 2882 C CA . GLN B 1 61 ? 7.32 23.312 7.848 1 95.75 61 GLN B CA 1
ATOM 2883 C C . GLN B 1 61 ? 5.883 23.719 7.516 1 95.75 61 GLN B C 1
ATOM 2885 O O . GLN B 1 61 ? 5.566 24.906 7.438 1 95.75 61 GLN B O 1
ATOM 2890 N N . LEU B 1 62 ? 5.09 22.703 7.398 1 97 62 LEU B N 1
ATOM 2891 C CA . LEU B 1 62 ? 3.691 22.953 7.074 1 97 62 LEU B CA 1
ATOM 2892 C C . LEU B 1 62 ? 2.979 23.641 8.234 1 97 62 LEU B C 1
ATOM 2894 O O . LEU B 1 62 ? 2.211 24.594 8.023 1 97 62 LEU B O 1
ATOM 2898 N N . ALA B 1 63 ? 3.209 23.203 9.414 1 97.12 63 ALA B N 1
ATOM 2899 C CA . ALA B 1 63 ? 2.572 23.797 10.586 1 97.12 63 ALA B CA 1
ATOM 2900 C C . ALA B 1 63 ? 2.881 25.297 10.672 1 97.12 63 ALA B C 1
ATOM 2902 O O . ALA B 1 63 ? 1.979 26.109 10.883 1 97.12 63 ALA B O 1
ATOM 2903 N N . PHE B 1 64 ? 4.117 25.672 10.5 1 94.94 64 PHE B N 1
ATOM 2904 C CA . PHE B 1 64 ? 4.516 27.062 10.555 1 94.94 64 PHE B CA 1
ATOM 2905 C C . PHE B 1 64 ? 3.873 27.859 9.422 1 94.94 64 PHE B C 1
ATOM 2907 O O . PHE B 1 64 ? 3.354 28.953 9.633 1 94.94 64 PHE B O 1
ATOM 2914 N N . HIS B 1 65 ? 3.9 27.281 8.258 1 94.44 65 HIS B N 1
ATOM 2915 C CA . HIS B 1 65 ? 3.336 27.969 7.102 1 94.44 65 HIS B CA 1
ATOM 2916 C C . HIS B 1 65 ? 1.85 28.25 7.301 1 94.44 65 HIS B C 1
ATOM 2918 O O . HIS B 1 65 ? 1.393 29.375 7.078 1 94.44 65 HIS B O 1
ATOM 2924 N N . LEU B 1 66 ? 1.154 27.266 7.734 1 96 66 LEU B N 1
ATOM 2925 C CA . LEU B 1 66 ? -0.288 27.406 7.906 1 96 66 LEU B CA 1
ATOM 2926 C C . LEU B 1 66 ? -0.611 28.406 9.008 1 96 66 LEU B C 1
ATOM 2928 O O . LEU B 1 66 ? -1.515 29.219 8.867 1 96 66 LEU B O 1
ATOM 2932 N N . ALA B 1 67 ? 0.11 28.344 10.055 1 94.38 67 ALA B N 1
ATOM 2933 C CA . ALA B 1 67 ? -0.098 29.297 11.133 1 94.38 67 ALA B CA 1
ATOM 2934 C C . ALA B 1 67 ? 0.171 30.719 10.664 1 94.38 67 ALA B C 1
ATOM 2936 O O . ALA B 1 67 ? -0.592 31.641 10.977 1 94.38 67 ALA B O 1
ATOM 2937 N N . ASN B 1 68 ? 1.218 30.875 9.906 1 90.94 68 ASN B N 1
ATOM 2938 C CA . ASN B 1 68 ? 1.558 32.188 9.367 1 90.94 68 ASN B CA 1
ATOM 2939 C C . ASN B 1 68 ? 0.497 32.688 8.383 1 90.94 68 ASN B C 1
ATOM 2941 O O . ASN B 1 68 ? 0.348 33.906 8.18 1 90.94 68 ASN B O 1
ATOM 2945 N N . SER B 1 69 ? -0.214 31.734 7.816 1 90.94 69 SER B N 1
ATOM 2946 C CA . SER B 1 69 ? -1.269 32.062 6.867 1 90.94 69 SER B CA 1
ATOM 2947 C C . SER B 1 69 ? -2.602 32.281 7.574 1 90.94 69 SER B C 1
ATOM 2949 O O . SER B 1 69 ? -3.641 32.438 6.926 1 90.94 69 SER B O 1
ATOM 2951 N N . GLY B 1 70 ? -2.621 32.219 8.883 1 91.19 70 GLY B N 1
ATOM 2952 C CA . GLY B 1 70 ? -3.785 32.594 9.664 1 91.19 70 GLY B CA 1
ATOM 2953 C C . GLY B 1 70 ? -4.594 31.422 10.164 1 91.19 70 GLY B C 1
ATOM 2954 O O . GLY B 1 70 ? -5.609 31.594 10.836 1 91.19 70 GLY B O 1
ATOM 2955 N N . PHE B 1 71 ? -4.23 30.203 9.891 1 94.38 71 PHE B N 1
ATOM 2956 C CA . PHE B 1 71 ? -4.945 29.016 10.367 1 94.38 71 PHE B CA 1
ATOM 2957 C C . PHE B 1 71 ? -4.715 28.797 11.852 1 94.38 71 PHE B C 1
ATOM 2959 O O . PHE B 1 71 ? -3.688 29.219 12.398 1 94.38 71 PHE B O 1
ATOM 2966 N N . ARG B 1 72 ? -5.68 28.266 12.477 1 94.56 72 ARG B N 1
ATOM 2967 C CA . ARG B 1 72 ? -5.457 27.641 13.781 1 94.56 72 ARG B CA 1
ATOM 2968 C C . ARG B 1 72 ? -4.918 26.219 13.617 1 94.56 72 ARG B C 1
ATOM 2970 O O . ARG B 1 72 ? -5.621 25.328 13.133 1 94.56 72 ARG B O 1
ATOM 2977 N N . VAL B 1 73 ? -3.693 26 14.086 1 97.25 73 VAL B N 1
ATOM 2978 C CA . VAL B 1 73 ? -3.021 24.75 13.758 1 97.25 73 VAL B CA 1
ATOM 2979 C C . VAL B 1 73 ? -2.85 23.906 15.023 1 97.25 73 VAL B C 1
ATOM 2981 O O . VAL B 1 73 ? -2.336 24.391 16.031 1 97.25 73 VAL B O 1
ATOM 2984 N N . PHE B 1 74 ? -3.404 22.703 15.031 1 97.38 74 PHE B N 1
ATOM 2985 C CA . PHE B 1 74 ? -3.01 21.688 15.992 1 97.38 74 PHE B CA 1
ATOM 2986 C C . PHE B 1 74 ? -1.843 20.859 15.461 1 97.38 74 PHE B C 1
ATOM 2988 O O . PHE B 1 74 ? -1.96 20.203 14.43 1 97.38 74 PHE B O 1
ATOM 2995 N N . ALA B 1 75 ? -0.688 20.906 16.188 1 97.56 75 ALA B N 1
ATOM 2996 C CA . ALA B 1 75 ? 0.532 20.234 15.766 1 97.56 75 ALA B CA 1
ATOM 2997 C C . ALA B 1 75 ? 0.757 18.953 16.562 1 97.56 75 ALA B C 1
ATOM 2999 O O . ALA B 1 75 ? 1.028 19 17.766 1 97.56 75 ALA B O 1
ATOM 3000 N N . GLY B 1 76 ? 0.682 17.875 15.867 1 97.44 76 GLY B N 1
ATOM 3001 C CA . GLY B 1 76 ? 0.929 16.594 16.531 1 97.44 76 GLY B CA 1
ATOM 3002 C C . GLY B 1 76 ? 2.402 16.312 16.75 1 97.44 76 GLY B C 1
ATOM 3003 O O . GLY B 1 76 ? 3.199 16.391 15.805 1 97.44 76 GLY B O 1
ATOM 3004 N N . LEU B 1 77 ? 2.73 15.969 18 1 96.25 77 LEU B N 1
ATOM 3005 C CA . LEU B 1 77 ? 4.066 15.516 18.375 1 96.25 77 LEU B CA 1
ATOM 3006 C C . LEU B 1 77 ? 3.996 14.234 19.203 1 96.25 77 LEU B C 1
ATOM 3008 O O . LEU B 1 77 ? 3.119 14.086 20.047 1 96.25 77 LEU B O 1
ATOM 3012 N N . LYS B 1 78 ? 4.887 13.297 18.891 1 92.06 78 LYS B N 1
ATOM 3013 C CA . LYS B 1 78 ? 4.906 12.039 19.641 1 92.06 78 LYS B CA 1
ATOM 3014 C C . LYS B 1 78 ? 5.324 12.258 21.094 1 92.06 78 LYS B C 1
ATOM 3016 O O . LYS B 1 78 ? 4.852 11.562 21.984 1 92.06 78 LYS B O 1
ATOM 3021 N N . THR B 1 79 ? 6.355 13.016 21.312 1 80.62 79 THR B N 1
ATOM 3022 C CA . THR B 1 79 ? 6.793 13.32 22.672 1 80.62 79 THR B CA 1
ATOM 3023 C C . THR B 1 79 ? 6.324 14.711 23.078 1 80.62 79 THR B C 1
ATOM 3025 O O . THR B 1 79 ? 6.73 15.711 22.484 1 80.62 79 THR B O 1
ATOM 3028 N N . ALA B 1 80 ? 5.012 14.852 23.297 1 62.34 80 ALA B N 1
ATOM 3029 C CA . ALA B 1 80 ? 4.52 16.172 23.688 1 62.34 80 ALA B CA 1
ATOM 3030 C C . ALA B 1 80 ? 5.035 16.578 25.062 1 62.34 80 ALA B C 1
ATOM 3032 O O . ALA B 1 80 ? 4.773 15.891 26.062 1 62.34 80 ALA B O 1
ATOM 3033 N N . SER B 1 81 ? 6.344 16.812 25.125 1 52.91 81 SER B N 1
ATOM 3034 C CA . SER B 1 81 ? 6.828 17.219 26.438 1 52.91 81 SER B CA 1
ATOM 3035 C C . SER B 1 81 ? 6.164 18.516 26.906 1 52.91 81 SER B C 1
ATOM 3037 O O . SER B 1 81 ? 5.742 19.328 26.094 1 52.91 81 SER B O 1
ATOM 3039 N N . GLU B 1 82 ? 5.59 18.5 28.141 1 47.62 82 GLU B N 1
ATOM 3040 C CA . GLU B 1 82 ? 5.145 19.719 28.797 1 47.62 82 GLU B CA 1
ATOM 3041 C C . GLU B 1 82 ? 6.16 20.844 28.609 1 47.62 82 GLU B C 1
ATOM 3043 O O . GLU B 1 82 ? 7.359 20.594 28.469 1 47.62 82 GLU B O 1
ATOM 3048 N N . ALA B 1 83 ? 5.652 21.984 28.281 1 47.5 83 ALA B N 1
ATOM 3049 C CA . ALA B 1 83 ? 6.418 23.234 28.281 1 47.5 83 ALA B CA 1
ATOM 3050 C C . ALA B 1 83 ? 7.559 23.188 29.281 1 47.5 83 ALA B C 1
ATOM 3052 O O . ALA B 1 83 ? 7.355 22.812 30.453 1 47.5 83 ALA B O 1
ATOM 3053 N N . GLY B 1 84 ? 8.789 23.344 28.812 1 49.34 84 GLY B N 1
ATOM 3054 C CA . GLY B 1 84 ? 9.914 23.594 29.703 1 49.34 84 GLY B CA 1
ATOM 3055 C C . GLY B 1 84 ? 10.805 22.391 29.906 1 49.34 84 GLY B C 1
ATOM 3056 O O . GLY B 1 84 ? 11.766 22.438 30.672 1 49.34 84 GLY B O 1
ATOM 3057 N N . CYS B 1 85 ? 10.359 21.266 29.375 1 52.69 85 CYS B N 1
ATOM 3058 C CA . CYS B 1 85 ? 11.219 20.125 29.656 1 52.69 85 CYS B CA 1
ATOM 3059 C C . CYS B 1 85 ? 12.469 20.156 28.781 1 52.69 85 CYS B C 1
ATOM 3061 O O . CYS B 1 85 ? 12.375 20.328 27.562 1 52.69 85 CYS B O 1
ATOM 3063 N N . PRO B 1 86 ? 13.703 20.375 29.406 1 49.22 86 PRO B N 1
ATOM 3064 C CA . PRO B 1 86 ? 14.977 20.359 28.688 1 49.22 86 PRO B CA 1
ATOM 3065 C C . PRO B 1 86 ? 15.039 19.25 27.641 1 49.22 86 PRO B C 1
ATOM 3067 O O . PRO B 1 86 ? 15.797 19.359 26.672 1 49.22 86 PRO B O 1
ATOM 3070 N N . GLU B 1 87 ? 14.195 18.25 27.781 1 60.31 87 GLU B N 1
ATOM 3071 C CA . GLU B 1 87 ? 14.25 17.062 26.938 1 60.31 87 GLU B CA 1
ATOM 3072 C C . GLU B 1 87 ? 13.242 17.156 25.797 1 60.31 87 GLU B C 1
ATOM 3074 O O . GLU B 1 87 ? 13.008 16.172 25.094 1 60.31 87 GLU B O 1
ATOM 3079 N N . ASP B 1 88 ? 13.023 18.406 25.391 1 78.44 88 ASP B N 1
ATOM 3080 C CA . ASP B 1 88 ? 12.031 18.625 24.344 1 78.44 88 ASP B CA 1
ATOM 3081 C C . ASP B 1 88 ? 12.633 18.391 22.953 1 78.44 88 ASP B C 1
ATOM 3083 O O . ASP B 1 88 ? 13.812 18.656 22.734 1 78.44 88 ASP B O 1
ATOM 3087 N N . SER B 1 89 ? 11.875 17.875 22.141 1 87.44 89 SER B N 1
ATOM 3088 C CA . SER B 1 89 ? 12.289 17.656 20.75 1 87.44 89 SER B CA 1
ATOM 3089 C C . SER B 1 89 ? 12.5 18.984 20.031 1 87.44 89 SER B C 1
ATOM 3091 O O . SER B 1 89 ? 12.016 20.016 20.469 1 87.44 89 SER B O 1
ATOM 3093 N N . VAL B 1 90 ? 13.289 19 19.062 1 91 90 VAL B N 1
ATOM 3094 C CA . VAL B 1 90 ? 13.602 20.172 18.266 1 91 90 VAL B CA 1
ATOM 3095 C C . VAL B 1 90 ? 12.312 20.812 17.75 1 91 90 VAL B C 1
ATOM 3097 O O . VAL B 1 90 ? 12.109 22.016 17.875 1 91 90 VAL B O 1
ATOM 3100 N N . PRO B 1 91 ? 11.359 20 17.281 1 94.06 91 PRO B N 1
ATOM 3101 C CA . PRO B 1 91 ? 10.109 20.625 16.828 1 94.06 91 PRO B CA 1
ATOM 3102 C C . PRO B 1 91 ? 9.352 21.312 17.969 1 94.06 91 PRO B C 1
ATOM 3104 O O . PRO B 1 91 ? 8.828 22.406 17.781 1 94.06 91 PRO B O 1
ATOM 3107 N N . ALA B 1 92 ? 9.328 20.734 19.062 1 92.81 92 ALA B N 1
ATOM 3108 C CA . ALA B 1 92 ? 8.633 21.344 20.203 1 92.81 92 ALA B CA 1
ATOM 3109 C C . ALA B 1 92 ? 9.258 22.688 20.578 1 92.81 92 ALA B C 1
ATOM 3111 O O . ALA B 1 92 ? 8.547 23.656 20.797 1 92.81 92 ALA B O 1
ATOM 3112 N N . LYS B 1 93 ? 10.578 22.719 20.609 1 90.69 93 LYS B N 1
ATOM 3113 C CA . LYS B 1 93 ? 11.297 23.953 20.922 1 90.69 93 LYS B CA 1
ATOM 3114 C C . LYS B 1 93 ? 11.062 25.016 19.859 1 90.69 93 LYS B C 1
ATOM 3116 O O . LYS B 1 93 ? 10.875 26.188 20.188 1 90.69 93 LYS B O 1
ATOM 3121 N N . ALA B 1 94 ? 11.102 24.578 18.656 1 92.38 94 ALA B N 1
ATOM 3122 C CA . ALA B 1 94 ? 10.891 25.516 17.547 1 92.38 94 ALA B CA 1
ATOM 3123 C C . ALA B 1 94 ? 9.492 26.109 17.609 1 92.38 94 ALA B C 1
ATOM 3125 O O . ALA B 1 94 ? 9.32 27.312 17.391 1 92.38 94 ALA B O 1
ATOM 3126 N N . ILE B 1 95 ? 8.484 25.328 17.906 1 93.31 95 ILE B N 1
ATOM 3127 C CA . ILE B 1 95 ? 7.102 25.797 17.969 1 93.31 95 ILE B CA 1
ATOM 3128 C C . ILE B 1 95 ? 6.941 26.766 19.141 1 93.31 95 ILE B C 1
ATOM 3130 O O . ILE B 1 95 ? 6.289 27.797 19.016 1 93.31 95 ILE B O 1
ATOM 3134 N N . ARG B 1 96 ? 7.543 26.469 20.188 1 89.88 96 ARG B N 1
ATOM 3135 C CA . ARG B 1 96 ? 7.477 27.328 21.359 1 89.88 96 ARG B CA 1
ATOM 3136 C C . ARG B 1 96 ? 8.07 28.703 21.062 1 89.88 96 ARG B C 1
ATOM 3138 O O . ARG B 1 96 ? 7.516 29.734 21.453 1 89.88 96 ARG B O 1
ATOM 3145 N N . ALA B 1 97 ? 9.227 28.656 20.438 1 88.94 97 ALA B N 1
ATOM 3146 C CA . ALA B 1 97 ? 9.867 29.922 20.062 1 88.94 97 ALA B CA 1
ATOM 3147 C C . ALA B 1 97 ? 8.969 30.734 19.141 1 88.94 97 ALA B C 1
ATOM 3149 O O . ALA B 1 97 ? 8.859 31.953 19.281 1 88.94 97 ALA B O 1
ATOM 3150 N N . TRP B 1 98 ? 8.398 30.047 18.25 1 90.81 98 TRP B N 1
ATOM 3151 C CA . TRP B 1 98 ? 7.477 30.688 17.312 1 90.81 98 TRP B CA 1
ATOM 3152 C C . TRP B 1 98 ? 6.289 31.297 18.047 1 90.81 98 TRP B C 1
ATOM 3154 O O . TRP B 1 98 ? 5.883 32.438 17.781 1 90.81 98 TRP B O 1
ATOM 3164 N N . GLN B 1 99 ? 5.68 30.578 19 1 90.12 99 GLN B N 1
ATOM 3165 C CA . GLN B 1 99 ? 4.543 31.031 19.781 1 90.12 99 GLN B CA 1
ATOM 3166 C C . GLN B 1 99 ? 4.887 32.312 20.562 1 90.12 99 GLN B C 1
ATOM 3168 O O . GLN B 1 99 ? 4.09 33.25 20.609 1 90.12 99 GLN B O 1
ATOM 3173 N N . LYS B 1 100 ? 6.055 32.312 21.094 1 85.12 100 LYS B N 1
ATOM 3174 C CA . LYS B 1 100 ? 6.496 33.469 21.859 1 85.12 100 LYS B CA 1
ATOM 3175 C C . LYS B 1 100 ? 6.598 34.719 20.953 1 85.12 100 LYS B C 1
ATOM 3177 O O . LYS B 1 100 ? 6.191 35.812 21.344 1 85.12 100 LYS B O 1
ATOM 3182 N N . TYR B 1 101 ? 7.16 34.438 19.859 1 83.75 101 TYR B N 1
ATOM 3183 C CA . TYR B 1 101 ? 7.293 35.531 18.891 1 83.75 101 TYR B CA 1
ATOM 3184 C C . TYR B 1 101 ? 5.926 36.062 18.484 1 83.75 101 TYR B C 1
ATOM 3186 O O . TYR B 1 101 ? 5.719 37.281 18.406 1 83.75 101 TYR B O 1
ATOM 3194 N N . ARG B 1 102 ? 4.992 35.219 18.25 1 83.75 102 ARG B N 1
ATOM 3195 C CA . ARG B 1 102 ? 3.668 35.594 17.766 1 83.75 102 ARG B CA 1
ATOM 3196 C C . ARG B 1 102 ? 2.881 36.344 18.844 1 83.75 102 ARG B C 1
ATOM 3198 O O . ARG B 1 102 ? 2.102 37.25 18.531 1 83.75 102 ARG B O 1
ATOM 3205 N N . GLU B 1 103 ? 2.994 35.938 19.969 1 80.44 103 GLU B N 1
ATOM 3206 C CA . GLU B 1 103 ? 2.344 36.656 21.078 1 80.44 103 GLU B CA 1
ATOM 3207 C C . GLU B 1 103 ? 2.766 38.125 21.141 1 80.44 103 GLU B C 1
ATOM 3209 O O . GLU B 1 103 ? 1.956 38.969 21.453 1 80.44 103 GLU B O 1
ATOM 3214 N N . SER B 1 104 ? 3.887 38.344 20.734 1 77.06 104 SER B N 1
ATOM 3215 C CA . SER B 1 104 ? 4.406 39.688 20.781 1 77.06 104 SER B CA 1
ATOM 3216 C C . SER B 1 104 ? 3.869 40.531 19.625 1 77.06 104 SER B C 1
ATOM 3218 O O . SER B 1 104 ? 3.727 41.75 19.734 1 77.06 104 SER B O 1
ATOM 3220 N N . GLU B 1 105 ? 3.494 39.906 18.547 1 73 105 GLU B N 1
ATOM 3221 C CA . GLU B 1 105 ? 3.1 40.625 17.328 1 73 105 GLU B CA 1
ATOM 3222 C C . GLU B 1 105 ? 1.582 40.688 17.203 1 73 105 GLU B C 1
ATOM 3224 O O . GLU B 1 105 ? 1.06 41.344 16.297 1 73 105 GLU B O 1
ATOM 3229 N N . GLN B 1 106 ? 0.8 40.281 18.078 1 64.5 106 GLN B N 1
ATOM 3230 C CA . GLN B 1 106 ? -0.659 40.25 18.062 1 64.5 106 GLN B CA 1
ATOM 3231 C C . GLN B 1 106 ? -1.192 39.75 16.734 1 64.5 106 GLN B C 1
ATOM 3233 O O . GLN B 1 106 ? -2.117 40.312 16.156 1 64.5 106 GLN B O 1
ATOM 3238 N N . GLU B 1 107 ? -0.495 38.875 16 1 64.75 107 GLU B N 1
ATOM 3239 C CA . GLU B 1 107 ? -0.916 38.375 14.703 1 64.75 107 GLU B CA 1
ATOM 3240 C C . GLU B 1 107 ? -1.872 37.188 14.852 1 64.75 107 GLU B C 1
ATOM 3242 O O . GLU B 1 107 ? -1.987 36.594 15.938 1 64.75 107 GLU B O 1
ATOM 3247 N N . LEU B 1 108 ? -2.541 37 13.633 1 66.31 108 LEU B N 1
ATOM 3248 C CA . LEU B 1 108 ? -3.541 35.969 13.508 1 66.31 108 LEU B CA 1
ATOM 3249 C C . LEU B 1 108 ? -2.875 34.594 13.281 1 66.31 108 LEU B C 1
ATOM 3251 O O . LEU B 1 108 ? -1.75 34.531 12.781 1 66.31 108 LEU B O 1
ATOM 3255 N N . GLY B 1 109 ? -3.295 33.5 13.883 1 70.94 109 GLY B N 1
ATOM 3256 C CA . GLY B 1 109 ? -2.855 32.125 13.781 1 70.94 109 GLY B CA 1
ATOM 3257 C C . GLY B 1 109 ? -2.234 31.594 15.062 1 70.94 109 GLY B C 1
ATOM 3258 O O . GLY B 1 109 ? -1.748 32.375 15.883 1 70.94 109 GLY B O 1
ATOM 3259 N N . ASN B 1 110 ? -2.369 30.5 15.273 1 88.69 110 ASN B N 1
ATOM 3260 C CA . ASN B 1 110 ? -1.862 29.875 16.484 1 88.69 110 ASN B CA 1
ATOM 3261 C C . ASN B 1 110 ? -1.506 28.406 16.25 1 88.69 110 ASN B C 1
ATOM 3263 O O . ASN B 1 110 ? -2.021 27.781 15.32 1 88.69 110 ASN B O 1
ATOM 3267 N N . ILE B 1 111 ? -0.484 28 16.938 1 94.81 111 ILE B N 1
ATOM 3268 C CA . ILE B 1 111 ? -0.114 26.594 16.953 1 94.81 111 ILE B CA 1
ATOM 3269 C C . ILE B 1 111 ? -0.314 26.016 18.344 1 94.81 111 ILE B C 1
ATOM 3271 O O . ILE B 1 111 ? 0.207 26.547 19.328 1 94.81 111 ILE B O 1
ATOM 3275 N N . THR B 1 112 ? -1.133 25.047 18.453 1 94.31 112 THR B N 1
ATOM 3276 C CA . THR B 1 112 ? -1.295 24.281 19.688 1 94.31 112 THR B CA 1
ATOM 3277 C C . THR B 1 112 ? -0.704 22.891 19.531 1 94.31 112 THR B C 1
ATOM 3279 O O . THR B 1 112 ? -1.073 22.141 18.609 1 94.31 112 THR B O 1
ATOM 3282 N N . VAL B 1 113 ? 0.23 22.516 20.438 1 95 113 VAL B N 1
ATOM 3283 C CA . VAL B 1 113 ? 0.86 21.203 20.375 1 95 113 VAL B CA 1
ATOM 3284 C C . VAL B 1 113 ? -0.056 20.156 21.016 1 95 113 VAL B C 1
ATOM 3286 O O . VAL B 1 113 ? -0.626 20.406 22.078 1 95 113 VAL B O 1
ATOM 3289 N N . ILE B 1 114 ? -0.207 19.078 20.391 1 95.81 114 ILE B N 1
ATOM 3290 C CA . ILE B 1 114 ? -0.981 17.969 20.969 1 95.81 114 ILE B CA 1
ATOM 3291 C C . ILE B 1 114 ? -0.175 16.688 20.891 1 95.81 114 ILE B C 1
ATOM 3293 O O . ILE B 1 114 ? 0.578 16.469 19.938 1 95.81 114 ILE B O 1
ATOM 3297 N N . HIS B 1 115 ? -0.309 15.844 21.906 1 95.5 115 HIS B N 1
ATOM 3298 C CA . HIS B 1 115 ? 0.32 14.531 21.922 1 95.5 115 HIS B CA 1
ATOM 3299 C C . HIS B 1 115 ? -0.387 13.57 20.953 1 95.5 115 HIS B C 1
ATOM 3301 O O . HIS B 1 115 ? -1.519 13.156 21.219 1 95.5 115 HIS B O 1
ATOM 3307 N N . LEU B 1 116 ? 0.315 13.273 19.891 1 96.69 116 LEU B N 1
ATOM 3308 C CA . LEU B 1 116 ? -0.335 12.484 18.844 1 96.69 116 LEU B CA 1
ATOM 3309 C C . LEU B 1 116 ? 0.652 11.523 18.188 1 96.69 116 LEU B C 1
ATOM 3311 O O . LEU B 1 116 ? 1.785 11.906 17.891 1 96.69 116 LEU B O 1
ATOM 3315 N N . ASP B 1 117 ? 0.303 10.336 18.141 1 96.56 117 ASP B N 1
ATOM 3316 C CA . ASP B 1 117 ? 0.981 9.25 17.438 1 96.56 117 ASP B CA 1
ATOM 3317 C C . ASP B 1 117 ? -0.008 8.414 16.625 1 96.56 117 ASP B C 1
ATOM 3319 O O . ASP B 1 117 ? -0.853 7.719 17.188 1 96.56 117 ASP B O 1
ATOM 3323 N N . VAL B 1 118 ? 0.118 8.453 15.312 1 97.5 118 VAL B N 1
ATOM 3324 C CA . VAL B 1 118 ? -0.883 7.852 14.438 1 97.5 118 VAL B CA 1
ATOM 3325 C C . VAL B 1 118 ? -0.865 6.332 14.594 1 97.5 118 VAL B C 1
ATOM 3327 O O . VAL B 1 118 ? -1.784 5.645 14.141 1 97.5 118 VAL B O 1
ATOM 3330 N N . THR B 1 119 ? 0.208 5.762 15.164 1 96.06 119 THR B N 1
ATOM 3331 C CA . THR B 1 119 ? 0.288 4.316 15.367 1 96.06 119 THR B CA 1
ATOM 3332 C C . THR B 1 119 ? -0.418 3.91 16.656 1 96.06 119 THR B C 1
ATOM 3334 O O . THR B 1 119 ? -0.524 2.721 16.969 1 96.06 119 THR B O 1
ATOM 3337 N N . ARG B 1 120 ? -0.914 4.906 17.391 1 95.81 120 ARG B N 1
ATOM 3338 C CA . ARG B 1 120 ? -1.59 4.672 18.656 1 95.81 120 ARG B CA 1
ATOM 3339 C C . ARG B 1 120 ? -3.018 5.207 18.625 1 95.81 120 ARG B C 1
ATOM 3341 O O . ARG B 1 120 ? -3.236 6.418 18.703 1 95.81 120 ARG B O 1
ATOM 3348 N N . GLU B 1 121 ? -3.941 4.312 18.672 1 93.94 121 GLU B N 1
ATOM 3349 C CA . GLU B 1 121 ? -5.344 4.703 18.562 1 93.94 121 GLU B CA 1
ATOM 3350 C C . GLU B 1 121 ? -5.805 5.469 19.797 1 93.94 121 GLU B C 1
ATOM 3352 O O . GLU B 1 121 ? -6.621 6.391 19.703 1 93.94 121 GLU B O 1
ATOM 3357 N N . ASP B 1 122 ? -5.344 5.078 20.938 1 95.44 122 ASP B N 1
ATOM 3358 C CA . ASP B 1 122 ? -5.734 5.746 22.172 1 95.44 122 ASP B CA 1
ATOM 3359 C C . ASP B 1 122 ? -5.348 7.223 22.156 1 95.44 122 ASP B C 1
ATOM 3361 O O . ASP B 1 122 ? -6.152 8.086 22.516 1 95.44 122 ASP B O 1
ATOM 3365 N N . LEU B 1 123 ? -4.168 7.531 21.656 1 95.62 123 LEU B N 1
ATOM 3366 C CA . LEU B 1 123 ? -3.707 8.914 21.562 1 95.62 123 LEU B CA 1
ATOM 3367 C C . LEU B 1 123 ? -4.516 9.695 20.531 1 95.62 123 LEU B C 1
ATOM 3369 O O . LEU B 1 123 ? -4.754 10.891 20.703 1 95.62 123 LEU B O 1
ATOM 3373 N N . LEU B 1 124 ? -4.957 9.008 19.469 1 96.94 124 LEU B N 1
ATOM 3374 C CA . LEU B 1 124 ? -5.777 9.672 18.453 1 96.94 124 LEU B CA 1
ATOM 3375 C C . LEU B 1 124 ? -7.133 10.07 19.031 1 96.94 124 LEU B C 1
ATOM 3377 O O . LEU B 1 124 ? -7.582 11.203 18.844 1 96.94 124 LEU B O 1
ATOM 3381 N N . TYR B 1 125 ? -7.711 9.227 19.797 1 96.12 125 TYR B N 1
ATOM 3382 C CA . TYR B 1 125 ? -9.008 9.531 20.375 1 96.12 125 TYR B CA 1
ATOM 3383 C C . TYR B 1 125 ? -8.891 10.625 21.438 1 96.12 125 TYR B C 1
ATOM 3385 O O . TYR B 1 125 ? -9.742 11.516 21.516 1 96.12 125 TYR B O 1
ATOM 3393 N N . GLU B 1 126 ? -7.852 10.539 22.188 1 96.5 126 GLU B N 1
ATOM 3394 C CA . GLU B 1 126 ? -7.594 11.594 23.156 1 96.5 126 GLU B CA 1
ATOM 3395 C C . GLU B 1 126 ? -7.418 12.945 22.469 1 96.5 126 GLU B C 1
ATOM 3397 O O . GLU B 1 126 ? -7.855 13.977 23 1 96.5 126 GLU B O 1
ATOM 3402 N N . SER B 1 127 ? -6.766 12.93 21.344 1 96.75 127 SER B N 1
ATOM 3403 C CA . SER B 1 127 ? -6.527 14.164 20.594 1 96.75 127 SER B CA 1
ATOM 3404 C C . SER B 1 127 ? -7.836 14.789 20.125 1 96.75 127 SER B C 1
ATOM 3406 O O . SER B 1 127 ? -7.949 16.016 20.047 1 96.75 127 SER B O 1
ATOM 3408 N N . VAL B 1 128 ? -8.836 13.961 19.812 1 96.94 128 VAL B N 1
ATOM 3409 C CA . VAL B 1 128 ? -10.156 14.469 19.438 1 96.94 128 VAL B CA 1
ATOM 3410 C C . VAL B 1 128 ? -10.727 15.312 20.578 1 96.94 128 VAL B C 1
ATOM 3412 O O . VAL B 1 128 ? -11.227 16.422 20.344 1 96.94 128 VAL B O 1
ATOM 3415 N N . ASP B 1 129 ? -10.594 14.812 21.766 1 95.69 129 ASP B N 1
ATOM 3416 C CA . ASP B 1 129 ? -11.109 15.516 22.922 1 95.69 129 ASP B CA 1
ATOM 3417 C C . ASP B 1 129 ? -10.359 16.828 23.156 1 95.69 129 ASP B C 1
ATOM 3419 O O . ASP B 1 129 ? -10.977 17.859 23.438 1 95.69 129 ASP B O 1
ATOM 3423 N N . VAL B 1 130 ? -9.117 16.766 23.031 1 95.06 130 VAL B N 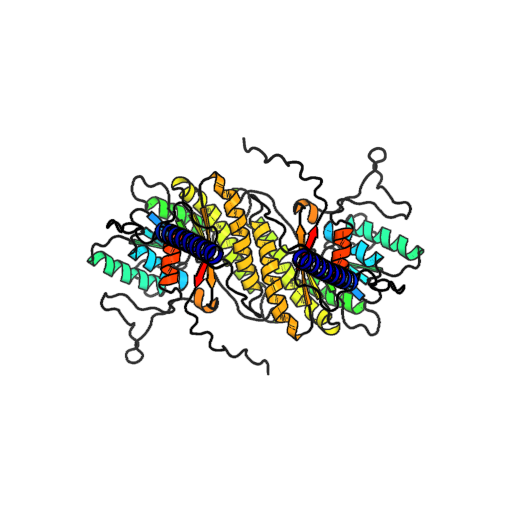1
ATOM 3424 C CA . VAL B 1 130 ? -8.289 17.953 23.219 1 95.06 130 VAL B CA 1
ATOM 3425 C C . VAL B 1 130 ? -8.656 19.016 22.172 1 95.06 130 VAL B C 1
ATOM 3427 O O . VAL B 1 130 ? -8.805 20.188 22.516 1 95.06 130 VAL B O 1
ATOM 3430 N N . ILE B 1 131 ? -8.828 18.625 20.938 1 96.44 131 ILE B N 1
ATOM 3431 C CA . ILE B 1 131 ? -9.164 19.547 19.859 1 96.44 131 ILE B CA 1
ATOM 3432 C C . ILE B 1 131 ? -10.531 20.172 20.125 1 96.44 131 ILE B C 1
ATOM 3434 O O . ILE B 1 131 ? -10.688 21.391 20.047 1 96.44 131 ILE B O 1
ATOM 3438 N N . ARG B 1 132 ? -11.477 19.375 20.516 1 94.44 132 ARG B N 1
ATOM 3439 C CA . ARG B 1 132 ? -12.82 19.875 20.797 1 94.44 132 ARG B CA 1
ATOM 3440 C C . ARG B 1 132 ? -12.797 20.922 21.906 1 94.44 132 ARG B C 1
ATOM 3442 O O . ARG B 1 132 ? -13.492 21.922 21.828 1 94.44 132 ARG B O 1
ATOM 3449 N N . ALA B 1 133 ? -12 20.672 22.844 1 94 133 ALA B N 1
ATOM 3450 C CA . ALA B 1 133 ? -11.938 21.547 24 1 94 133 ALA B CA 1
ATOM 3451 C C . ALA B 1 133 ? -11.312 22.891 23.641 1 94 133 ALA B C 1
ATOM 3453 O O . ALA B 1 133 ? -11.539 23.906 24.328 1 94 133 ALA B O 1
ATOM 3454 N N . HIS B 1 134 ? -10.5 22.922 22.578 1 92.25 134 HIS B N 1
ATOM 3455 C CA . HIS B 1 134 ? -9.766 24.141 22.219 1 92.25 134 HIS B CA 1
ATOM 3456 C C . HIS B 1 134 ? -10.461 24.891 21.094 1 92.25 134 HIS B C 1
ATOM 3458 O O . HIS B 1 134 ? -10.023 25.969 20.703 1 92.25 134 HIS B O 1
ATOM 3464 N N . LEU B 1 135 ? -11.516 24.266 20.547 1 92.38 135 LEU B N 1
ATOM 3465 C CA . LEU B 1 135 ? -12.227 24.938 19.453 1 92.38 135 LEU B CA 1
ATOM 3466 C C . LEU B 1 135 ? -13.023 26.125 19.984 1 92.38 135 LEU B C 1
ATOM 3468 O O . LEU B 1 135 ? -13.555 26.094 21.094 1 92.38 135 LEU B O 1
ATOM 3472 N N . PRO B 1 136 ? -13.016 27.219 19.219 1 87.88 136 PRO B N 1
ATOM 3473 C CA . PRO B 1 136 ? -13.82 28.375 19.641 1 87.88 136 PRO B CA 1
ATOM 3474 C C . PRO B 1 136 ? -15.305 28.031 19.781 1 87.88 136 PRO B C 1
ATOM 3476 O O . PRO B 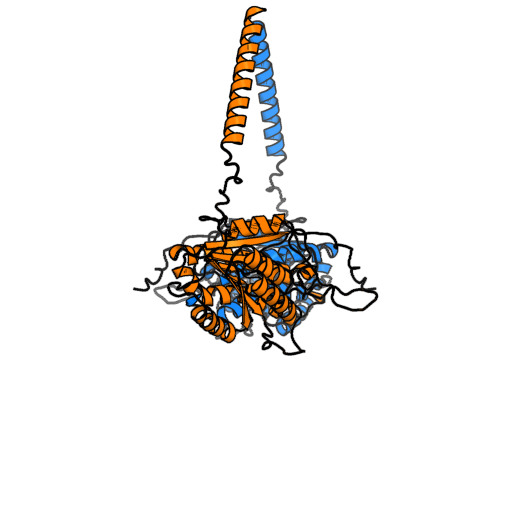1 136 ? -15.781 27.062 19.188 1 87.88 136 PRO B O 1
ATOM 3479 N N . ALA B 1 137 ? -15.961 28.891 20.516 1 86.06 137 ALA B N 1
ATOM 3480 C CA . ALA B 1 137 ? -17.406 28.734 20.703 1 86.06 137 ALA B CA 1
ATOM 3481 C C . ALA B 1 137 ? -18.141 28.75 19.359 1 86.06 137 ALA B C 1
ATOM 3483 O O . ALA B 1 137 ? -17.844 29.594 18.5 1 86.06 137 ALA B O 1
ATOM 3484 N N . GLY B 1 138 ? -18.922 27.797 19.109 1 85.06 138 GLY B N 1
ATOM 3485 C CA . GLY B 1 138 ? -19.719 27.734 17.875 1 85.06 138 GLY B CA 1
ATOM 3486 C C . GLY B 1 138 ? -19.094 26.844 16.812 1 85.06 138 GLY B C 1
ATOM 3487 O O . GLY B 1 138 ? -19.75 26.5 15.828 1 85.06 138 GLY B O 1
ATOM 3488 N N . GLN B 1 139 ? -17.828 26.641 17.031 1 86.94 139 GLN B N 1
ATOM 3489 C CA . GLN B 1 139 ? -17.188 25.734 16.094 1 86.94 139 GLN B CA 1
ATOM 3490 C C . GLN B 1 139 ? -17.234 24.281 16.594 1 86.94 139 GLN B C 1
ATOM 3492 O O . GLN B 1 139 ? -16.859 24 17.719 1 86.94 139 GLN B O 1
ATOM 3497 N N . ASP B 1 140 ? -17.812 23.344 15.734 1 87.69 140 ASP B N 1
ATOM 3498 C CA . ASP B 1 140 ? -17.953 21.953 16.156 1 87.69 140 ASP B CA 1
ATOM 3499 C C . ASP B 1 140 ? -17.156 21.031 15.25 1 87.69 140 ASP B C 1
ATOM 3501 O O . ASP B 1 140 ? -17.406 19.828 15.211 1 87.69 140 ASP B O 1
ATOM 3505 N N . GLY B 1 141 ? -16.188 21.641 14.578 1 94.69 141 GLY B N 1
ATOM 3506 C CA . GLY B 1 141 ? -15.398 20.812 13.672 1 94.69 141 GLY B CA 1
ATOM 3507 C C . GLY B 1 141 ? -14.094 21.469 13.25 1 94.69 141 GLY B C 1
ATOM 3508 O O . GLY B 1 141 ? -13.758 22.547 13.727 1 94.69 141 GLY B O 1
ATOM 3509 N N . ILE B 1 142 ? -13.359 20.719 12.492 1 97.31 142 ILE B N 1
ATOM 3510 C CA . ILE B 1 142 ? -12.109 21.25 11.953 1 97.31 142 ILE B CA 1
ATOM 3511 C C . ILE B 1 142 ? -12.172 21.234 10.43 1 97.31 142 ILE B C 1
ATOM 3513 O O . ILE B 1 142 ? -12.93 20.469 9.828 1 97.31 142 ILE B O 1
ATOM 3517 N N . TRP B 1 143 ? -11.359 22.094 9.891 1 97.19 143 TRP B N 1
ATOM 3518 C CA . TRP B 1 143 ? -11.383 22.344 8.453 1 97.19 143 TRP B CA 1
ATOM 3519 C C . TRP B 1 143 ? -10.594 21.266 7.699 1 97.19 143 TRP B C 1
ATOM 3521 O O . TRP B 1 143 ? -10.984 20.859 6.598 1 97.19 143 TRP B O 1
ATOM 3531 N N . ALA B 1 144 ? -9.5 20.828 8.312 1 98.5 144 ALA B N 1
ATOM 3532 C CA . ALA B 1 144 ? -8.672 19.875 7.574 1 98.5 144 ALA B CA 1
ATOM 3533 C C . ALA B 1 144 ? -7.781 19.062 8.516 1 98.5 144 ALA B C 1
ATOM 3535 O O . ALA B 1 144 ? -7.438 19.531 9.609 1 98.5 144 ALA B O 1
ATOM 3536 N N . VAL B 1 145 ? -7.559 17.891 8.094 1 98.75 145 VAL B N 1
ATOM 3537 C CA . VAL B 1 145 ? -6.508 17.047 8.656 1 98.75 145 VAL B CA 1
ATOM 3538 C C . VAL B 1 145 ? -5.445 16.766 7.602 1 98.75 145 VAL B C 1
ATOM 3540 O O . VAL B 1 145 ? -5.75 16.25 6.527 1 98.75 145 VAL B O 1
ATOM 3543 N N . VAL B 1 146 ? -4.238 17.172 7.883 1 98.75 146 VAL B N 1
ATOM 3544 C CA . VAL B 1 146 ? -3.129 16.891 6.977 1 98.75 146 VAL B CA 1
ATOM 3545 C C . VAL B 1 146 ? -2.271 15.758 7.535 1 98.75 146 VAL B C 1
ATOM 3547 O O . VAL B 1 146 ? -1.588 15.93 8.547 1 98.75 146 VAL B O 1
ATOM 3550 N N . CYS B 1 147 ? -2.348 14.648 6.852 1 98.75 147 CYS B N 1
ATOM 3551 C CA . CYS B 1 147 ? -1.587 13.477 7.27 1 98.75 147 CYS B CA 1
ATOM 3552 C C . CYS B 1 147 ? -0.133 13.586 6.828 1 98.75 147 CYS B C 1
ATOM 3554 O O . CYS B 1 147 ? 0.203 13.219 5.695 1 98.75 147 CYS B O 1
ATOM 3556 N N . THR B 1 148 ? 0.759 13.953 7.805 1 98.19 148 THR B N 1
ATOM 3557 C CA . THR B 1 148 ? 2.16 14.164 7.453 1 98.19 148 THR B CA 1
ATOM 3558 C C . THR B 1 148 ? 3.035 13.062 8.047 1 98.19 148 THR B C 1
ATOM 3560 O O . THR B 1 148 ? 4.266 13.133 7.973 1 98.19 148 THR B O 1
ATOM 3563 N N . ASN B 1 149 ? 2.381 12.117 8.602 1 95.5 149 ASN B N 1
ATOM 3564 C CA . ASN B 1 149 ? 3.145 10.992 9.141 1 95.5 149 ASN B CA 1
ATOM 3565 C C . ASN B 1 149 ? 3.801 10.18 8.023 1 95.5 149 ASN B C 1
ATOM 3567 O O . ASN B 1 149 ? 3.232 10.023 6.945 1 95.5 149 ASN B O 1
ATOM 3571 N N . GLY B 1 150 ? 4.992 9.672 8.297 1 95.31 150 GLY B N 1
ATOM 3572 C CA . GLY B 1 150 ? 5.699 8.812 7.359 1 95.31 150 GLY B CA 1
ATOM 3573 C C . GLY B 1 150 ? 7.062 8.375 7.863 1 95.31 150 GLY B C 1
ATOM 3574 O O . GLY B 1 150 ? 7.707 9.094 8.625 1 95.31 150 GLY B O 1
ATOM 3575 N N . ILE B 1 151 ? 7.426 7.219 7.445 1 95.44 151 ILE B N 1
ATOM 3576 C CA . ILE B 1 151 ? 8.766 6.707 7.727 1 95.44 151 ILE B CA 1
ATOM 3577 C C . ILE B 1 151 ? 9.258 5.875 6.547 1 95.44 151 ILE B C 1
ATOM 3579 O O . ILE B 1 151 ? 8.461 5.395 5.742 1 95.44 151 ILE B O 1
ATOM 3583 N N . THR B 1 152 ? 10.523 5.781 6.438 1 92.94 152 THR B N 1
ATOM 3584 C CA . THR B 1 152 ? 11.148 4.988 5.391 1 92.94 152 THR B CA 1
ATOM 3585 C C . THR B 1 152 ? 12.406 4.289 5.91 1 92.94 152 THR B C 1
ATOM 3587 O O . THR B 1 152 ? 13 4.734 6.895 1 92.94 152 THR B O 1
ATOM 3590 N N . PHE B 1 153 ? 12.688 3.133 5.352 1 91.81 153 PHE B N 1
ATOM 3591 C CA . PHE B 1 153 ? 13.93 2.398 5.523 1 91.81 153 PHE B CA 1
ATOM 3592 C C . PHE B 1 153 ? 14.547 2.059 4.172 1 91.81 153 PHE B C 1
ATOM 3594 O O . PHE B 1 153 ? 13.922 1.388 3.348 1 91.81 153 PHE B O 1
ATOM 3601 N N . ARG B 1 154 ? 15.703 2.539 3.977 1 90.38 154 ARG B N 1
ATOM 3602 C CA . ARG B 1 154 ? 16.375 2.234 2.713 1 90.38 154 ARG B CA 1
ATOM 3603 C C . ARG B 1 154 ? 17.156 0.932 2.812 1 90.38 154 ARG B C 1
ATOM 3605 O O . ARG B 1 154 ? 17.797 0.659 3.832 1 90.38 154 ARG B O 1
ATOM 3612 N N . GLY B 1 155 ? 17.141 0.159 1.707 1 92.44 155 GLY B N 1
ATOM 3613 C CA . GLY B 1 155 ? 17.859 -1.106 1.603 1 92.44 155 GLY B CA 1
ATOM 3614 C C . GLY B 1 155 ? 17.188 -2.092 0.667 1 92.44 155 GLY B C 1
ATOM 3615 O O . GLY B 1 155 ? 15.961 -2.055 0.489 1 92.44 155 GLY B O 1
ATOM 3616 N N . SER B 1 156 ? 18.031 -2.961 0.091 1 92.25 156 SER B N 1
ATOM 3617 C CA . SER B 1 156 ? 17.453 -4.023 -0.722 1 92.25 156 SER B CA 1
ATOM 3618 C C . SER B 1 156 ? 16.516 -4.902 0.102 1 92.25 156 SER B C 1
ATOM 3620 O O . SER B 1 156 ? 16.547 -4.871 1.333 1 92.25 156 SER B O 1
ATOM 3622 N N . LEU B 1 157 ? 15.664 -5.645 -0.597 1 92.12 157 LEU B N 1
ATOM 3623 C CA . LEU B 1 157 ? 14.758 -6.559 0.087 1 92.12 157 LEU B CA 1
ATOM 3624 C C . LEU B 1 157 ? 15.523 -7.523 0.983 1 92.12 157 LEU B C 1
ATOM 3626 O O . LEU B 1 157 ? 15.086 -7.82 2.098 1 92.12 157 LEU B O 1
ATOM 3630 N N . ALA B 1 158 ? 16.625 -7.938 0.514 1 89.88 158 ALA B N 1
ATOM 3631 C CA . ALA B 1 158 ? 17.438 -8.906 1.235 1 89.88 158 ALA B CA 1
ATOM 3632 C C . ALA B 1 158 ? 18.047 -8.289 2.488 1 89.88 158 ALA B C 1
ATOM 3634 O O . ALA B 1 158 ? 18.328 -8.984 3.463 1 89.88 158 ALA B O 1
ATOM 3635 N N . GLN B 1 159 ? 18.203 -7.016 2.523 1 90.88 159 GLN B N 1
ATOM 3636 C CA . GLN B 1 159 ? 18.891 -6.328 3.607 1 90.88 159 GLN B CA 1
ATOM 3637 C C . GLN B 1 159 ? 17.906 -5.785 4.637 1 90.88 159 GLN B C 1
ATOM 3639 O O . GLN B 1 159 ? 18.312 -5.328 5.707 1 90.88 159 GLN B O 1
ATOM 3644 N N . GLN B 1 160 ? 16.688 -5.805 4.324 1 91.56 160 GLN B N 1
ATOM 3645 C CA . GLN B 1 160 ? 15.695 -5.266 5.246 1 91.56 160 GLN B CA 1
ATOM 3646 C C . GLN B 1 160 ? 15.109 -6.363 6.133 1 91.56 160 GLN B C 1
ATOM 3648 O O . GLN B 1 160 ? 15.109 -7.539 5.758 1 91.56 160 GLN B O 1
ATOM 3653 N N . GLU B 1 161 ? 14.68 -5.898 7.301 1 93 161 GLU B N 1
ATOM 3654 C CA . GLU B 1 161 ? 13.969 -6.789 8.211 1 93 161 GLU B CA 1
ATOM 3655 C C . GLU B 1 161 ? 12.453 -6.652 8.047 1 93 161 GLU B C 1
ATOM 3657 O O . GLU B 1 161 ? 11.961 -5.59 7.664 1 93 161 GLU B O 1
ATOM 3662 N N . ILE B 1 162 ? 11.805 -7.711 8.422 1 92.75 162 ILE B N 1
ATOM 3663 C CA . ILE B 1 162 ? 10.352 -7.711 8.336 1 92.75 162 ILE B CA 1
ATOM 3664 C C . ILE B 1 162 ? 9.773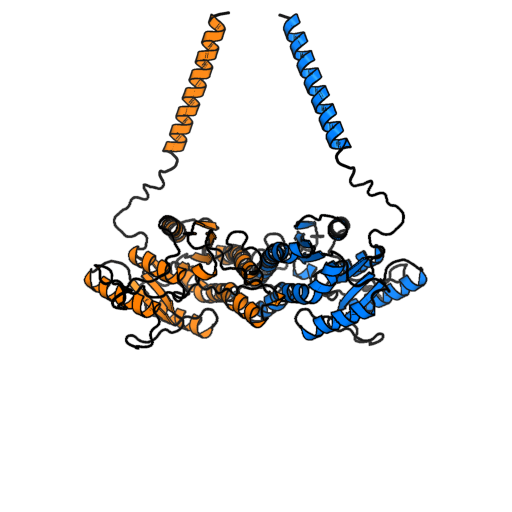 -6.633 9.25 1 92.75 162 ILE B C 1
ATOM 3666 O O . ILE B 1 162 ? 8.773 -6 8.914 1 92.75 162 ILE B O 1
ATOM 3670 N N . SER B 1 163 ? 10.43 -6.441 10.336 1 94.94 163 SER B N 1
ATOM 3671 C CA . SER B 1 163 ? 9.977 -5.422 11.273 1 94.94 163 SER B CA 1
ATOM 3672 C C . SER B 1 163 ? 9.992 -4.039 10.633 1 94.94 163 SER B C 1
ATOM 3674 O O . SER B 1 163 ? 9.148 -3.195 10.953 1 94.94 163 SER B O 1
ATOM 3676 N N . HIS B 1 164 ? 10.914 -3.793 9.695 1 95.62 164 HIS B N 1
ATOM 3677 C CA . HIS B 1 164 ? 10.945 -2.537 8.953 1 95.62 164 HIS B CA 1
ATOM 3678 C C . HIS B 1 164 ? 9.688 -2.367 8.102 1 95.62 164 HIS B C 1
ATOM 3680 O O . HIS B 1 164 ? 9.062 -1.305 8.109 1 95.62 164 HIS B O 1
ATOM 3686 N N . TRP B 1 165 ? 9.312 -3.465 7.473 1 97.31 165 TRP B N 1
ATOM 3687 C CA . TRP B 1 165 ? 8.148 -3.416 6.594 1 97.31 165 TRP B CA 1
ATOM 3688 C C . TRP B 1 165 ? 6.871 -3.166 7.395 1 97.31 165 TRP B C 1
ATOM 3690 O O . TRP B 1 165 ? 6.062 -2.311 7.031 1 97.31 165 TRP B O 1
ATOM 3700 N N . ASP B 1 166 ? 6.812 -3.859 8.484 1 96.12 166 ASP B N 1
ATOM 3701 C CA . ASP B 1 166 ? 5.637 -3.713 9.336 1 96.12 166 ASP B CA 1
ATOM 3702 C C . ASP B 1 166 ? 5.508 -2.283 9.852 1 96.12 166 ASP B C 1
ATOM 3704 O O . ASP B 1 166 ? 4.414 -1.714 9.859 1 96.12 166 ASP B O 1
ATOM 3708 N N . THR B 1 167 ? 6.59 -1.751 10.266 1 96.62 167 THR B N 1
ATOM 3709 C CA . THR B 1 167 ? 6.586 -0.396 10.812 1 96.62 167 THR B CA 1
ATOM 3710 C C . THR B 1 167 ? 6.199 0.615 9.734 1 96.62 167 THR B C 1
ATOM 3712 O O . THR B 1 167 ? 5.418 1.534 9.992 1 96.62 167 THR B O 1
ATOM 3715 N N . ILE B 1 168 ? 6.719 0.444 8.539 1 97.38 168 ILE B N 1
ATOM 3716 C CA . ILE B 1 168 ? 6.418 1.339 7.43 1 97.38 168 ILE B CA 1
ATOM 3717 C C . ILE B 1 168 ? 4.922 1.29 7.117 1 97.38 168 ILE B C 1
ATOM 3719 O O . ILE B 1 168 ? 4.266 2.33 7.031 1 97.38 168 ILE B O 1
ATOM 3723 N N . LEU B 1 169 ? 4.359 0.104 6.988 1 98.12 169 LEU B N 1
ATOM 3724 C CA . LEU B 1 169 ? 2.959 -0.048 6.617 1 98.12 169 LEU B CA 1
ATOM 3725 C C . LEU B 1 169 ? 2.043 0.447 7.734 1 98.12 169 LEU B C 1
ATOM 3727 O O . LEU B 1 169 ? 1.028 1.095 7.469 1 98.12 169 LEU B O 1
ATOM 3731 N N . LYS B 1 170 ? 2.43 0.177 8.945 1 97.69 170 LYS B N 1
ATOM 3732 C CA . LYS B 1 170 ? 1.652 0.604 10.102 1 97.69 170 LYS B CA 1
ATOM 3733 C C . LYS B 1 170 ? 1.604 2.125 10.203 1 97.69 170 LYS B C 1
ATOM 3735 O O . LYS B 1 170 ? 0.549 2.701 10.477 1 97.69 170 LYS B O 1
ATOM 3740 N N . THR B 1 171 ? 2.67 2.75 9.977 1 97.56 171 THR B N 1
ATOM 3741 C CA . THR B 1 171 ? 2.768 4.199 10.125 1 97.56 171 THR B CA 1
ATOM 3742 C C . THR B 1 171 ? 2.193 4.906 8.906 1 97.56 171 THR B C 1
ATOM 3744 O O . THR B 1 171 ? 1.368 5.812 9.039 1 97.56 171 THR B O 1
ATOM 3747 N N . ASN B 1 172 ? 2.59 4.457 7.723 1 98 172 ASN B N 1
ATOM 3748 C CA . ASN B 1 172 ? 2.289 5.207 6.508 1 98 172 ASN B CA 1
ATOM 3749 C C . ASN B 1 172 ? 0.874 4.93 6.012 1 98 172 ASN B C 1
ATOM 3751 O O . ASN B 1 172 ? 0.192 5.836 5.527 1 98 172 ASN B O 1
ATOM 3755 N N . ILE B 1 173 ? 0.46 3.68 6.098 1 98 173 ILE B N 1
ATOM 3756 C CA . ILE B 1 173 ? -0.853 3.334 5.566 1 98 173 ILE B CA 1
ATOM 3757 C C . ILE B 1 173 ? -1.879 3.309 6.695 1 98 173 ILE B C 1
ATOM 3759 O O . ILE B 1 173 ? -2.805 4.125 6.719 1 98 173 ILE B O 1
ATOM 3763 N N . VAL B 1 174 ? -1.644 2.457 7.699 1 98.31 174 VAL B N 1
ATOM 3764 C CA . VAL B 1 174 ? -2.627 2.287 8.766 1 98.31 174 VAL B CA 1
ATOM 3765 C C . VAL B 1 174 ? -2.811 3.604 9.516 1 98.31 174 VAL B C 1
ATOM 3767 O O . VAL B 1 174 ? -3.92 3.932 9.945 1 98.31 174 VAL B O 1
ATOM 3770 N N . GLY B 1 175 ? -1.706 4.348 9.625 1 98.12 175 GLY B N 1
ATOM 3771 C CA . GLY B 1 175 ? -1.806 5.664 10.242 1 98.12 175 GLY B CA 1
ATOM 3772 C C . GLY B 1 175 ? -2.832 6.559 9.57 1 98.12 175 GLY B C 1
ATOM 3773 O O . GLY B 1 175 ? -3.59 7.258 10.25 1 98.12 175 GLY B O 1
ATOM 3774 N N . VAL B 1 176 ? -2.855 6.543 8.273 1 98.06 176 VAL B N 1
ATOM 3775 C CA . VAL B 1 176 ? -3.807 7.344 7.508 1 98.06 176 VAL B CA 1
ATOM 3776 C C . VAL B 1 176 ? -5.223 6.824 7.738 1 98.06 176 VAL B C 1
ATOM 3778 O O . VAL B 1 176 ? -6.156 7.609 7.934 1 98.06 176 VAL B O 1
ATOM 3781 N N . LEU B 1 177 ? -5.387 5.527 7.734 1 97.94 177 LEU B N 1
ATOM 3782 C CA . LEU B 1 177 ? -6.703 4.93 7.949 1 97.94 177 LEU B CA 1
ATOM 3783 C C . LEU B 1 177 ? -7.23 5.27 9.344 1 97.94 177 LEU B C 1
ATOM 3785 O O . LEU B 1 177 ? -8.391 5.668 9.492 1 97.94 177 LEU B O 1
ATOM 3789 N N . ARG B 1 178 ? -6.375 5.141 10.359 1 97.88 178 ARG B N 1
ATOM 3790 C CA . ARG B 1 178 ? -6.742 5.469 11.734 1 97.88 178 ARG B CA 1
ATOM 3791 C C . ARG B 1 178 ? -7.145 6.934 11.859 1 97.88 178 ARG B C 1
ATOM 3793 O O . ARG B 1 178 ? -8.133 7.258 12.523 1 97.88 178 ARG B O 1
ATOM 3800 N N . THR B 1 179 ? -6.383 7.73 11.211 1 98.12 179 THR B N 1
ATOM 3801 C CA . THR B 1 179 ? -6.629 9.172 11.266 1 98.12 179 THR B CA 1
ATOM 3802 C C . THR B 1 179 ? -7.973 9.516 10.625 1 98.12 179 THR B C 1
ATOM 3804 O O . THR B 1 179 ? -8.773 10.242 11.211 1 98.12 179 THR B O 1
ATOM 3807 N N . ALA B 1 180 ? -8.188 8.977 9.453 1 97.62 180 ALA B N 1
ATOM 3808 C CA . ALA B 1 180 ? -9.461 9.219 8.773 1 97.62 180 ALA B CA 1
ATOM 3809 C C . ALA B 1 180 ? -10.641 8.758 9.625 1 97.62 180 ALA B C 1
ATOM 3811 O O . ALA B 1 180 ? -11.625 9.484 9.773 1 97.62 180 ALA B O 1
ATOM 3812 N N . ARG B 1 181 ? -10.531 7.621 10.188 1 96.81 181 ARG B N 1
ATOM 3813 C CA . ARG B 1 181 ? -11.594 7.074 11.023 1 96.81 181 ARG B CA 1
ATOM 3814 C C . ARG B 1 181 ? -11.844 7.957 12.234 1 96.81 181 ARG B C 1
ATOM 3816 O O . ARG B 1 181 ? -13 8.25 12.57 1 96.81 181 ARG B O 1
ATOM 3823 N N . THR B 1 182 ? -10.82 8.352 12.875 1 97.25 182 THR B N 1
ATOM 3824 C CA . THR B 1 182 ? -10.898 9.055 14.148 1 97.25 182 THR B CA 1
ATOM 3825 C C . THR B 1 182 ? -11.469 10.453 13.961 1 97.25 182 THR B C 1
ATOM 3827 O O . THR B 1 182 ? -12.266 10.922 14.773 1 97.25 182 THR B O 1
ATOM 3830 N N . PHE B 1 183 ? -11.102 11.141 12.867 1 97.62 183 PHE B N 1
ATOM 3831 C CA . PHE B 1 183 ? -11.391 12.57 12.789 1 97.62 183 PHE B CA 1
ATOM 3832 C C . PHE B 1 183 ? -12.516 12.844 11.797 1 97.62 183 PHE B C 1
ATOM 3834 O O . PHE B 1 183 ? -12.898 14 11.586 1 97.62 183 PHE B O 1
ATOM 3841 N N . GLN B 1 184 ? -13.094 11.82 11.164 1 96.56 184 GLN B N 1
ATOM 3842 C CA . GLN B 1 184 ? -14.102 12.023 10.125 1 96.56 184 GLN B CA 1
ATOM 3843 C C . GLN B 1 184 ? -15.305 12.789 10.672 1 96.56 184 GLN B C 1
ATOM 3845 O O . GLN B 1 184 ? -15.898 13.602 9.969 1 96.56 184 GLN B O 1
ATOM 3850 N N . ASN B 1 185 ? -15.672 12.594 11.969 1 95.12 185 ASN B N 1
ATOM 3851 C CA . ASN B 1 185 ? -16.828 13.289 12.523 1 95.12 185 ASN B CA 1
ATOM 3852 C C . ASN B 1 185 ? -16.562 14.781 12.695 1 95.12 185 ASN B C 1
ATOM 3854 O O . ASN B 1 185 ? -17.453 15.609 12.484 1 95.12 185 ASN B O 1
ATOM 3858 N N . LEU B 1 186 ? -15.367 15.102 13.102 1 96.62 186 LEU B N 1
ATOM 3859 C CA . LEU B 1 186 ? -14.992 16.516 13.227 1 96.62 186 LEU B CA 1
ATOM 3860 C C . LEU B 1 186 ? -14.953 17.188 11.859 1 96.62 186 LEU B C 1
ATOM 3862 O O . LEU B 1 186 ? -15.242 18.375 11.742 1 96.62 186 LEU B O 1
ATOM 3866 N N . LEU B 1 187 ? -14.672 16.422 10.836 1 97.5 187 LEU B N 1
ATOM 3867 C CA . LEU B 1 187 ? -14.57 16.953 9.484 1 97.5 187 LEU B CA 1
ATOM 3868 C C . LEU B 1 187 ? -15.953 17.094 8.852 1 97.5 187 LEU B C 1
ATOM 3870 O O . LEU B 1 187 ? -16.203 18.016 8.078 1 97.5 187 LEU B O 1
ATOM 3874 N N . LYS B 1 188 ? -16.781 16.156 9.172 1 95.06 188 LYS B N 1
ATOM 3875 C CA . LYS B 1 188 ? -18.141 16.156 8.641 1 95.06 188 LYS B CA 1
ATOM 3876 C C . LYS B 1 188 ? -18.891 17.438 8.992 1 95.06 188 LYS B C 1
ATOM 3878 O O . LYS B 1 188 ? -19.578 18.016 8.148 1 95.06 188 LYS B O 1
ATOM 3883 N N . ASN B 1 189 ? -18.719 17.891 10.133 1 90.38 189 ASN B N 1
ATOM 3884 C CA . ASN B 1 189 ? -19.438 19.047 10.648 1 90.38 189 ASN B CA 1
ATOM 3885 C C . ASN B 1 189 ? -19 20.328 9.945 1 90.38 189 ASN B C 1
ATOM 3887 O O . ASN B 1 189 ? -19.766 21.297 9.875 1 90.38 189 ASN B O 1
ATOM 3891 N N . SER B 1 190 ? -17.828 20.375 9.375 1 90.88 190 SER B N 1
ATOM 3892 C CA . SER B 1 190 ? -17.266 21.578 8.766 1 90.88 190 SER B CA 1
ATOM 3893 C C . SER B 1 190 ? -17.203 21.453 7.25 1 90.88 190 SER B C 1
ATOM 3895 O O . SER B 1 190 ? -16.859 22.406 6.555 1 90.88 190 SER B O 1
ATOM 3897 N N . GLY B 1 191 ? -17.609 20.25 6.773 1 92.38 191 GLY B N 1
ATOM 3898 C CA . GLY B 1 191 ? -17.344 20.016 5.363 1 92.38 191 GLY B CA 1
ATOM 3899 C C . GLY B 1 191 ? -15.875 20.094 5.008 1 92.38 191 GLY B C 1
ATOM 3900 O O . GLY B 1 191 ? -15.5 20.703 4.012 1 92.38 191 GLY B O 1
ATOM 3901 N N . GLY B 1 192 ? -15.102 19.547 5.891 1 97 192 GLY B N 1
ATOM 3902 C CA . GLY B 1 192 ? -13.656 19.672 5.824 1 97 192 GLY B CA 1
ATOM 3903 C C . GLY B 1 192 ? -13.008 18.703 4.852 1 97 192 GLY B C 1
ATOM 3904 O O . GLY B 1 192 ? -13.656 18.25 3.906 1 97 192 GLY B O 1
ATOM 3905 N N . ARG B 1 193 ? -11.656 18.547 4.965 1 98.25 193 ARG B N 1
ATOM 3906 C CA . ARG B 1 193 ? -10.922 17.703 4.023 1 98.25 193 ARG B CA 1
ATOM 3907 C C . ARG B 1 193 ? -9.75 17 4.707 1 98.25 193 ARG B C 1
ATOM 3909 O O . ARG B 1 193 ? -9.266 17.469 5.742 1 98.25 193 ARG B O 1
ATOM 3916 N N . ILE B 1 194 ? -9.445 15.914 4.152 1 98.69 194 ILE B N 1
ATOM 3917 C CA . ILE B 1 194 ? -8.258 15.156 4.547 1 98.69 194 ILE B CA 1
ATOM 3918 C C . ILE B 1 194 ? -7.203 15.242 3.447 1 98.69 194 ILE B C 1
ATOM 3920 O O . ILE B 1 194 ? -7.488 14.945 2.283 1 98.69 194 ILE B O 1
ATOM 3924 N N . LEU B 1 195 ? -6.016 15.727 3.799 1 98.62 195 LEU B N 1
ATOM 3925 C CA . LEU B 1 195 ? -4.879 15.703 2.887 1 98.62 195 LEU B CA 1
ATOM 3926 C C . LEU B 1 195 ? -3.924 14.562 3.236 1 98.62 195 LEU B C 1
ATOM 3928 O O . LEU B 1 195 ? -3.553 14.398 4.402 1 98.62 195 LEU B O 1
ATOM 3932 N N . THR B 1 196 ? -3.613 13.742 2.258 1 98.31 196 THR B N 1
ATOM 3933 C CA . THR B 1 196 ? -2.672 12.641 2.432 1 98.31 196 THR B CA 1
ATOM 3934 C C . THR B 1 196 ? -1.464 12.812 1.516 1 98.31 196 THR B C 1
ATOM 3936 O O . THR B 1 196 ? -1.522 13.555 0.535 1 98.31 196 THR B O 1
ATOM 3939 N N . ILE B 1 197 ? -0.373 12.156 1.902 1 95.62 197 ILE B N 1
ATOM 3940 C CA . ILE B 1 197 ? 0.833 12.188 1.083 1 95.62 197 ILE B CA 1
ATOM 3941 C C . ILE B 1 197 ? 0.952 10.883 0.289 1 95.62 197 ILE B C 1
ATOM 3943 O O . ILE B 1 197 ? 1.21 9.82 0.859 1 95.62 197 ILE B O 1
ATOM 3947 N N . GLY B 1 198 ? 0.703 10.922 -0.976 1 91 198 GLY B N 1
ATOM 3948 C CA . GLY B 1 198 ? 0.765 9.766 -1.85 1 91 198 GLY B CA 1
ATOM 3949 C C . GLY B 1 198 ? 2.141 9.539 -2.447 1 91 198 GLY B C 1
ATOM 3950 O O . GLY B 1 198 ? 3.143 9.539 -1.728 1 91 198 GLY B O 1
ATOM 3951 N N . THR B 1 199 ? 2.074 9.242 -3.865 1 77.5 199 THR B N 1
ATOM 3952 C CA . THR B 1 199 ? 3.248 8.695 -4.535 1 77.5 199 THR B CA 1
ATOM 3953 C C . THR B 1 199 ? 4.156 9.812 -5.035 1 77.5 199 THR B C 1
ATOM 3955 O O . THR B 1 199 ? 3.68 10.883 -5.434 1 77.5 199 THR B O 1
ATOM 3958 N N . SER B 1 200 ? 5.43 9.578 -4.551 1 63.47 200 SER B N 1
ATOM 3959 C CA . SER B 1 200 ? 6.461 10.336 -5.254 1 63.47 200 SER B CA 1
ATOM 3960 C C . SER B 1 200 ? 6.832 9.664 -6.574 1 63.47 200 SER B C 1
ATOM 3962 O O . SER B 1 200 ? 6.34 8.578 -6.883 1 63.47 200 SER B O 1
ATOM 3964 N N . ASP B 1 201 ? 7.566 10.234 -7.488 1 65.12 201 ASP B N 1
ATOM 3965 C CA . ASP B 1 201 ? 8.133 9.68 -8.719 1 65.12 201 ASP B CA 1
ATOM 3966 C C . ASP B 1 201 ? 8.766 8.32 -8.461 1 65.12 201 ASP B C 1
ATOM 3968 O O . ASP B 1 201 ? 8.852 7.867 -7.316 1 65.12 201 ASP B O 1
ATOM 3972 N N . ASN B 1 202 ? 9.008 7.531 -9.43 1 62.91 202 ASN B N 1
ATOM 3973 C CA . ASN B 1 202 ? 9.695 6.246 -9.367 1 62.91 202 ASN B CA 1
ATOM 3974 C C . ASN B 1 202 ? 10.867 6.289 -8.391 1 62.91 202 ASN B C 1
ATOM 3976 O O . ASN B 1 202 ? 11.852 6.996 -8.633 1 62.91 202 ASN B O 1
ATOM 3980 N N . MET B 1 203 ? 10.664 5.68 -7.074 1 69.31 203 MET B N 1
ATOM 3981 C CA . MET B 1 203 ? 11.594 5.793 -5.953 1 69.31 203 MET B CA 1
ATOM 3982 C C . MET B 1 203 ? 12.789 4.871 -6.145 1 69.31 203 MET B C 1
ATOM 3984 O O . MET B 1 203 ? 13.828 5.055 -5.508 1 69.31 203 MET B O 1
ATOM 3988 N N . GLY B 1 204 ? 12.867 4.133 -7.254 1 73.25 204 GLY B N 1
ATOM 3989 C CA . GLY B 1 204 ? 13.984 3.275 -7.621 1 73.25 204 GLY B CA 1
ATOM 3990 C C . GLY B 1 204 ? 14.148 2.082 -6.695 1 73.25 204 GLY B C 1
ATOM 3991 O O . GLY B 1 204 ? 13.305 1.842 -5.832 1 73.25 204 GLY B O 1
ATOM 3992 N N . GLY B 1 205 ? 15.227 1.239 -6.797 1 80.19 205 GLY B N 1
ATOM 3993 C CA . GLY B 1 205 ? 15.578 0.098 -5.969 1 80.19 205 GLY B CA 1
ATOM 3994 C C . GLY B 1 205 ? 15.93 0.483 -4.543 1 80.19 205 GLY B C 1
ATOM 3995 O O . GLY B 1 205 ? 16.359 1.612 -4.285 1 80.19 205 GLY B O 1
ATOM 3996 N N . GLY B 1 206 ? 15.586 -0.363 -3.598 1 90.88 206 GLY B N 1
ATOM 3997 C CA . GLY B 1 206 ? 15.93 -0.152 -2.199 1 90.88 206 GLY B CA 1
ATOM 3998 C C . GLY B 1 206 ? 14.812 0.491 -1.4 1 90.88 206 GLY B C 1
ATOM 3999 O O . GLY B 1 206 ? 14.945 0.705 -0.194 1 90.88 206 GLY B O 1
ATOM 4000 N N . LEU B 1 207 ? 13.773 0.817 -2.082 1 93.25 207 LEU B N 1
ATOM 4001 C CA . LEU B 1 207 ? 12.648 1.471 -1.428 1 93.25 207 LEU B CA 1
ATOM 4002 C C . LEU B 1 207 ? 11.344 0.725 -1.711 1 93.25 207 LEU B C 1
ATOM 4004 O O . LEU B 1 207 ? 10.289 1.344 -1.854 1 93.25 207 LEU B O 1
ATOM 4008 N N . VAL B 1 208 ? 11.453 -0.57 -1.779 1 95.25 208 VAL B N 1
ATOM 4009 C CA . VAL B 1 208 ? 10.32 -1.387 -2.211 1 95.25 208 VAL B CA 1
ATOM 4010 C C . VAL B 1 208 ? 9.172 -1.244 -1.219 1 95.25 208 VAL B C 1
ATOM 4012 O O . VAL B 1 208 ? 8.039 -0.934 -1.608 1 95.25 208 VAL B O 1
ATOM 4015 N N . ALA B 1 209 ? 9.453 -1.389 0.083 1 95.94 209 ALA B N 1
ATOM 4016 C CA . ALA B 1 209 ? 8.398 -1.297 1.093 1 95.94 209 ALA B CA 1
ATOM 4017 C C . ALA B 1 209 ? 7.852 0.123 1.183 1 95.94 209 ALA B C 1
ATOM 4019 O O . ALA B 1 209 ? 6.648 0.319 1.37 1 95.94 209 ALA B O 1
ATOM 4020 N N . TYR B 1 210 ? 8.711 1.086 1.049 1 95.44 210 TYR B N 1
ATOM 4021 C CA . TYR B 1 210 ? 8.258 2.473 1.062 1 95.44 210 TYR B CA 1
ATOM 4022 C C . TYR B 1 210 ? 7.363 2.764 -0.135 1 95.44 210 TYR B C 1
ATOM 4024 O O . TYR B 1 210 ? 6.301 3.369 0.013 1 95.44 210 TYR B O 1
ATOM 4032 N N . ALA B 1 211 ? 7.832 2.365 -1.295 1 94.69 211 ALA B N 1
ATOM 4033 C CA . ALA B 1 211 ? 7.012 2.527 -2.492 1 94.69 211 ALA B CA 1
ATOM 4034 C C . ALA B 1 211 ? 5.641 1.881 -2.309 1 94.69 211 ALA B C 1
ATOM 4036 O O . ALA B 1 211 ? 4.617 2.479 -2.643 1 94.69 211 ALA B O 1
ATOM 4037 N N . ALA B 1 212 ? 5.629 0.688 -1.758 1 95.56 212 ALA B N 1
ATOM 4038 C CA . ALA B 1 212 ? 4.367 0.005 -1.483 1 95.56 212 ALA B CA 1
ATOM 4039 C C . ALA B 1 212 ? 3.465 0.854 -0.589 1 95.56 212 ALA B C 1
ATOM 4041 O O . ALA B 1 212 ? 2.268 0.985 -0.849 1 95.56 212 ALA B O 1
ATOM 4042 N N . SER B 1 213 ? 4.016 1.436 0.405 1 96.38 213 SER B N 1
ATOM 4043 C CA . SER B 1 213 ? 3.242 2.197 1.38 1 96.38 213 SER B CA 1
ATOM 4044 C C . SER B 1 213 ? 2.635 3.445 0.75 1 96.38 213 SER B C 1
ATOM 4046 O O . SER B 1 213 ? 1.464 3.754 0.976 1 96.38 213 SER B O 1
ATOM 4048 N N . ARG B 1 214 ? 3.381 4.137 -0.023 1 95.31 214 ARG B N 1
ATOM 4049 C CA . ARG B 1 214 ? 2.891 5.398 -0.572 1 95.31 214 ARG B CA 1
ATOM 4050 C C . ARG B 1 214 ? 1.872 5.152 -1.68 1 95.31 214 ARG B C 1
ATOM 4052 O O . ARG B 1 214 ? 0.902 5.902 -1.813 1 95.31 214 ARG B O 1
ATOM 4059 N N . TYR B 1 215 ? 2.123 4.125 -2.457 1 93.81 215 TYR B N 1
ATOM 4060 C CA . TYR B 1 215 ? 1.077 3.713 -3.387 1 93.81 215 TYR B CA 1
ATOM 4061 C C . TYR B 1 215 ? -0.172 3.264 -2.637 1 93.81 215 TYR B C 1
ATOM 4063 O O . TYR B 1 215 ? -1.294 3.512 -3.086 1 93.81 215 TYR B O 1
ATOM 4071 N N . GLY B 1 216 ? 0.072 2.555 -1.585 1 95.38 216 GLY B N 1
ATOM 4072 C CA . GLY B 1 216 ? -1.049 2.168 -0.744 1 95.38 216 GLY B CA 1
ATOM 4073 C C . GLY B 1 216 ? -1.871 3.348 -0.264 1 95.38 216 GLY B C 1
ATOM 4074 O O . GLY B 1 216 ? -3.104 3.289 -0.252 1 95.38 216 GLY B O 1
ATOM 4075 N N . VAL B 1 217 ? -1.21 4.395 0.118 1 96.69 217 VAL B N 1
ATOM 4076 C CA . VAL B 1 217 ? -1.899 5.605 0.554 1 96.69 217 VAL B CA 1
ATOM 4077 C C . VAL B 1 217 ? -2.717 6.176 -0.601 1 96.69 217 VAL B C 1
ATOM 4079 O O . VAL B 1 217 ? -3.842 6.645 -0.402 1 96.69 217 VAL B O 1
ATOM 4082 N N . GLU B 1 218 ? -2.137 6.137 -1.75 1 93.38 218 GLU B N 1
ATOM 4083 C CA . GLU B 1 218 ? -2.869 6.594 -2.926 1 93.38 218 GLU B CA 1
ATOM 4084 C C . GLU B 1 218 ? -4.16 5.801 -3.113 1 93.38 218 GLU B C 1
ATOM 4086 O O . GLU B 1 218 ? -5.23 6.387 -3.307 1 93.38 218 GLU B O 1
ATOM 4091 N N . GLY B 1 219 ? -4.023 4.52 -3.104 1 92.88 219 GLY B N 1
ATOM 4092 C CA . GLY B 1 219 ? -5.199 3.674 -3.24 1 92.88 219 GLY B CA 1
ATOM 4093 C C . GLY B 1 219 ? -6.219 3.887 -2.139 1 92.88 219 GLY B C 1
ATOM 4094 O O . GLY B 1 219 ? -7.422 3.965 -2.406 1 92.88 219 GLY B O 1
ATOM 4095 N N . ALA B 1 220 ? -5.777 4.004 -0.941 1 94.88 220 ALA B N 1
ATOM 4096 C CA . ALA B 1 220 ? -6.656 4.266 0.196 1 94.88 220 ALA B CA 1
ATOM 4097 C C . ALA B 1 220 ? -7.391 5.594 0.028 1 94.88 220 ALA B C 1
ATOM 4099 O O . ALA B 1 220 ? -8.586 5.688 0.302 1 94.88 220 ALA B O 1
ATOM 4100 N N . SER B 1 221 ? -6.641 6.562 -0.392 1 95.5 221 SER B N 1
ATOM 4101 C CA . SER B 1 221 ? -7.211 7.895 -0.557 1 95.5 221 SER B CA 1
ATOM 4102 C C . SER B 1 221 ? -8.32 7.895 -1.605 1 95.5 221 SER B C 1
ATOM 4104 O O . SER B 1 221 ? -9.359 8.531 -1.419 1 95.5 221 SER B O 1
ATOM 4106 N N . ASP B 1 222 ? -8.109 7.211 -2.662 1 92.88 222 ASP B N 1
ATOM 4107 C CA . ASP B 1 222 ? -9.125 7.117 -3.703 1 92.88 222 ASP B CA 1
ATOM 4108 C C . ASP B 1 222 ? -10.398 6.457 -3.17 1 92.88 222 ASP B C 1
ATOM 4110 O O . ASP B 1 222 ? -11.508 6.926 -3.438 1 92.88 222 ASP B O 1
ATOM 4114 N N . ALA B 1 223 ? -10.195 5.406 -2.477 1 93.31 223 ALA B N 1
ATOM 4115 C CA . ALA B 1 223 ? -11.344 4.715 -1.893 1 93.31 223 ALA B CA 1
ATOM 4116 C C . ALA B 1 223 ? -12.023 5.578 -0.829 1 93.31 223 ALA B C 1
ATOM 4118 O O . ALA B 1 223 ? -13.25 5.602 -0.73 1 93.31 223 ALA B O 1
ATOM 4119 N N . LEU B 1 224 ? -11.258 6.258 -0.05 1 95.62 224 LEU B N 1
ATOM 4120 C CA . LEU B 1 224 ? -11.781 7.148 0.977 1 95.62 224 LEU B CA 1
ATOM 4121 C C . LEU B 1 224 ? -12.617 8.258 0.354 1 95.62 224 LEU B C 1
ATOM 4123 O O . LEU B 1 224 ? -13.641 8.664 0.913 1 95.62 224 LEU B O 1
ATOM 4127 N N . ARG B 1 225 ? -12.102 8.797 -0.728 1 95.25 225 ARG B N 1
ATOM 4128 C CA . ARG B 1 225 ? -12.844 9.852 -1.422 1 95.25 225 ARG B CA 1
ATOM 4129 C C . ARG B 1 225 ? -14.266 9.406 -1.728 1 95.25 225 ARG B C 1
ATOM 4131 O O . ARG B 1 225 ? -15.211 10.172 -1.53 1 95.25 225 ARG B O 1
ATOM 4138 N N . GLN B 1 226 ? -14.406 8.195 -2.15 1 93.38 226 GLN B N 1
ATOM 4139 C CA . GLN B 1 226 ? -15.727 7.66 -2.463 1 93.38 226 GLN B CA 1
ATOM 4140 C C . GLN B 1 226 ? -16.531 7.422 -1.192 1 93.38 226 GLN B C 1
ATOM 4142 O O . GLN B 1 226 ? -17.719 7.762 -1.132 1 93.38 226 GLN B O 1
ATOM 4147 N N . GLU B 1 227 ? -15.922 6.922 -0.236 1 94.56 227 GLU B N 1
ATOM 4148 C CA . GLU B 1 227 ? -16.625 6.551 0.994 1 94.56 227 GLU B CA 1
ATOM 4149 C C . GLU B 1 227 ? -17.094 7.785 1.757 1 94.56 227 GLU B C 1
ATOM 4151 O O . GLU B 1 227 ? -18.156 7.773 2.371 1 94.56 227 GLU B O 1
ATOM 4156 N N . LEU B 1 228 ? -16.344 8.883 1.717 1 96.12 228 LEU B N 1
ATOM 4157 C CA . LEU B 1 228 ? -16.609 10.031 2.572 1 96.12 228 LEU B CA 1
ATOM 4158 C C . LEU B 1 228 ? -17.375 11.117 1.807 1 96.12 228 LEU B C 1
ATOM 4160 O O . LEU B 1 228 ? -17.891 12.062 2.406 1 96.12 228 LEU B O 1
ATOM 4164 N N . SER B 1 229 ? -17.453 10.961 0.528 1 94.56 229 SER B N 1
ATOM 4165 C CA . SER B 1 229 ? -18.094 11.961 -0.318 1 94.56 229 SER B CA 1
ATOM 4166 C C . SER B 1 229 ? -19.531 12.234 0.137 1 94.56 229 SER B C 1
ATOM 4168 O O . SER B 1 229 ? -19.969 13.383 0.183 1 94.56 229 SER B O 1
ATOM 4170 N N . PRO B 1 230 ? -20.266 11.195 0.557 1 94.19 230 PRO B N 1
ATOM 4171 C CA . PRO B 1 230 ? -21.641 11.461 0.997 1 94.19 230 PRO B CA 1
ATOM 4172 C C . PRO B 1 230 ? -21.688 12.336 2.244 1 94.19 230 PRO B C 1
ATOM 4174 O O . PRO B 1 230 ? -22.734 12.938 2.531 1 94.19 230 PRO B O 1
ATOM 4177 N N . TYR B 1 231 ? -20.641 12.438 2.941 1 94.69 231 TYR B N 1
ATOM 4178 C CA . TYR B 1 231 ? -20.609 13.219 4.176 1 94.69 231 TYR B CA 1
ATOM 4179 C C . TYR B 1 231 ? -20.031 14.609 3.928 1 94.69 231 TYR B C 1
ATOM 4181 O O . TYR B 1 231 ? -19.812 15.375 4.871 1 94.69 231 TYR B O 1
ATOM 4189 N N . GLY B 1 232 ? -19.688 14.875 2.666 1 96.19 232 GLY B N 1
ATOM 4190 C CA . GLY B 1 232 ? -19.172 16.188 2.314 1 96.19 232 GLY B CA 1
ATOM 4191 C C . GLY B 1 232 ? -17.703 16.359 2.635 1 96.19 232 GLY B C 1
ATOM 4192 O O . GLY B 1 232 ? -17.172 17.469 2.611 1 96.19 232 GLY B O 1
ATOM 4193 N N . ILE B 1 233 ? -17.078 15.312 3.045 1 97.69 233 ILE B N 1
ATOM 4194 C CA . ILE B 1 233 ? -15.648 15.359 3.359 1 97.69 233 ILE B CA 1
ATOM 4195 C C . ILE B 1 233 ? -14.836 15.133 2.088 1 97.69 233 ILE B C 1
ATOM 4197 O O . ILE B 1 233 ? -15.062 14.164 1.357 1 97.69 233 ILE B O 1
ATOM 4201 N N . LYS B 1 234 ? -13.922 16.031 1.782 1 98.19 234 LYS B N 1
ATOM 4202 C CA . LYS B 1 234 ? -13.031 15.906 0.629 1 98.19 234 LYS B CA 1
ATOM 4203 C C . LYS B 1 234 ? -11.75 15.18 1.006 1 98.19 234 LYS B C 1
ATOM 4205 O O . LYS B 1 234 ? -11.266 15.305 2.135 1 98.19 234 LYS B O 1
ATOM 4210 N N . VAL B 1 235 ? -11.25 14.367 0.056 1 97.88 235 VAL B N 1
ATOM 4211 C CA . VAL B 1 235 ? -9.969 13.695 0.241 1 97.88 235 VAL B CA 1
ATOM 4212 C C . VAL B 1 235 ? -9.008 14.109 -0.867 1 97.88 235 VAL B C 1
ATOM 4214 O O . VAL B 1 235 ? -9.273 13.891 -2.049 1 97.88 235 VAL B O 1
ATOM 4217 N N . VAL B 1 236 ? -7.902 14.727 -0.444 1 98.12 236 VAL B N 1
ATOM 4218 C CA . VAL B 1 236 ? -6.922 15.266 -1.383 1 98.12 236 VAL B CA 1
ATOM 4219 C C . VAL B 1 236 ? -5.57 14.594 -1.166 1 98.12 236 VAL B C 1
ATOM 4221 O O . VAL B 1 236 ? -5.113 14.453 -0.028 1 98.12 236 VAL B O 1
ATOM 4224 N N . THR B 1 237 ? -4.996 14.156 -2.266 1 97.12 237 THR B N 1
ATOM 4225 C CA . THR B 1 237 ? -3.67 13.555 -2.178 1 97.12 237 THR B CA 1
ATOM 4226 C C . THR B 1 237 ? -2.609 14.492 -2.744 1 97.12 237 THR B C 1
ATOM 4228 O O . THR B 1 237 ? -2.74 14.977 -3.873 1 97.12 237 THR B O 1
ATOM 4231 N N . ILE B 1 238 ? -1.587 14.758 -1.917 1 96 238 ILE B N 1
ATOM 4232 C CA . ILE B 1 238 ? -0.462 15.57 -2.369 1 96 238 ILE B CA 1
ATOM 4233 C C . ILE B 1 238 ? 0.735 14.672 -2.672 1 96 238 ILE B C 1
ATOM 4235 O O . ILE B 1 238 ? 1.021 13.742 -1.922 1 96 238 ILE B O 1
ATOM 4239 N N . ASN B 1 239 ? 1.41 14.93 -3.752 1 93.44 239 ASN B N 1
ATOM 4240 C CA . ASN B 1 239 ? 2.535 14.117 -4.199 1 93.44 239 ASN B CA 1
ATOM 4241 C C . ASN B 1 239 ? 3.82 14.93 -4.285 1 93.44 239 ASN B C 1
ATOM 4243 O O . ASN B 1 239 ? 4.043 15.648 -5.266 1 93.44 239 ASN B O 1
ATOM 4247 N N . PRO B 1 240 ? 4.613 14.789 -3.244 1 91.25 240 PRO B N 1
ATOM 4248 C CA . PRO B 1 240 ? 5.922 15.438 -3.342 1 91.25 240 PRO B CA 1
ATOM 4249 C C . PRO B 1 240 ? 6.836 14.773 -4.367 1 91.25 240 PRO B C 1
ATOM 4251 O O . PRO B 1 240 ? 7.027 13.555 -4.332 1 91.25 240 PRO B O 1
ATOM 4254 N N . VAL B 1 241 ? 7.344 15.531 -5.211 1 86.19 241 VAL B N 1
ATOM 4255 C CA . VAL B 1 241 ? 8.227 15 -6.242 1 86.19 241 VAL B CA 1
ATOM 4256 C C . VAL B 1 241 ? 9.594 15.68 -6.148 1 86.19 241 VAL B C 1
ATOM 4258 O O . VAL B 1 241 ? 9.695 16.828 -5.719 1 86.19 241 VAL B O 1
ATOM 4261 N N . GLY B 1 242 ? 10.625 14.906 -6.508 1 82.38 242 GLY B N 1
ATOM 4262 C CA . GLY B 1 242 ? 11.969 15.461 -6.559 1 82.38 242 GLY B CA 1
ATOM 4263 C C . GLY B 1 242 ? 12.641 15.523 -5.199 1 82.38 242 GLY B C 1
ATOM 4264 O O . GLY B 1 242 ? 13.508 16.375 -4.969 1 82.38 242 GLY B O 1
ATOM 4265 N N . ILE B 1 243 ? 12.211 14.742 -4.285 1 86.69 243 ILE B N 1
ATOM 4266 C CA . ILE B 1 243 ? 12.797 14.742 -2.951 1 86.69 243 ILE B CA 1
ATOM 4267 C C . ILE B 1 243 ? 12.914 13.312 -2.438 1 86.69 243 ILE B C 1
ATOM 4269 O O . ILE B 1 243 ? 12.016 12.492 -2.664 1 86.69 243 ILE B O 1
ATOM 4273 N N . MET B 1 244 ? 13.969 13.039 -1.771 1 86.44 244 MET B N 1
ATOM 4274 C CA . MET B 1 244 ? 14.148 11.734 -1.141 1 86.44 244 MET B CA 1
ATOM 4275 C C . MET B 1 244 ? 13.266 11.609 0.099 1 86.44 244 MET B C 1
ATOM 4277 O O . MET B 1 244 ? 13.148 12.547 0.885 1 86.44 244 MET B O 1
ATOM 4281 N N . PRO B 1 245 ? 12.68 10.43 0.199 1 90.12 245 PRO B N 1
ATOM 4282 C CA . PRO B 1 245 ? 11.812 10.242 1.364 1 90.12 245 PRO B CA 1
ATOM 4283 C C . PRO B 1 245 ? 12.555 10.43 2.688 1 90.12 245 PRO B C 1
ATOM 4285 O O . PRO B 1 245 ? 11.961 10.875 3.674 1 90.12 245 PRO B O 1
ATOM 4288 N N . GLU B 1 246 ? 13.852 10.164 2.734 1 90.19 246 GLU B N 1
ATOM 4289 C CA . GLU B 1 246 ? 14.656 10.328 3.943 1 90.19 246 GLU B CA 1
ATOM 4290 C C . GLU B 1 246 ? 14.703 11.789 4.379 1 90.19 246 GLU B C 1
ATOM 4292 O O . GLU B 1 246 ? 14.727 12.086 5.574 1 90.19 246 GLU B O 1
ATOM 4297 N N . LEU B 1 247 ? 14.688 12.656 3.436 1 90.5 247 LEU B N 1
ATOM 4298 C CA . LEU B 1 247 ? 14.703 14.086 3.729 1 90.5 247 LEU B CA 1
ATOM 4299 C C . LEU B 1 247 ? 13.305 14.586 4.078 1 90.5 247 LEU B C 1
ATOM 4301 O O . LEU B 1 247 ? 13.141 15.391 5 1 90.5 247 LEU B O 1
ATOM 4305 N N . LEU B 1 248 ? 12.328 14.117 3.34 1 92.19 248 LEU B N 1
ATOM 4306 C CA . LEU B 1 248 ? 10.938 14.539 3.514 1 92.19 248 LEU B CA 1
ATOM 4307 C C . LEU B 1 248 ? 10.469 14.289 4.941 1 92.19 248 LEU B C 1
ATOM 4309 O O . LEU B 1 248 ? 9.797 15.141 5.535 1 92.19 248 LEU B O 1
ATOM 4313 N N . PHE B 1 249 ? 10.945 13.148 5.508 1 94.38 249 PHE B N 1
ATOM 4314 C CA . PHE B 1 249 ? 10.453 12.742 6.82 1 94.38 249 PHE B CA 1
ATOM 4315 C C . PHE B 1 249 ? 11.578 12.781 7.852 1 94.38 249 PHE B C 1
ATOM 4317 O O . PHE B 1 249 ? 11.484 12.133 8.898 1 94.38 249 PHE B O 1
ATOM 4324 N N . ALA B 1 250 ? 12.602 13.531 7.562 1 94.06 250 ALA B N 1
ATOM 4325 C CA . ALA B 1 250 ? 13.727 13.664 8.484 1 94.06 250 ALA B CA 1
ATOM 4326 C C . ALA B 1 250 ? 13.305 14.383 9.766 1 94.06 250 ALA B C 1
ATOM 4328 O O . ALA B 1 250 ? 12.469 15.289 9.727 1 94.06 250 ALA B O 1
ATOM 4329 N N . GLN B 1 251 ? 13.852 13.945 10.82 1 94.19 251 GLN B N 1
ATOM 4330 C CA . GLN B 1 251 ? 13.695 14.703 12.055 1 94.19 251 GLN B CA 1
ATOM 4331 C C . GLN B 1 251 ? 14.391 16.062 11.961 1 94.19 251 GLN B C 1
ATOM 4333 O O . GLN B 1 251 ? 15.586 16.125 11.664 1 94.19 251 GLN B O 1
ATOM 4338 N N . PRO B 1 252 ? 13.648 17.141 12.203 1 94.56 252 PRO B N 1
ATOM 4339 C CA . PRO B 1 252 ? 14.273 18.469 12.141 1 94.56 252 PRO B CA 1
ATOM 4340 C C . PRO B 1 252 ? 15.406 18.625 13.156 1 94.56 252 PRO B C 1
ATOM 4342 O O . PRO B 1 252 ? 15.32 18.109 14.273 1 94.56 252 PRO B O 1
ATOM 4345 N N . LYS B 1 253 ? 16.406 19.312 12.68 1 93.56 253 LYS B N 1
ATOM 4346 C CA . LYS B 1 253 ? 17.531 19.688 13.516 1 93.56 253 LYS B CA 1
ATOM 4347 C C . LYS B 1 253 ? 17.781 21.188 13.461 1 93.56 253 LYS B C 1
ATOM 4349 O O . LYS B 1 253 ? 17.531 21.828 12.445 1 93.56 253 LYS B O 1
ATOM 4354 N N . PHE B 1 254 ? 18.281 21.672 14.586 1 92.81 254 PHE B N 1
ATOM 4355 C CA . PHE B 1 254 ? 18.625 23.094 14.594 1 92.81 254 PHE B CA 1
ATOM 4356 C C . PHE B 1 254 ? 19.859 23.359 13.758 1 92.81 254 PHE B C 1
ATOM 4358 O O . PHE B 1 254 ? 20.797 22.562 13.742 1 92.81 254 PHE B O 1
ATOM 4365 N N . ILE B 1 255 ? 19.797 24.422 13.07 1 90.94 255 ILE B N 1
ATOM 4366 C CA . ILE B 1 255 ? 21 24.922 12.414 1 90.94 255 ILE B CA 1
ATOM 4367 C C . ILE B 1 255 ? 21.875 25.656 13.422 1 90.94 255 ILE B C 1
ATOM 4369 O O . ILE B 1 255 ? 21.438 26.609 14.062 1 90.94 255 ILE B O 1
ATOM 4373 N N . LYS B 1 256 ? 23.094 25.219 13.508 1 90.5 256 LYS B N 1
ATOM 4374 C CA . LYS B 1 256 ? 24 25.797 14.508 1 90.5 256 LYS B CA 1
ATOM 4375 C C . LYS B 1 256 ? 25.125 26.578 13.844 1 90.5 256 LYS B C 1
ATOM 4377 O O . LYS B 1 256 ? 25.531 26.266 12.727 1 90.5 256 LYS B O 1
ATOM 4382 N N . ASN B 1 257 ? 25.469 27.641 14.555 1 88.88 257 ASN B N 1
ATOM 4383 C CA . ASN B 1 257 ? 26.672 28.375 14.148 1 88.88 257 ASN B CA 1
ATOM 4384 C C . ASN B 1 257 ? 27.922 27.516 14.328 1 88.88 257 ASN B C 1
ATOM 4386 O O . ASN B 1 257 ? 28.203 27.031 15.422 1 88.88 257 ASN B O 1
ATOM 4390 N N . PRO B 1 258 ? 28.562 27.312 13.242 1 88 258 PRO B N 1
ATOM 4391 C CA . PRO B 1 258 ? 29.734 26.438 13.32 1 88 258 PRO B CA 1
ATOM 4392 C C . PRO B 1 258 ? 30.781 26.922 14.32 1 88 258 PRO B C 1
ATOM 4394 O O . PRO B 1 258 ? 31.531 26.125 14.883 1 88 258 PRO B O 1
ATOM 4397 N N . GLU B 1 259 ? 30.875 28.234 14.578 1 89.06 259 GLU B N 1
ATOM 4398 C CA . GLU B 1 259 ? 31.891 28.812 15.453 1 89.06 259 GLU B CA 1
ATOM 4399 C C . GLU B 1 259 ? 31.453 28.766 16.906 1 89.06 259 GLU B C 1
ATOM 4401 O O . GLU B 1 259 ? 32.25 28.406 17.797 1 89.06 259 GLU B O 1
ATOM 4406 N N . THR B 1 260 ? 30.203 29.062 17.234 1 89.69 260 THR B N 1
ATOM 4407 C CA . THR B 1 260 ? 29.75 29.219 18.609 1 89.69 260 THR B CA 1
ATOM 4408 C C . THR B 1 260 ? 28.906 28.031 19.047 1 89.69 260 THR B C 1
ATOM 4410 O O . THR B 1 260 ? 28.625 27.859 20.234 1 89.69 260 THR B O 1
ATOM 4413 N N . ASP B 1 261 ? 28.438 27.188 18.156 1 89.19 261 ASP B N 1
ATOM 4414 C CA . ASP B 1 261 ? 27.594 26.016 18.406 1 89.19 261 ASP B CA 1
ATOM 4415 C C . ASP B 1 261 ? 26.219 26.422 18.891 1 89.19 261 ASP B C 1
ATOM 4417 O O . ASP B 1 261 ? 25.484 25.609 19.438 1 89.19 261 ASP B O 1
ATOM 4421 N N . ASP B 1 262 ? 26 27.75 18.766 1 86.06 262 ASP B N 1
ATOM 4422 C CA . ASP B 1 262 ? 24.688 28.266 19.141 1 86.06 262 ASP B CA 1
ATOM 4423 C C . ASP B 1 262 ? 23.672 28.094 18 1 86.06 262 ASP B C 1
ATOM 4425 O O . ASP B 1 262 ? 24.047 28.125 16.828 1 86.06 262 ASP B O 1
ATOM 4429 N N . VAL B 1 263 ? 22.453 27.875 18.5 1 87.56 263 VAL B N 1
ATOM 4430 C CA . VAL B 1 263 ? 21.391 27.781 17.5 1 87.56 263 VAL B CA 1
ATOM 4431 C C . VAL B 1 263 ? 21.203 29.125 16.797 1 87.56 263 VAL B C 1
ATOM 4433 O O . VAL B 1 263 ? 21.188 30.172 17.438 1 87.56 263 VAL B O 1
ATOM 4436 N N . CYS B 1 264 ? 21.141 29.094 15.492 1 82.94 264 CYS B N 1
ATOM 4437 C CA . CYS B 1 264 ? 20.906 30.312 14.711 1 82.94 264 CYS B CA 1
ATOM 4438 C C . CYS B 1 264 ? 19.484 30.812 14.891 1 82.94 264 CYS B C 1
ATOM 4440 O O . CYS B 1 264 ? 18.531 30.047 14.797 1 82.94 264 CYS B O 1
ATOM 4442 N N . ILE B 1 265 ? 19.344 32.031 15.211 1 83 265 ILE B N 1
ATOM 4443 C CA . ILE B 1 265 ? 18.047 32.656 15.445 1 83 265 ILE B CA 1
ATOM 4444 C C . ILE B 1 265 ? 17.812 33.75 14.422 1 83 265 ILE B C 1
ATOM 4446 O O . ILE B 1 265 ? 18.734 34.5 14.078 1 83 265 ILE B O 1
ATOM 4450 N N . THR B 1 266 ? 16.656 33.75 13.891 1 79.62 266 THR B N 1
ATOM 4451 C CA . THR B 1 266 ? 16.297 34.812 12.969 1 79.62 266 THR B CA 1
ATOM 4452 C C . THR B 1 266 ? 16.125 36.125 13.719 1 79.62 266 THR B C 1
ATOM 4454 O O . THR B 1 266 ? 16.109 36.156 14.945 1 79.62 266 THR B O 1
ATOM 4457 N N . ILE B 1 267 ? 16.016 37.156 12.891 1 68.56 267 ILE B N 1
ATOM 4458 C CA . ILE B 1 267 ? 15.867 38.5 13.445 1 68.56 267 ILE B CA 1
ATOM 4459 C C . ILE B 1 267 ? 14.594 38.594 14.281 1 68.56 267 ILE B C 1
ATOM 4461 O O . ILE B 1 267 ? 14.539 39.344 15.258 1 68.56 267 ILE B O 1
ATOM 4465 N N . ASN B 1 268 ? 13.68 37.688 14.008 1 70.75 268 ASN B N 1
ATOM 4466 C CA . ASN B 1 268 ? 12.398 37.719 14.703 1 70.75 268 ASN B CA 1
ATOM 4467 C C . ASN B 1 268 ? 12.367 36.688 15.852 1 70.75 268 ASN B C 1
ATOM 4469 O O . ASN B 1 268 ? 11.305 36.438 16.422 1 70.75 268 ASN B O 1
ATOM 4473 N N . GLY B 1 269 ? 13.531 36.156 16.125 1 76.12 269 GLY B N 1
ATOM 4474 C CA . GLY B 1 269 ? 13.617 35.281 17.281 1 76.12 269 GLY B CA 1
ATOM 4475 C C . GLY B 1 269 ? 13.211 33.844 16.953 1 76.12 269 GLY B C 1
ATOM 4476 O O . GLY B 1 269 ? 13.055 33.031 17.859 1 76.12 269 GLY B O 1
ATOM 4477 N N . LEU B 1 270 ? 13.047 33.688 15.773 1 83.69 270 LEU B N 1
ATOM 4478 C CA . LEU B 1 270 ? 12.648 32.312 15.391 1 83.69 270 LEU B CA 1
ATOM 4479 C C . LEU B 1 270 ? 13.859 31.422 15.242 1 83.69 270 LEU B C 1
ATOM 4481 O O . LEU B 1 270 ? 14.914 31.859 14.758 1 83.69 270 LEU B O 1
ATOM 4485 N N . LEU B 1 271 ? 13.75 30.219 15.742 1 87.31 271 LEU B N 1
ATOM 4486 C CA . LEU B 1 271 ? 14.836 29.25 15.656 1 87.31 271 LEU B CA 1
ATOM 4487 C C . LEU B 1 271 ? 14.93 28.656 14.266 1 87.31 271 LEU B C 1
ATOM 4489 O O . LEU B 1 271 ? 13.93 28.156 13.734 1 87.31 271 LEU B O 1
ATOM 4493 N N . ASN B 1 272 ? 16.125 28.656 13.766 1 90.06 272 ASN B N 1
ATOM 4494 C CA . ASN B 1 272 ? 16.328 28.078 12.438 1 90.06 272 ASN B CA 1
ATOM 4495 C C . ASN B 1 272 ? 16.531 26.578 12.508 1 90.06 272 ASN B C 1
ATOM 4497 O O . ASN B 1 272 ? 17.219 26.062 13.391 1 90.06 272 ASN B O 1
ATOM 4501 N N . TYR B 1 273 ? 15.82 25.875 11.656 1 90.31 273 TYR B N 1
ATOM 4502 C CA . TYR B 1 273 ? 15.93 24.406 11.617 1 90.31 273 TYR B CA 1
ATOM 4503 C C . TYR B 1 273 ?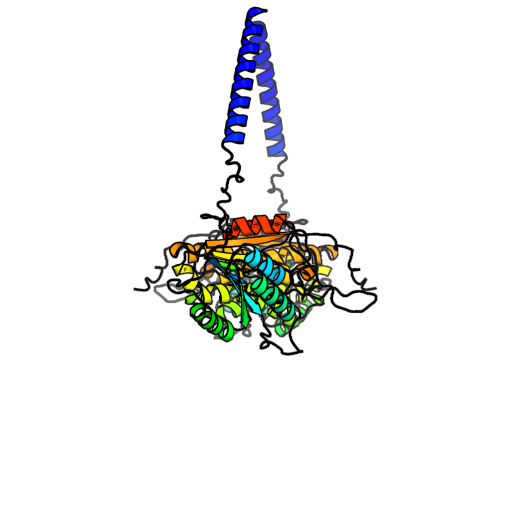 16.078 23.906 10.188 1 90.31 273 TYR B C 1
ATOM 4505 O O . TYR B 1 273 ? 15.93 24.688 9.234 1 90.31 273 TYR B O 1
ATOM 4513 N N . GLN B 1 274 ? 16.578 22.734 10.047 1 90.94 274 GLN B N 1
ATOM 4514 C CA . GLN B 1 274 ? 16.734 22.031 8.773 1 90.94 274 GLN B CA 1
ATOM 4515 C C . GLN B 1 274 ? 16.297 20.578 8.906 1 90.94 274 GLN B C 1
ATOM 4517 O O . GLN B 1 274 ? 16.281 20.016 10.008 1 90.94 274 GLN B O 1
ATOM 4522 N N . PRO B 1 275 ? 15.797 20.016 7.766 1 91.75 275 PRO B N 1
ATOM 4523 C CA . PRO B 1 275 ? 15.711 20.594 6.422 1 91.75 275 PRO B CA 1
ATOM 4524 C C . PRO B 1 275 ? 14.375 21.281 6.156 1 91.75 275 PRO B C 1
ATOM 4526 O O . PRO B 1 275 ? 13.383 21 6.84 1 91.75 275 PRO B O 1
ATOM 4529 N N . ARG B 1 276 ? 14.438 22.25 5.246 1 91.62 276 ARG B N 1
ATOM 4530 C CA . ARG B 1 276 ? 13.227 22.75 4.602 1 91.62 276 ARG B CA 1
ATOM 4531 C C . ARG B 1 276 ? 12.961 22 3.295 1 91.62 276 ARG B C 1
ATOM 4533 O O . ARG B 1 276 ? 13.781 22.047 2.375 1 91.62 276 ARG B O 1
ATOM 4540 N N . VAL B 1 277 ? 11.828 21.406 3.23 1 92.81 277 VAL B N 1
ATOM 4541 C CA . VAL B 1 277 ? 11.656 20.453 2.131 1 92.81 277 VAL B CA 1
ATOM 4542 C C . VAL B 1 277 ? 10.625 21 1.141 1 92.81 277 VAL B C 1
ATOM 4544 O O . VAL B 1 277 ? 10.578 20.562 -0.012 1 92.81 277 VAL B O 1
ATOM 4547 N N . LEU B 1 278 ? 9.82 21.922 1.535 1 93.75 278 LEU B N 1
ATOM 4548 C CA . LEU B 1 278 ? 8.797 22.469 0.658 1 93.75 278 LEU B CA 1
ATOM 4549 C C . LEU B 1 278 ? 9.234 23.828 0.099 1 93.75 278 LEU B C 1
ATOM 4551 O O . LEU B 1 278 ? 9.609 24.719 0.855 1 93.75 278 LEU B O 1
ATOM 4555 N N . THR B 1 279 ? 9.156 23.938 -1.209 1 92.62 279 THR B N 1
ATOM 4556 C CA . THR B 1 279 ? 9.43 25.203 -1.858 1 92.62 279 THR B CA 1
ATOM 4557 C C . THR B 1 279 ? 8.266 26.172 -1.666 1 92.62 279 THR B C 1
ATOM 4559 O O . THR B 1 279 ? 7.188 25.781 -1.223 1 92.62 279 THR B O 1
ATOM 4562 N N . GLU B 1 280 ? 8.5 27.438 -1.98 1 92.06 280 GLU B N 1
ATOM 4563 C CA . GLU B 1 280 ? 7.43 28.422 -1.919 1 92.06 280 GLU B CA 1
ATOM 4564 C C . GLU B 1 280 ? 6.281 28.047 -2.854 1 92.06 280 GLU B C 1
ATOM 4566 O O . GLU B 1 280 ? 5.109 28.219 -2.5 1 92.06 280 GLU B O 1
ATOM 4571 N N . ARG B 1 281 ? 6.656 27.562 -3.955 1 92.19 281 ARG B N 1
ATOM 4572 C CA . ARG B 1 281 ? 5.641 27.156 -4.918 1 92.19 281 ARG B CA 1
ATOM 4573 C C . ARG B 1 281 ? 4.82 25.984 -4.387 1 92.19 281 ARG B C 1
ATOM 4575 O O . ARG B 1 281 ? 3.602 25.953 -4.555 1 92.19 281 ARG B O 1
ATOM 4582 N N . ALA B 1 282 ? 5.504 25.031 -3.787 1 93.69 282 ALA B N 1
ATOM 4583 C CA . ALA B 1 282 ? 4.812 23.891 -3.188 1 93.69 282 ALA B CA 1
ATOM 4584 C C . ALA B 1 282 ? 3.844 24.344 -2.1 1 93.69 282 ALA B C 1
ATOM 4586 O O . ALA B 1 282 ? 2.729 23.844 -1.999 1 93.69 282 ALA B O 1
ATOM 4587 N N . LEU B 1 283 ? 4.273 25.344 -1.337 1 94.69 283 LEU B N 1
ATOM 4588 C CA . LEU B 1 283 ? 3.43 25.875 -0.266 1 94.69 283 LEU B CA 1
ATOM 4589 C C . LEU B 1 283 ? 2.211 26.578 -0.834 1 94.69 283 LEU B C 1
ATOM 4591 O O . LEU B 1 283 ? 1.109 26.469 -0.292 1 94.69 283 LEU B O 1
ATOM 4595 N N . ASP B 1 284 ? 2.371 27.219 -1.938 1 93.69 284 ASP B N 1
ATOM 4596 C CA . ASP B 1 284 ? 1.255 27.875 -2.613 1 93.69 284 ASP B CA 1
ATOM 4597 C C . ASP B 1 284 ? 0.223 26.859 -3.088 1 93.69 284 ASP B C 1
ATOM 4599 O O . ASP B 1 284 ? -0.982 27.078 -2.953 1 93.69 284 ASP B O 1
ATOM 4603 N N . ILE B 1 285 ? 0.739 25.812 -3.631 1 95.31 285 ILE B N 1
ATOM 4604 C CA . ILE B 1 285 ? -0.141 24.766 -4.117 1 95.31 285 ILE B CA 1
ATOM 4605 C C . ILE B 1 285 ? -0.9 24.141 -2.945 1 95.31 285 ILE B C 1
ATOM 4607 O O . ILE B 1 285 ? -2.092 23.844 -3.057 1 95.31 285 ILE B O 1
ATOM 4611 N N . LEU B 1 286 ? -0.246 23.953 -1.878 1 95.44 286 LEU B N 1
ATOM 4612 C CA . LEU B 1 286 ? -0.879 23.406 -0.685 1 95.44 286 LEU B CA 1
ATOM 4613 C C . LEU B 1 286 ? -1.982 24.328 -0.179 1 95.44 286 LEU B C 1
ATOM 4615 O O . LEU B 1 286 ? -3.037 23.859 0.256 1 95.44 286 LEU B O 1
ATOM 4619 N N . ASP B 1 287 ? -1.745 25.609 -0.259 1 95.25 287 ASP B N 1
ATOM 4620 C CA . ASP B 1 287 ? -2.773 26.562 0.128 1 95.25 287 ASP B CA 1
ATOM 4621 C C . ASP B 1 287 ? -4.02 26.406 -0.739 1 95.25 287 ASP B C 1
ATOM 4623 O O . ASP B 1 287 ? -5.141 26.406 -0.227 1 95.25 287 ASP B O 1
ATOM 4627 N N . ILE B 1 288 ? -3.762 26.25 -1.969 1 95.62 288 ILE B N 1
ATOM 4628 C CA . ILE B 1 288 ? -4.875 26.062 -2.896 1 95.62 288 ILE B CA 1
ATOM 4629 C C . ILE B 1 288 ? -5.641 24.797 -2.541 1 95.62 288 ILE B C 1
ATOM 4631 O O . ILE B 1 288 ? -6.871 24.812 -2.455 1 95.62 288 ILE B O 1
ATOM 4635 N N . ALA B 1 289 ? -4.922 23.719 -2.291 1 96.69 289 ALA B N 1
ATOM 4636 C CA . ALA B 1 289 ? -5.535 22.438 -1.956 1 96.69 289 ALA B CA 1
ATOM 4637 C C . ALA B 1 289 ? -6.352 22.531 -0.672 1 96.69 289 ALA B C 1
ATOM 4639 O O . ALA B 1 289 ? -7.375 21.859 -0.526 1 96.69 289 ALA B O 1
ATOM 4640 N N . LEU B 1 290 ? -5.984 23.391 0.219 1 96.5 290 LEU B N 1
ATOM 4641 C CA . LEU B 1 290 ? -6.594 23.484 1.54 1 96.5 290 LEU B CA 1
ATOM 4642 C C . LEU B 1 290 ? -7.797 24.422 1.517 1 96.5 290 LEU B C 1
ATOM 4644 O O . LEU B 1 290 ? -8.734 24.25 2.301 1 96.5 290 LEU B O 1
ATOM 4648 N N . ILE B 1 291 ? -7.859 25.375 0.587 1 94.81 291 ILE B N 1
ATOM 4649 C CA . ILE B 1 291 ? -8.875 26.422 0.691 1 94.81 291 ILE B CA 1
ATOM 4650 C C . ILE B 1 291 ? -9.891 26.266 -0.434 1 94.81 291 ILE B C 1
ATOM 4652 O O . ILE B 1 291 ? -11.039 26.719 -0.311 1 94.81 291 ILE B O 1
ATOM 4656 N N . ALA B 1 292 ? -9.484 25.625 -1.522 1 94.69 292 ALA B N 1
ATOM 4657 C CA . ALA B 1 292 ? -10.383 25.516 -2.674 1 94.69 292 ALA B CA 1
ATOM 4658 C C . ALA B 1 292 ? -11.711 24.891 -2.275 1 94.69 292 ALA B C 1
ATOM 4660 O O . ALA B 1 292 ? -11.742 23.938 -1.485 1 94.69 292 ALA B O 1
ATOM 4661 N N . LYS B 1 293 ? -12.82 25.438 -2.727 1 92.69 293 LYS B N 1
ATOM 4662 C CA . LYS B 1 293 ? -14.148 24.891 -2.461 1 92.69 293 LYS B CA 1
ATOM 4663 C C . LYS B 1 293 ? -14.266 23.469 -3.006 1 92.69 293 LYS B C 1
ATOM 4665 O O . LYS B 1 293 ? -14.797 22.578 -2.334 1 92.69 293 LYS B O 1
ATOM 4670 N N . GLU B 1 294 ? -13.766 23.312 -4.195 1 94.56 294 GLU B N 1
ATOM 4671 C CA . GLU B 1 294 ? -13.711 22.016 -4.84 1 94.56 294 GLU B CA 1
ATOM 4672 C C . GLU B 1 294 ? -12.289 21.672 -5.277 1 94.56 294 GLU B C 1
ATOM 4674 O O . GLU B 1 294 ? -11.938 21.812 -6.449 1 94.56 294 GLU B O 1
ATOM 4679 N N . PRO B 1 295 ? -11.539 21.141 -4.344 1 96.69 295 PRO B N 1
ATOM 4680 C CA . PRO B 1 295 ? -10.148 20.812 -4.688 1 96.69 295 PRO B CA 1
ATOM 4681 C C . PRO B 1 295 ? -10.039 19.641 -5.645 1 96.69 295 PRO B C 1
ATOM 4683 O O . PRO B 1 295 ? -10.953 18.812 -5.723 1 96.69 295 PRO B O 1
ATOM 4686 N N . LYS B 1 296 ? -8.922 19.641 -6.414 1 96.25 296 LYS B N 1
ATOM 4687 C CA . LYS B 1 296 ? -8.586 18.438 -7.176 1 96.25 296 LYS B CA 1
ATOM 4688 C C . LYS B 1 296 ? -8.289 17.266 -6.25 1 96.25 296 LYS B C 1
ATOM 4690 O O . LYS B 1 296 ? -7.977 17.453 -5.074 1 96.25 296 LYS B O 1
ATOM 4695 N N . SER B 1 297 ? -8.438 16.094 -6.84 1 95.31 297 SER B N 1
ATOM 4696 C CA . SER B 1 297 ? -8.164 14.906 -6.035 1 95.31 297 SER B CA 1
ATOM 4697 C C . SER B 1 297 ? -6.668 14.758 -5.77 1 95.31 297 SER B C 1
ATOM 4699 O O . SER B 1 297 ? -6.27 14.172 -4.762 1 95.31 297 SER B O 1
ATOM 4701 N N . HIS B 1 298 ? -5.848 15.344 -6.75 1 95 298 HIS B N 1
ATOM 4702 C CA . HIS B 1 298 ? -4.398 15.203 -6.652 1 95 298 HIS B CA 1
ATOM 4703 C C . HIS B 1 298 ? -3.689 16.516 -6.965 1 95 298 HIS B C 1
ATOM 4705 O O . HIS B 1 298 ? -4.102 17.25 -7.871 1 95 298 HIS B O 1
ATOM 4711 N N . TYR B 1 299 ? -2.646 16.797 -6.203 1 95.5 299 TYR B N 1
ATOM 4712 C CA . TYR B 1 299 ? -1.745 17.922 -6.461 1 95.5 299 TYR B CA 1
ATOM 4713 C C . TYR B 1 299 ? -0.291 17.469 -6.43 1 95.5 299 TYR B C 1
ATOM 4715 O O . TYR B 1 299 ? 0.119 16.734 -5.523 1 95.5 299 TYR B O 1
ATOM 4723 N N . LYS B 1 300 ? 0.54 17.812 -7.395 1 91.81 300 LYS B N 1
ATOM 4724 C CA . LYS B 1 300 ? 1.976 17.547 -7.41 1 91.81 300 LYS B CA 1
ATOM 4725 C C . LYS B 1 300 ? 2.754 18.688 -6.773 1 91.81 300 LYS B C 1
ATOM 4727 O O . LYS B 1 300 ? 2.531 19.859 -7.109 1 91.81 300 LYS B O 1
ATOM 4732 N N . LEU B 1 301 ? 3.572 18.359 -5.828 1 89.88 301 LEU B N 1
ATOM 4733 C CA . LEU B 1 301 ? 4.414 19.344 -5.164 1 89.88 301 LEU B CA 1
ATOM 4734 C C . LEU B 1 301 ? 5.871 19.188 -5.586 1 89.88 301 LEU B C 1
ATOM 4736 O O . LEU B 1 301 ? 6.516 18.188 -5.254 1 89.88 301 LEU B O 1
ATOM 4740 N N . LYS B 1 302 ? 6.355 20.078 -6.309 1 82.25 302 LYS B N 1
ATOM 4741 C CA . LYS B 1 302 ? 7.777 20.047 -6.652 1 82.25 302 LYS B CA 1
ATOM 4742 C C . LYS B 1 302 ? 8.641 20.469 -5.469 1 82.25 302 LYS B C 1
ATOM 4744 O O . LYS B 1 302 ? 8.531 21.609 -4.996 1 82.25 302 LYS B O 1
ATOM 4749 N N . CYS B 1 303 ? 9.359 19.578 -4.949 1 76 303 CYS B N 1
ATOM 4750 C CA . CYS B 1 303 ? 10.188 19.844 -3.775 1 76 303 CYS B CA 1
ATOM 4751 C C . CYS B 1 303 ? 11.641 20.062 -4.168 1 76 303 CYS B C 1
ATOM 4753 O O . CYS B 1 303 ? 12.008 19.891 -5.332 1 76 303 CYS B O 1
ATOM 4755 N N . THR B 1 304 ? 12.531 20.781 -3.363 1 64.62 304 THR B N 1
ATOM 4756 C CA . THR B 1 304 ? 13.914 21.172 -3.611 1 64.62 304 THR B CA 1
ATOM 4757 C C . THR B 1 304 ? 14.828 19.953 -3.613 1 64.62 304 THR B C 1
ATOM 4759 O O . THR B 1 304 ? 14.68 19.062 -2.779 1 64.62 304 THR B O 1
ATOM 4762 N N . TYR B 1 305 ? 15.375 19.516 -4.844 1 58.88 305 TYR B N 1
ATOM 4763 C CA . TYR B 1 305 ? 16.234 18.344 -5.031 1 58.88 305 TYR B CA 1
ATOM 4764 C C . TYR B 1 305 ? 17.562 18.531 -4.316 1 58.88 305 TYR B C 1
ATOM 4766 O O . TYR B 1 305 ? 18.5 17.75 -4.516 1 58.88 305 TYR B O 1
ATOM 4774 N N . LYS B 1 306 ? 18.016 19.547 -3.699 1 46.84 306 LYS B N 1
ATOM 4775 C CA . LYS B 1 306 ? 19.469 19.672 -3.877 1 46.84 306 LYS B CA 1
ATOM 4776 C C . LYS B 1 306 ? 20.172 18.375 -3.486 1 46.84 306 LYS B C 1
ATOM 4778 O O . LYS B 1 306 ? 21.234 18.047 -4.031 1 46.84 306 LYS B O 1
ATOM 4783 N N . TRP B 1 307 ? 19.906 17.703 -2.365 1 41.28 307 TRP B N 1
ATOM 4784 C CA . TRP B 1 307 ? 21.078 16.891 -2.027 1 41.28 307 TRP B CA 1
ATOM 4785 C C . TRP B 1 307 ? 21.031 15.555 -2.75 1 41.28 307 TRP B C 1
ATOM 4787 O O . TRP B 1 307 ? 21.719 14.609 -2.361 1 41.28 307 TRP B O 1
ATOM 4797 N N . TRP B 1 308 ? 20.375 15.336 -3.754 1 38.53 308 TRP B N 1
ATOM 4798 C CA . TRP B 1 308 ? 20.625 14.023 -4.352 1 38.53 308 TRP B CA 1
ATOM 4799 C C . TRP B 1 308 ? 22.125 13.742 -4.414 1 38.53 308 TRP B C 1
ATOM 4801 O O . TRP B 1 308 ? 22.578 12.914 -5.211 1 38.53 308 TRP B O 1
ATOM 4811 N N . HIS B 1 309 ? 23.016 14.438 -3.816 1 35.06 309 HIS B N 1
ATOM 4812 C CA . HIS B 1 309 ? 24.281 13.742 -3.994 1 35.06 309 HIS B CA 1
ATOM 4813 C C . HIS B 1 309 ? 24.172 12.281 -3.57 1 35.06 309 HIS B C 1
ATOM 4815 O O . HIS B 1 309 ? 23.5 11.961 -2.598 1 35.06 309 HIS B O 1
ATOM 4821 N N . ARG B 1 310 ? 24.656 11.352 -4.484 1 33.62 310 ARG B N 1
ATOM 4822 C CA . ARG B 1 310 ? 24.828 9.898 -4.473 1 33.62 310 ARG B CA 1
ATOM 4823 C C . ARG B 1 310 ? 25.109 9.391 -3.061 1 33.62 310 ARG B C 1
ATOM 4825 O O . ARG B 1 310 ? 26.156 9.703 -2.479 1 33.62 310 ARG B O 1
ATOM 4832 N N . LEU B 1 311 ? 24.281 9.344 -2.137 1 32.09 311 LEU B N 1
ATOM 4833 C CA . LEU B 1 311 ? 24.844 8.453 -1.123 1 32.09 311 LEU B CA 1
ATOM 4834 C C . LEU B 1 311 ? 25.562 7.273 -1.771 1 32.09 311 LEU B C 1
ATOM 4836 O O . LEU B 1 311 ? 25.062 6.68 -2.727 1 32.09 311 LEU B O 1
ATOM 4840 N N . PRO B 1 312 ? 26.781 7.105 -1.682 1 31.31 312 PRO B N 1
ATOM 4841 C CA . PRO B 1 312 ? 27.453 5.902 -2.186 1 31.31 312 PRO B CA 1
ATOM 4842 C C . PRO B 1 312 ? 26.672 4.625 -1.888 1 31.31 312 PRO B C 1
ATOM 4844 O O . PRO B 1 312 ? 26.078 4.492 -0.809 1 31.31 312 PRO B O 1
ATOM 4847 N N . LEU B 1 313 ? 25.812 4.07 -2.816 1 30.3 313 LEU B N 1
ATOM 4848 C CA . LEU B 1 313 ? 25.516 2.648 -2.666 1 30.3 313 LEU B CA 1
ATOM 4849 C C . LEU B 1 313 ? 26.594 1.954 -1.839 1 30.3 313 LEU B C 1
ATOM 4851 O O . LEU B 1 313 ? 27.781 2.033 -2.166 1 30.3 313 LEU B O 1
ATOM 4855 N N . MET B 1 314 ? 26.609 2.021 -0.602 1 27.7 314 MET B N 1
ATOM 4856 C CA . MET B 1 314 ? 27.609 1.14 -0.002 1 27.7 314 MET B CA 1
ATOM 4857 C C . MET B 1 314 ? 27.844 -0.087 -0.876 1 27.7 314 MET B C 1
ATOM 4859 O O . MET B 1 314 ? 26.906 -0.802 -1.219 1 27.7 314 MET B O 1
ATOM 4863 N N . SER B 1 315 ? 28.781 -0.07 -1.868 1 24.83 315 SER B N 1
ATOM 4864 C CA . SER B 1 315 ? 29.547 -1.184 -2.418 1 24.83 315 SER B CA 1
ATOM 4865 C C . SER B 1 315 ? 29.672 -2.324 -1.412 1 24.83 315 SER B C 1
ATOM 4867 O O . SER B 1 315 ? 30.25 -2.154 -0.337 1 24.83 315 SER B O 1
ATOM 4869 N N . TYR B 1 316 ? 28.672 -3.1 -1.162 1 21.77 316 TYR B N 1
ATOM 4870 C CA . TYR B 1 316 ? 29.109 -4.406 -0.674 1 21.77 316 TYR B CA 1
ATOM 4871 C C . TYR B 1 316 ? 30.297 -4.926 -1.471 1 21.77 316 TYR B C 1
ATOM 4873 O O . TYR B 1 316 ? 30.156 -5.293 -2.639 1 21.77 316 TYR B O 1
ATOM 4881 N N . ILE B 1 317 ? 31.5 -4.207 -1.548 1 18.39 317 ILE B N 1
ATOM 4882 C CA . ILE B 1 317 ? 32.625 -5.129 -1.456 1 18.39 317 ILE B CA 1
ATOM 4883 C C . ILE B 1 317 ? 32.594 -5.836 -0.101 1 18.39 317 ILE B C 1
ATOM 4885 O O . ILE B 1 317 ? 32.469 -5.188 0.941 1 18.39 317 ILE B O 1
#

Secondary structure (DSSP, 8-state):
-HHHHHHHHHHHHHHHHHHHHHHHHHHHHS--TT-S---SS-TTTT-EEEES--SSHHHHHHHHHHHHTT-EEEEEESS---TT-TT--HHHHHHHHHHHHHHHHT-S-EEEEEE--TT-HHHHHHHHHHHHHHSPTT--S-SEEE--------S-GGGS-HHHHHHHHIIIIIHHHHHHHHHHHHHHTTT-EEEEE-PPS---TT-HHHHHHHHHHHHHHHHHHHHHGGGT-EEEEEEEESS-HHHHTPPPEE-B-TTT-PBPB-TTSPBPEE---B-HHHHHHHHHHHH-SS--SEEEEEB--TT----------/-HHHHHHHHHHHHHHHHHHHHHHHHHHHHS--TT-S---SS-TTTT-EEEES--SSHHHHHHHHHHHHTT-EEEEEESS---TT-TT--HHHHHHHHHHHHHHHHT-S-EEEEEE--TT-HHHHHHHHHHHHHHSPTT--S-SEEE--------S-GGGS-HHHHHHHHIIIIIHHHHHHHHHHHHHHTTT-EEEEE---S---TT-HHHHHHHHHHHHHHHHHHHHHGGGT-EEEEEEEESS-HHHHTPPPEE-B-TTT-PBPB-TTSPBPEE---B-HHHHHHHHHHHH-SS--SEEEEEB--TT----------

Radius of gyration: 30.34 Å; Cα contacts (8 Å, |Δi|>4): 1165; chains: 2; bounding box: 64×84×96 Å